Protein 6EP6 (pdb70)

Structure (mmCIF, N/CA/C/O backbone):
data_6EP6
#
_entry.id   6EP6
#
_cell.length_a   88.597
_cell.length_b   50.449
_cell.length_c   113.702
_cell.angle_alpha   90.00
_cell.angle_beta   108.66
_cell.angle_gamma   90.00
#
_symmetry.space_group_name_H-M   'C 1 2 1'
#
loop_
_entity.id
_entity.type
_entity.pdbx_description
1 polymer 'Glutathione S-transferase U23'
2 non-polymer 'MAGNESIUM ION'
3 non-polymer GLYCEROL
4 water water
#
loop_
_atom_site.group_PDB
_atom_site.id
_atom_site.type_symbol
_atom_site.label_atom_id
_atom_site.label_alt_id
_atom_site.label_comp_id
_atom_site.label_asym_id
_atom_site.label_entity_id
_atom_site.label_seq_id
_atom_site.pdbx_PDB_ins_code
_atom_site.Cartn_x
_atom_site.Cartn_y
_atom_site.Cartn_z
_atom_site.occupancy
_atom_site.B_iso_or_equiv
_atom_site.auth_seq_id
_atom_site.auth_comp_id
_atom_site.auth_asym_id
_atom_site.auth_atom_id
_atom_site.pdbx_PDB_model_num
ATOM 1 N N . GLU A 1 4 ? 49.267 31.220 254.975 1.00 39.97 4 GLU A N 1
ATOM 2 C CA . GLU A 1 4 ? 49.465 32.609 255.371 1.00 37.24 4 GLU A CA 1
ATOM 3 C C . GLU A 1 4 ? 48.318 33.485 254.889 1.00 31.98 4 GLU A C 1
ATOM 4 O O . GLU A 1 4 ? 48.052 33.566 253.689 1.00 34.80 4 GLU A O 1
ATOM 6 N N . ILE A 1 5 ? 47.634 34.119 255.837 1.00 29.73 5 ILE A N 1
ATOM 7 C CA . ILE A 1 5 ? 46.565 35.057 255.536 1.00 24.47 5 ILE A CA 1
ATOM 8 C C . ILE A 1 5 ? 46.830 36.387 256.229 1.00 28.93 5 ILE A C 1
ATOM 9 O O . ILE A 1 5 ? 46.970 36.451 257.453 1.00 27.05 5 ILE A O 1
ATOM 14 N N . ILE A 1 6 ? 46.916 37.439 255.430 1.00 20.73 6 ILE A N 1
ATOM 15 C CA . ILE A 1 6 ? 47.074 38.801 255.912 1.00 21.25 6 ILE A CA 1
ATOM 16 C C . ILE A 1 6 ? 45.855 39.611 255.504 1.00 25.63 6 ILE A C 1
ATOM 17 O O . ILE A 1 6 ? 45.411 39.506 254.367 1.00 22.60 6 ILE A O 1
ATOM 22 N N . LEU A 1 7 ? 45.313 40.399 256.429 1.00 18.57 7 LEU A N 1
ATOM 23 C CA . LEU A 1 7 ? 44.226 41.320 256.113 1.00 19.97 7 LEU A CA 1
ATOM 24 C C . LEU A 1 7 ? 44.689 42.745 256.378 1.00 24.91 7 LEU A C 1
ATOM 25 O O . LEU A 1 7 ? 45.040 43.085 257.510 1.00 23.44 7 LEU A O 1
ATOM 30 N N . LEU A 1 8 ? 44.728 43.567 255.335 1.00 17.67 8 LEU A N 1
ATOM 31 C CA . LEU A 1 8 ? 45.037 44.981 255.506 1.00 19.82 8 LEU A CA 1
ATOM 32 C C . LEU A 1 8 ? 43.715 45.689 255.682 1.00 19.05 8 LEU A C 1
ATOM 33 O O . LEU A 1 8 ? 42.831 45.562 254.843 1.00 21.24 8 LEU A O 1
ATOM 38 N N . ASP A 1 9 ? 43.544 46.402 256.782 0.89 16.98 9 ASP A N 1
ATOM 39 C CA . ASP A 1 9 ? 42.192 46.887 257.104 0.89 17.46 9 ASP A CA 1
ATOM 40 C C . ASP A 1 9 ? 42.259 48.146 257.942 0.89 16.46 9 ASP A C 1
ATOM 41 O O . ASP A 1 9 ? 43.332 48.579 258.356 0.89 17.80 9 ASP A O 1
ATOM 46 N N . TYR A 1 10 ? 41.106 48.750 258.154 1.00 20.71 10 TYR A N 1
ATOM 47 C CA . TYR A 1 10 ? 40.971 49.924 258.990 1.00 19.67 10 TYR A CA 1
ATOM 48 C C . TYR A 1 10 ? 39.882 49.601 260.006 1.00 17.39 10 TYR A C 1
ATOM 49 O O . TYR A 1 10 ? 38.797 49.172 259.625 1.00 20.39 10 TYR A O 1
ATOM 58 N N . TRP A 1 11 ? 40.178 49.796 261.283 1.00 16.26 11 TRP A N 1
ATOM 59 C CA . TRP A 1 11 ? 39.331 49.318 262.376 1.00 16.32 11 TRP A CA 1
ATOM 60 C C . TRP A 1 11 ? 37.862 49.722 262.256 1.00 21.36 11 TRP A C 1
ATOM 61 O O . TRP A 1 11 ? 36.982 48.918 262.537 1.00 20.62 11 TRP A O 1
ATOM 72 N N . ALA A 1 12 ? 37.586 50.941 261.802 1.00 18.77 12 ALA A N 1
ATOM 73 C CA . ALA A 1 12 ? 36.193 51.413 261.777 1.00 14.95 12 ALA A CA 1
ATOM 74 C C . ALA A 1 12 ? 35.517 51.161 260.422 1.00 16.43 12 ALA A C 1
ATOM 75 O O . ALA A 1 12 ? 34.348 51.520 260.226 1.00 18.20 12 ALA A O 1
ATOM 77 N N . SER A 1 13 ? 36.232 50.553 259.477 1.00 14.43 13 SER A N 1
ATOM 78 C CA . SER A 1 13 ? 35.602 50.281 258.175 1.00 15.41 13 SER A CA 1
ATOM 79 C C . SER A 1 13 ? 34.532 49.208 258.270 1.00 14.84 13 SER A C 1
ATOM 80 O O . SER A 1 13 ? 34.844 48.064 258.600 1.00 19.09 13 SER A O 1
ATOM 83 N N . MET A 1 14 ? 33.274 49.543 257.966 1.00 14.51 14 MET A N 1
ATOM 84 C CA . MET A 1 14 ? 32.243 48.512 258.009 1.00 18.27 14 MET A CA 1
ATOM 85 C C . MET A 1 14 ? 32.431 47.480 256.889 1.00 16.30 14 MET A C 1
ATOM 86 O O . MET A 1 14 ? 31.897 46.377 256.958 1.00 18.57 14 MET A O 1
ATOM 91 N N . TYR A 1 15 ? 33.199 47.844 255.860 1.00 13.63 15 TYR A N 1
ATOM 92 C CA . TYR A 1 15 ? 33.478 46.928 254.762 1.00 17.75 15 TYR A CA 1
ATOM 93 C C . TYR A 1 15 ? 34.554 45.945 255.167 1.00 17.16 15 TYR A C 1
ATOM 94 O O . TYR A 1 15 ? 34.436 44.742 254.926 1.00 17.43 15 TYR A O 1
ATOM 103 N N . GLY A 1 16 ? 35.594 46.460 255.818 1.00 14.49 16 GLY A N 1
ATOM 104 C CA . GLY A 1 16 ? 36.588 45.593 256.408 1.00 16.86 16 GLY A CA 1
ATOM 105 C C . GLY A 1 16 ? 36.011 44.650 257.460 1.00 13.76 16 GLY A C 1
ATOM 106 O O . GLY A 1 16 ? 36.407 43.493 257.543 1.00 17.25 16 GLY A O 1
ATOM 10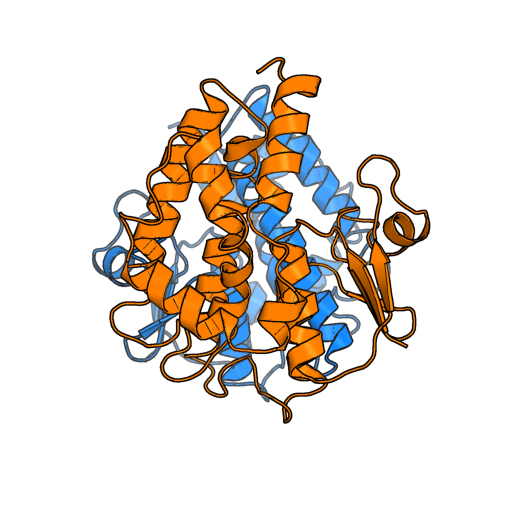7 N N . MET A 1 17 ? 35.042 45.125 258.234 1.00 11.89 17 MET A N 1
ATOM 108 C CA . MET A 1 17 ? 34.422 44.267 259.232 1.00 12.92 17 MET A CA 1
ATOM 109 C C . MET A 1 17 ? 33.826 43.021 258.601 1.00 12.97 17 MET A C 1
ATOM 110 O O . MET A 1 17 ? 33.802 41.964 259.208 1.00 12.44 17 MET A O 1
ATOM 115 N N . ARG A 1 18 ? 33.362 43.138 257.357 1.00 13.71 18 ARG A N 1
ATOM 116 C CA . ARG A 1 18 ? 32.762 41.986 256.700 1.00 12.68 18 ARG A CA 1
ATOM 117 C C . ARG A 1 18 ? 33.747 40.844 256.579 1.00 12.53 18 ARG A C 1
ATOM 118 O O . ARG A 1 18 ? 33.430 39.690 256.838 1.00 14.38 18 ARG A O 1
ATOM 126 N N . THR A 1 19 ? 34.974 41.185 256.179 1.00 17.15 19 THR A N 1
ATOM 127 C CA . THR A 1 19 ? 35.983 40.177 255.950 1.00 16.58 19 THR A CA 1
ATOM 128 C C . THR A 1 19 ? 36.510 39.617 257.276 1.00 12.86 19 THR A C 1
ATOM 129 O O . THR A 1 19 ? 36.690 38.419 257.387 1.00 14.34 19 THR A O 1
ATOM 133 N N . ARG A 1 20 ? 36.670 40.474 258.285 1.00 12.95 20 ARG A N 1
ATOM 134 C CA . ARG A 1 20 ? 36.942 40.015 259.649 1.00 14.33 20 ARG A CA 1
ATOM 135 C C . ARG A 1 20 ? 35.917 38.994 260.131 1.00 14.96 20 ARG A C 1
ATOM 136 O O . ARG A 1 20 ? 36.260 37.975 260.720 1.00 20.57 20 ARG A O 1
ATOM 144 N N . ILE A 1 21 ? 34.641 39.275 259.881 1.00 12.78 21 ILE A N 1
ATOM 145 C CA . ILE A 1 21 ? 33.607 38.365 260.318 1.00 14.58 21 ILE A CA 1
ATOM 146 C C . ILE A 1 21 ? 33.693 37.029 259.587 1.00 13.10 21 ILE A C 1
ATOM 147 O O . ILE A 1 21 ? 33.587 35.978 260.208 1.00 14.15 21 ILE A O 1
ATOM 152 N N . ALA A 1 22 ? 33.890 37.071 258.267 1.00 12.79 22 ALA A N 1
ATOM 153 C CA . ALA A 1 22 ? 33.981 35.848 257.479 1.00 14.07 22 ALA A CA 1
ATOM 154 C C . ALA A 1 22 ? 35.144 34.983 257.937 1.00 14.48 22 ALA A C 1
ATOM 155 O O . ALA A 1 22 ? 35.008 33.770 258.064 1.00 17.29 22 ALA A O 1
ATOM 157 N N . LEU A 1 23 ? 36.291 35.603 258.195 1.00 16.36 23 LEU A N 1
ATOM 158 C CA . LEU A 1 23 ? 37.454 34.850 258.646 1.00 19.83 23 LEU A CA 1
ATOM 159 C C . LEU A 1 23 ? 37.198 34.132 259.970 1.00 18.33 23 LEU A C 1
ATOM 160 O O . LEU A 1 23 ? 37.551 32.962 260.147 1.00 20.81 23 LEU A O 1
ATOM 165 N N . GLU A 1 24 ? 36.573 34.845 260.896 0.97 15.60 24 GLU A N 1
ATOM 166 C CA . GLU A 1 24 ? 36.255 34.289 262.200 0.97 18.00 24 GLU A CA 1
ATOM 167 C C . GLU A 1 24 ? 35.164 33.228 262.121 0.97 19.53 24 GLU A C 1
ATOM 168 O O . GLU A 1 24 ? 35.202 32.254 262.861 0.97 24.50 24 GLU A O 1
ATOM 174 N N . GLU A 1 25 ? 34.218 33.401 261.198 1.00 15.94 25 GLU A N 1
ATOM 175 C CA . GLU A 1 25 ? 33.196 32.380 260.992 1.00 20.67 25 GLU A CA 1
ATOM 176 C C . GLU A 1 25 ? 33.839 31.052 260.583 1.00 24.53 25 GLU A C 1
ATOM 177 O O . GLU A 1 25 ? 33.355 29.982 260.945 1.00 26.31 25 GLU A O 1
ATOM 183 N N . LYS A 1 26 ? 34.937 31.132 259.834 1.00 21.12 26 LYS A N 1
ATOM 184 C CA . LYS A 1 26 ? 35.657 29.939 259.382 1.00 21.73 26 LYS A CA 1
ATOM 185 C C . LYS A 1 26 ? 36.748 29.488 260.351 1.00 23.54 26 LYS A C 1
ATOM 186 O O . LYS A 1 26 ? 37.375 28.450 260.142 1.00 24.29 26 LYS A O 1
ATOM 192 N N . LYS A 1 27 ? 36.962 30.285 261.395 1.00 23.40 27 LYS A N 1
ATOM 193 C CA . LYS A 1 27 ? 37.938 29.991 262.438 1.00 24.04 27 LYS A CA 1
ATOM 194 C C . LYS A 1 27 ? 39.333 29.853 261.861 1.00 28.71 27 LYS A C 1
ATOM 195 O O . LYS A 1 27 ? 40.104 29.011 262.295 1.00 30.29 27 LYS A O 1
ATOM 201 N N . VAL A 1 28 ? 39.664 30.670 260.870 1.00 27.84 28 VAL A N 1
ATOM 202 C CA . VAL A 1 28 ? 41.016 30.608 260.331 1.00 29.52 28 VAL A CA 1
ATOM 203 C C . VAL A 1 28 ? 41.896 31.667 260.996 1.00 29.07 28 VAL A C 1
ATOM 204 O O . VAL A 1 28 ? 41.438 32.771 261.310 1.00 29.08 28 VAL A O 1
ATOM 208 N N . LYS A 1 29 ? 43.154 31.310 261.221 1.00 29.98 29 LYS A N 1
ATOM 209 C CA . LYS A 1 29 ? 44.118 32.225 261.809 1.00 34.26 29 LYS A CA 1
ATOM 210 C C . LYS A 1 29 ? 44.663 33.157 260.738 1.00 30.71 29 LYS A C 1
ATOM 211 O O . LYS A 1 29 ? 44.982 32.730 259.627 1.00 32.51 29 LYS A O 1
ATOM 213 N N . TYR A 1 30 ? 44.753 34.438 261.064 1.00 25.70 30 TYR A N 1
ATOM 214 C CA . TYR A 1 30 ? 45.250 35.407 260.098 1.00 26.22 30 TYR A CA 1
ATOM 215 C C . TYR A 1 30 ? 45.944 36.554 260.811 1.00 30.96 30 TYR A C 1
ATOM 216 O O . TYR A 1 30 ? 45.817 36.718 262.026 1.00 31.92 30 TYR A O 1
ATOM 225 N N . GLU A 1 31 ? 46.729 37.311 260.060 1.00 25.15 31 GLU A N 1
ATOM 226 C CA . GLU A 1 31 ? 47.374 38.495 260.598 1.00 27.67 31 GLU A CA 1
ATOM 227 C C . GLU A 1 31 ? 46.600 39.729 260.177 1.00 28.89 31 GLU A C 1
ATOM 228 O O . GLU A 1 31 ? 46.399 39.976 258.982 1.00 30.91 31 GLU A O 1
ATOM 234 N N . TYR A 1 32 ? 46.158 40.496 261.165 1.00 27.10 32 TYR A N 1
ATOM 235 C CA . TYR A 1 32 ? 45.487 41.757 260.922 1.00 23.64 32 TYR A CA 1
ATOM 236 C C . TYR A 1 32 ? 46.510 42.885 260.930 1.00 29.11 32 TYR A C 1
ATOM 237 O O . TYR A 1 32 ? 47.299 43.018 261.873 1.00 29.41 32 TYR A O 1
ATOM 246 N N . ARG A 1 33 ? 46.507 43.699 259.882 1.00 19.95 33 ARG A N 1
ATOM 247 C CA . ARG A 1 33 ? 47.387 44.860 259.827 1.00 20.81 33 ARG A CA 1
ATOM 248 C C . ARG A 1 33 ? 46.590 46.140 259.673 1.00 27.85 33 ARG A C 1
ATOM 249 O O . ARG A 1 33 ? 45.863 46.307 258.699 1.00 24.18 33 ARG A O 1
ATOM 257 N N . GLU A 1 34 ? 46.734 47.044 260.635 1.00 22.17 34 GLU A N 1
ATOM 258 C CA . GLU A 1 34 ? 46.006 48.308 260.611 1.00 21.02 34 GLU A CA 1
ATOM 259 C C . GLU A 1 34 ? 46.662 49.287 259.625 1.00 22.15 34 GLU A C 1
ATOM 260 O O . GLU A 1 34 ? 47.861 49.567 259.719 1.00 22.14 34 GLU A O 1
ATOM 266 N N . GLU A 1 35 ? 45.878 49.792 258.671 1.00 25.21 35 GLU A N 1
ATOM 267 C CA . GLU A 1 35 ? 46.388 50.769 257.712 1.00 20.76 35 GLU A CA 1
ATOM 268 C C . GLU A 1 35 ? 46.114 52.190 258.186 1.00 30.32 35 GLU A C 1
ATOM 269 O O . GLU A 1 35 ? 45.044 52.483 258.729 1.00 37.25 35 GLU A O 1
ATOM 275 N N . ASP A 1 36 ? 47.093 53.062 257.982 1.00 29.53 36 ASP A N 1
ATOM 276 C CA . ASP A 1 36 ? 46.925 54.492 258.189 1.00 30.42 36 ASP A CA 1
ATOM 277 C C . ASP A 1 36 ? 46.376 55.059 256.892 1.00 31.62 36 ASP A C 1
ATOM 278 O O . ASP A 1 36 ? 47.081 55.083 255.886 1.00 35.09 36 ASP A O 1
ATOM 283 N N . LEU A 1 37 ? 45.123 55.506 256.913 1.00 29.53 37 LEU A N 1
ATOM 284 C CA . LEU A 1 37 ? 44.457 55.947 255.683 1.00 31.05 37 LEU A CA 1
ATOM 285 C C . LEU A 1 37 ? 45.129 57.151 255.013 1.00 34.76 37 LEU A C 1
ATOM 286 O O . LEU A 1 37 ? 44.948 57.382 253.820 1.00 38.41 37 LEU A O 1
ATOM 291 N N . SER A 1 38 ? 45.909 57.909 255.774 1.00 39.47 38 SER A N 1
ATOM 292 C CA . SER A 1 38 ? 46.584 59.073 255.216 1.00 44.99 38 SER A CA 1
ATOM 293 C C . SER A 1 38 ? 48.008 58.742 254.767 1.00 44.23 38 SER A C 1
ATOM 294 O O . SER A 1 38 ? 48.708 59.595 254.224 1.00 53.02 38 SER A O 1
ATOM 297 N N . ASN A 1 39 ? 48.425 57.498 254.983 1.00 33.57 39 ASN A N 1
ATOM 298 C CA . ASN A 1 39 ? 49.768 57.065 254.611 1.00 36.60 39 ASN A CA 1
ATOM 299 C C . ASN A 1 39 ? 49.755 55.583 254.249 1.00 35.40 39 ASN A C 1
ATOM 300 O O . ASN A 1 39 ? 50.189 54.734 255.028 1.00 35.54 39 ASN A O 1
ATOM 305 N N . LYS A 1 40 ? 49.235 55.281 253.066 1.00 36.83 40 LYS A N 1
ATOM 306 C CA . LYS A 1 40 ? 49.032 53.904 252.644 1.00 35.30 40 LYS A CA 1
ATOM 307 C C . LYS A 1 40 ? 50.360 53.158 252.556 1.00 25.96 40 LYS A C 1
ATOM 308 O O . LYS A 1 40 ? 51.358 53.689 252.060 1.00 31.91 40 LYS A O 1
ATOM 314 N N . SER A 1 41 ? 50.379 51.936 253.073 1.00 30.36 41 SER A N 1
ATOM 315 C CA . SER A 1 41 ? 51.596 51.138 253.057 1.00 33.02 41 SER A CA 1
ATOM 316 C C . SER A 1 41 ? 51.964 50.774 251.627 1.00 31.13 41 SER A C 1
ATOM 317 O O . SER A 1 41 ? 51.089 50.712 250.746 1.00 27.80 41 SER A O 1
ATOM 320 N N . PRO A 1 42 ? 53.256 50.542 251.383 1.00 29.55 42 PRO A N 1
ATOM 321 C CA . PRO A 1 42 ? 53.695 50.027 250.085 1.00 32.90 42 PRO A CA 1
ATOM 322 C C . PRO A 1 42 ? 53.012 48.709 249.747 1.00 30.14 42 PRO A C 1
ATOM 323 O O . PRO A 1 42 ? 52.769 48.426 248.575 1.00 27.83 42 PRO A O 1
ATOM 327 N N . LEU A 1 43 ? 52.691 47.918 250.765 1.00 29.47 43 LEU A N 1
ATOM 328 C CA . LEU A 1 43 ? 52.053 46.631 250.531 1.00 25.98 43 LEU A CA 1
ATOM 329 C C . LEU A 1 43 ? 50.626 46.820 250.011 1.00 27.33 43 LEU 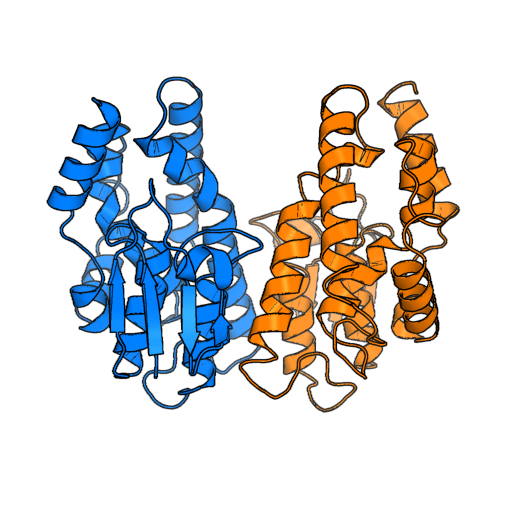A C 1
ATOM 330 O O . LEU A 1 43 ? 50.201 46.097 249.120 1.00 24.80 43 LEU A O 1
ATOM 335 N N . LEU A 1 44 ? 49.898 47.786 250.570 1.00 23.64 44 LEU A N 1
ATOM 336 C CA . LEU A 1 44 ? 48.540 48.092 250.107 1.00 22.71 44 LEU A CA 1
ATOM 337 C C . LEU A 1 44 ? 48.550 48.571 248.658 1.00 22.73 44 LEU A C 1
ATOM 338 O O . LEU A 1 44 ? 47.715 48.157 247.841 1.00 21.93 44 LEU A O 1
ATOM 343 N N . LEU A 1 45 ? 49.481 49.456 248.335 1.00 24.12 45 LEU A N 1
ATOM 344 C CA . LEU A 1 45 ? 49.581 49.970 246.969 1.00 27.04 45 LEU A CA 1
ATOM 345 C C . LEU A 1 45 ? 50.000 48.882 245.987 1.00 29.32 45 LEU A C 1
ATOM 346 O O . LEU A 1 45 ? 49.530 48.861 244.854 1.00 29.23 45 LEU A O 1
ATOM 351 N N . GLN A 1 46 ? 50.888 47.987 246.416 1.00 25.92 46 GLN A N 1
ATOM 352 C CA . GLN A 1 46 ? 51.299 46.860 245.579 1.00 31.43 46 GLN A CA 1
ATOM 353 C C . GLN A 1 46 ? 50.157 45.868 245.333 1.00 31.34 46 GLN A C 1
ATOM 354 O O . GLN A 1 46 ? 50.015 45.329 244.232 1.00 27.90 46 GLN A O 1
ATOM 360 N N . MET A 1 47 ? 49.346 45.630 246.360 1.00 23.68 47 MET A N 1
ATOM 361 C CA . MET A 1 47 ? 48.349 44.571 246.309 1.00 22.49 47 MET A CA 1
ATOM 362 C C . MET A 1 47 ? 47.007 45.029 245.734 1.00 23.11 47 MET A C 1
ATOM 363 O O . MET A 1 47 ? 46.276 44.217 245.172 1.00 23.40 47 MET A O 1
ATOM 368 N N . ASN A 1 48 ? 46.683 46.312 245.887 1.00 23.05 48 ASN A N 1
ATOM 369 C CA . ASN A 1 48 ? 45.452 46.876 245.319 1.00 20.17 48 ASN A CA 1
ATOM 370 C C . ASN A 1 48 ? 45.810 48.088 244.467 1.00 21.12 48 ASN A C 1
ATOM 371 O O . ASN A 1 48 ? 45.439 49.211 244.792 1.00 20.95 48 ASN A O 1
ATOM 376 N N . PRO A 1 49 ? 46.549 47.866 243.370 1.00 23.22 49 PRO A N 1
ATOM 377 C CA . PRO A 1 49 ? 46.989 49.002 242.553 1.00 26.22 49 PRO A CA 1
ATOM 378 C C . PRO A 1 49 ? 45.824 49.694 241.855 1.00 28.34 49 PRO A C 1
ATOM 379 O O . PRO A 1 49 ? 45.919 50.873 241.529 1.00 31.68 49 PRO A O 1
ATOM 383 N N . ILE A 1 50 ? 44.729 48.976 241.639 1.00 21.63 50 ILE A N 1
ATOM 384 C CA . ILE A 1 50 ? 43.615 49.567 240.900 1.00 26.84 50 ILE A CA 1
ATOM 385 C C . ILE A 1 50 ? 42.810 50.557 241.764 1.00 25.93 50 ILE A C 1
ATOM 386 O O . ILE A 1 50 ? 42.570 51.687 241.344 1.00 31.39 50 ILE A O 1
ATOM 391 N N . HIS A 1 51 ? 42.430 50.156 242.976 1.00 19.83 51 HIS A N 1
ATOM 392 C CA . HIS A 1 51 ? 41.566 50.992 243.815 1.00 23.07 51 HIS A CA 1
ATOM 393 C C . HIS A 1 51 ? 42.303 51.652 244.979 1.00 29.75 51 HIS A C 1
ATOM 394 O O . HIS A 1 51 ? 41.853 52.672 245.499 1.00 23.12 51 HIS A O 1
ATOM 401 N N . LYS A 1 52 ? 43.405 51.039 245.399 1.00 20.13 52 LYS A N 1
ATOM 402 C CA . LYS A 1 52 ? 44.238 51.556 246.498 1.00 25.10 52 LYS A CA 1
ATOM 403 C C . LYS A 1 52 ? 43.449 51.781 247.787 1.00 25.85 52 LYS A C 1
ATOM 404 O O . LYS A 1 52 ? 43.696 52.741 248.520 1.00 28.88 52 LYS A O 1
ATOM 410 N N . LYS A 1 53 ? 42.511 50.885 248.063 1.00 21.49 53 LYS A N 1
ATOM 411 C CA . LYS A 1 53 ? 41.683 50.989 249.257 1.00 21.11 53 LYS A CA 1
ATOM 412 C C . LYS A 1 53 ? 41.746 49.714 250.086 1.00 17.93 53 LYS A C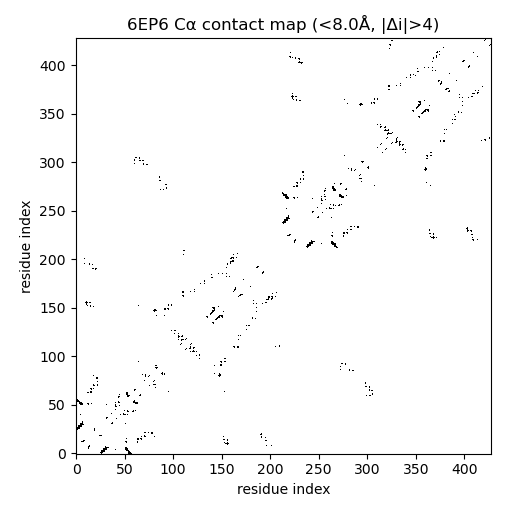 1
ATOM 413 O O . LYS A 1 53 ? 42.121 48.643 249.595 1.00 19.70 53 LYS A O 1
ATOM 416 N N . ILE A 1 54 ? 41.402 49.840 251.360 1.00 19.23 54 ILE A N 1
ATOM 417 C CA . ILE A 1 54 ? 41.186 48.681 252.215 1.00 19.86 54 ILE A CA 1
ATOM 418 C C . ILE A 1 54 ? 39.728 48.243 252.101 1.00 14.38 54 ILE A C 1
ATOM 419 O O . ILE A 1 54 ? 38.891 49.009 251.603 1.00 24.06 54 ILE A O 1
ATOM 424 N N . PRO A 1 55 ? 39.412 47.003 252.503 1.00 16.71 55 PRO A N 1
ATOM 425 C CA . PRO A 1 55 ? 40.268 45.915 252.980 1.00 14.65 55 PRO A CA 1
ATOM 426 C C . PRO A 1 55 ? 40.941 45.180 251.830 1.00 16.61 55 PRO A C 1
ATOM 427 O O . PRO A 1 55 ? 40.403 45.099 250.719 1.00 14.47 55 PRO A O 1
ATOM 431 N N . VAL A 1 56 ? 42.149 44.685 252.084 1.00 15.59 56 VAL A N 1
ATOM 432 C CA . VAL A 1 56 ? 42.812 43.818 251.128 1.00 16.17 56 VAL A CA 1
ATOM 433 C C . VAL A 1 56 ? 43.140 42.519 251.833 1.00 18.27 56 VAL A C 1
ATOM 434 O O . VAL A 1 56 ? 43.735 42.511 252.916 1.00 19.55 56 VAL A O 1
ATOM 438 N N . LEU A 1 57 ? 42.714 41.419 251.239 1.00 16.70 57 LEU A N 1
ATOM 439 C CA . LEU A 1 57 ? 42.992 40.105 251.785 1.00 18.68 57 LEU A CA 1
ATOM 440 C C . LEU A 1 57 ? 44.127 39.499 250.987 1.00 19.70 57 LEU A C 1
ATOM 441 O O . LEU A 1 57 ? 44.048 39.431 249.766 1.00 22.74 57 LEU A O 1
ATOM 446 N N . ILE A 1 58 ? 45.205 39.098 251.665 1.00 20.28 58 ILE A N 1
ATOM 447 C CA . ILE A 1 58 ? 46.347 38.495 251.006 1.00 27.02 58 ILE A CA 1
ATOM 448 C C . ILE A 1 58 ? 46.468 37.051 251.451 1.00 24.47 58 ILE A C 1
ATOM 449 O O . ILE A 1 58 ? 46.630 36.772 252.632 1.00 26.01 58 ILE A O 1
ATOM 454 N N . HIS A 1 59 ? 46.358 36.133 250.506 1.00 21.64 59 HIS A N 1
ATOM 455 C CA . HIS A 1 59 ? 46.405 34.718 250.824 1.00 25.72 59 HIS A CA 1
ATOM 456 C C . HIS A 1 59 ? 47.552 34.068 250.072 1.00 29.80 59 HIS A C 1
ATOM 457 O O . HIS A 1 59 ? 47.531 34.012 248.841 1.00 29.36 59 HIS A O 1
ATOM 464 N N . GLU A 1 60 ? 48.559 33.604 250.813 0.95 24.19 60 GLU A N 1
ATOM 465 C CA . GLU A 1 60 ? 49.774 33.052 250.220 0.95 29.65 60 GLU A CA 1
ATOM 466 C C . GLU A 1 60 ? 50.378 34.019 249.207 0.95 27.02 60 GLU A C 1
ATOM 467 O O . GLU A 1 60 ? 50.806 33.619 248.124 0.95 31.57 60 GLU A O 1
ATOM 473 N N . GLY A 1 61 ? 50.390 35.298 249.568 1.00 27.90 61 GLY A N 1
ATOM 474 C CA . GLY A 1 61 ? 51.028 36.318 248.763 1.00 27.91 61 GLY A CA 1
ATOM 475 C C . GLY A 1 61 ? 50.198 36.842 247.605 1.00 27.59 61 GLY A C 1
ATOM 476 O O . GLY A 1 61 ? 50.662 37.706 246.861 1.00 28.91 61 GLY A O 1
ATOM 477 N N . LYS A 1 62 ? 48.978 36.329 247.454 1.00 27.21 62 LYS A N 1
ATOM 478 C CA . LYS A 1 62 ? 48.099 36.742 246.363 1.00 27.73 62 LYS A CA 1
ATOM 479 C C . LYS A 1 62 ? 46.929 37.563 246.896 1.00 21.68 62 LYS A C 1
ATOM 480 O O . LYS A 1 62 ? 46.271 37.157 247.854 1.00 24.36 62 LYS A O 1
ATOM 486 N N . PRO A 1 63 ? 46.682 38.733 246.289 1.00 21.29 63 PRO A N 1
ATOM 487 C CA . PRO A 1 63 ? 45.631 39.647 246.748 1.00 19.92 63 PRO A CA 1
ATOM 488 C C . PRO A 1 63 ? 44.212 39.279 246.291 1.00 18.84 63 PRO A C 1
ATOM 489 O O . PRO A 1 63 ? 43.987 38.857 245.156 1.00 21.40 63 PRO A O 1
ATOM 493 N N . ILE A 1 64 ? 43.267 39.454 247.197 1.00 17.73 64 ILE A N 1
ATOM 494 C CA . ILE A 1 64 ? 41.844 39.441 246.845 1.00 16.69 64 ILE A CA 1
ATOM 495 C C . ILE A 1 64 ? 41.263 40.773 247.298 1.00 17.11 64 ILE A C 1
ATOM 496 O O . ILE A 1 64 ? 41.294 41.097 248.486 1.00 15.89 64 ILE A O 1
ATOM 501 N N . CYS A 1 65 ? 40.710 41.539 246.363 1.00 21.89 65 CYS A N 1
ATOM 502 C CA . CYS A 1 65 ? 40.169 42.862 246.666 1.00 15.07 65 CYS A CA 1
ATOM 503 C C . CYS A 1 65 ? 38.646 42.864 246.587 1.00 17.73 65 CYS A C 1
ATOM 504 O O . CYS A 1 65 ? 38.076 41.994 245.933 1.00 20.35 65 CYS A O 1
ATOM 507 N N . GLU A 1 66 ? 38.033 43.839 247.269 1.00 17.06 66 GLU A N 1
ATOM 508 C CA . GLU A 1 66 ? 36.566 44.051 247.376 1.00 15.38 66 GLU A CA 1
ATOM 509 C C . GLU A 1 66 ? 35.940 43.126 248.415 1.00 12.13 66 GLU A C 1
ATOM 510 O O . GLU A 1 66 ? 36.028 41.902 248.319 1.00 13.09 66 GLU A O 1
ATOM 516 N N . SER A 1 67 ? 35.312 43.730 249.419 1.00 13.36 67 SER A N 1
ATOM 517 C CA . SER A 1 67 ? 34.914 42.987 250.599 1.00 15.94 67 SER A CA 1
ATOM 518 C C . SER A 1 67 ? 33.907 41.871 250.297 1.00 12.01 67 SER A C 1
ATOM 519 O O . SER A 1 67 ? 34.042 40.780 250.812 1.00 13.13 67 SER A O 1
ATOM 522 N N . ILE A 1 68 ? 32.908 42.097 249.427 1.00 12.82 68 ILE A N 1
ATOM 523 C CA . ILE A 1 68 ? 31.955 41.012 249.187 1.00 18.32 68 ILE A CA 1
ATOM 524 C C . ILE A 1 68 ? 32.588 39.865 248.398 1.00 15.96 68 ILE A C 1
ATOM 525 O O . ILE A 1 68 ? 32.255 38.692 248.598 1.00 16.20 68 ILE A O 1
ATOM 530 N N . ILE A 1 69 ? 33.537 40.196 247.525 1.00 13.54 69 ILE A N 1
ATOM 531 C CA . ILE A 1 69 ? 34.297 39.172 246.827 1.00 12.43 69 ILE A CA 1
ATOM 532 C C . ILE A 1 69 ? 35.189 38.386 247.813 1.00 12.68 69 ILE A C 1
ATOM 533 O O . ILE A 1 69 ? 35.330 37.165 247.670 1.00 14.57 69 ILE A O 1
ATOM 538 N N . GLN A 1 70 ? 35.778 39.078 248.789 1.00 15.50 70 GLN A N 1
ATOM 539 C CA . GLN A 1 70 ? 36.568 38.410 249.835 1.00 14.59 70 GLN A CA 1
ATOM 540 C C . GLN A 1 70 ? 35.730 37.422 250.646 1.00 13.51 70 GLN A C 1
ATOM 541 O O . GLN A 1 70 ? 36.132 36.290 250.899 1.00 15.41 70 GLN A O 1
ATOM 547 N N . VAL A 1 71 ? 34.541 37.851 251.040 1.00 14.23 71 VAL A N 1
ATOM 548 C CA . VAL A 1 71 ? 33.678 36.972 251.798 1.00 15.10 71 VAL A CA 1
ATOM 549 C C . VAL A 1 71 ? 33.306 35.731 250.977 1.00 14.32 71 VAL A C 1
ATOM 550 O O . VAL A 1 71 ? 33.309 34.610 251.489 1.00 14.52 71 VAL A O 1
ATOM 554 N N . GLN A 1 72 ? 32.992 35.919 249.694 1.00 12.42 72 GLN A N 1
ATOM 555 C CA . GLN A 1 72 ? 32.674 34.762 248.874 1.00 16.36 72 GLN A CA 1
ATOM 556 C C . GLN A 1 72 ? 33.858 33.843 248.698 1.00 19.26 72 GLN A C 1
ATOM 557 O O . GLN A 1 72 ? 33.699 32.629 248.673 1.00 18.16 72 GLN A O 1
ATOM 563 N N . TYR A 1 73 ? 35.041 34.425 248.547 1.00 18.99 73 TYR A N 1
ATOM 564 C CA . TYR A 1 73 ? 36.264 33.651 248.438 1.00 22.10 73 TYR A CA 1
ATOM 565 C C . TYR A 1 73 ? 36.480 32.773 249.673 1.00 17.81 73 TYR A C 1
ATOM 566 O O . TYR A 1 73 ? 36.763 31.573 249.578 1.00 16.84 73 TYR A O 1
ATOM 575 N N . ILE A 1 74 ? 36.341 33.402 250.830 1.00 15.46 74 ILE A N 1
ATOM 576 C CA . ILE A 1 74 ? 36.481 32.730 252.112 1.00 15.33 74 ILE A CA 1
ATOM 577 C C . ILE A 1 74 ? 35.456 31.613 252.245 1.00 15.57 74 ILE A C 1
ATOM 578 O O . ILE A 1 74 ? 35.771 30.505 252.639 1.00 18.71 74 ILE A O 1
ATOM 583 N N . ASP A 1 75 ? 34.225 31.889 251.836 1.00 14.90 75 ASP A N 1
ATOM 584 C CA . ASP A 1 75 ? 33.193 30.872 251.895 1.00 19.48 75 ASP A CA 1
ATOM 585 C C . ASP A 1 75 ? 33.490 29.704 250.958 1.00 20.55 75 ASP A C 1
ATOM 586 O O . ASP A 1 75 ? 33.188 28.560 251.270 1.00 23.19 75 ASP A O 1
ATOM 591 N N . GLU A 1 76 ? 34.080 29.992 249.804 1.00 18.59 76 GLU A N 1
ATOM 592 C CA . GLU A 1 76 ? 34.390 28.946 248.843 1.00 22.33 76 GLU A CA 1
ATOM 593 C C . GLU A 1 76 ? 35.604 28.119 249.244 1.00 23.31 76 GLU A C 1
ATOM 594 O O . GLU A 1 76 ? 35.695 26.950 248.889 1.00 26.23 76 GLU A O 1
ATOM 600 N N . LEU A 1 77 ? 36.523 28.710 250.001 1.00 23.02 77 LEU A N 1
ATOM 601 C CA . LEU A 1 77 ? 37.681 27.962 250.489 1.00 26.10 77 LEU A CA 1
ATOM 602 C C . LEU A 1 77 ? 37.315 27.027 251.635 1.00 27.52 77 LEU A C 1
ATOM 603 O O . LEU A 1 77 ? 37.842 25.917 251.734 1.00 27.31 77 LEU A O 1
ATOM 608 N N . TRP A 1 78 ? 36.393 27.477 252.486 1.00 23.44 78 TRP A N 1
ATOM 609 C CA . TRP A 1 78 ? 35.965 26.690 253.643 1.00 22.33 78 TRP A CA 1
ATOM 610 C C . TRP A 1 78 ? 34.443 26.617 253.725 1.00 22.67 78 TRP A C 1
ATOM 611 O O . TRP A 1 78 ? 33.836 27.173 254.646 1.00 25.29 78 TRP A O 1
ATOM 622 N N . PRO A 1 79 ? 33.822 25.926 252.763 1.00 26.66 79 PRO A N 1
ATOM 623 C CA . PRO A 1 79 ? 32.363 25.982 252.656 1.00 23.95 79 PRO A CA 1
ATOM 624 C C . PRO A 1 79 ? 31.625 25.160 253.700 1.00 29.17 79 PRO A C 1
ATOM 625 O O . PRO A 1 79 ? 30.445 25.417 253.914 1.00 31.58 79 PRO A O 1
ATOM 629 N N . ASP A 1 80 ? 32.293 24.213 254.348 1.00 33.96 80 ASP A N 1
ATOM 630 C CA . ASP A 1 80 ? 31.577 23.287 255.220 1.00 39.20 80 ASP A CA 1
ATOM 631 C C . ASP A 1 80 ? 31.537 23.752 256.672 1.00 35.07 80 ASP A C 1
ATOM 632 O O . ASP A 1 80 ? 30.850 23.163 257.504 1.00 40.04 80 ASP A O 1
ATOM 637 N N . THR A 1 81 ? 32.245 24.834 256.961 1.00 35.15 81 THR A N 1
ATOM 638 C CA . THR A 1 81 ? 32.264 25.412 258.298 1.00 36.61 81 THR A CA 1
ATOM 639 C C . THR A 1 81 ? 31.503 26.720 258.288 1.00 30.63 81 THR A C 1
ATOM 640 O O . THR A 1 81 ? 31.943 27.669 257.649 1.00 32.47 81 THR A O 1
ATOM 644 N N . ASN A 1 82 ? 30.380 26.774 258.999 1.00 26.20 82 ASN A N 1
ATOM 645 C CA . ASN A 1 82 ? 29.530 27.961 259.011 1.00 24.90 82 ASN A CA 1
ATOM 646 C C . ASN A 1 82 ? 29.292 28.559 257.616 1.00 26.61 82 ASN A C 1
ATOM 647 O O . ASN A 1 82 ? 29.716 29.679 257.340 1.00 24.10 82 ASN A O 1
ATOM 652 N N . PRO A 1 83 ? 28.605 27.809 256.737 1.00 24.03 83 PRO A N 1
ATOM 653 C CA . PRO A 1 83 ? 28.340 28.279 255.371 1.00 25.82 83 PRO A CA 1
ATOM 654 C C . PRO A 1 83 ? 27.701 29.657 255.387 1.00 27.96 83 PRO A C 1
ATOM 655 O O . PRO A 1 83 ? 26.777 29.892 256.169 1.00 26.02 83 PRO A O 1
ATOM 659 N N . ILE A 1 84 ? 28.205 30.561 254.557 1.00 21.45 84 ILE A N 1
ATOM 660 C CA . ILE A 1 84 ? 27.718 31.933 254.535 1.00 18.53 84 ILE A CA 1
ATOM 661 C C . ILE A 1 84 ? 26.656 32.114 253.449 1.00 21.21 84 ILE A C 1
ATOM 662 O O . ILE A 1 84 ? 25.552 32.589 253.725 1.00 23.04 84 ILE A O 1
ATOM 667 N N . LEU A 1 85 ? 26.971 31.702 252.230 1.00 16.53 85 LEU A N 1
ATOM 668 C CA . LEU A 1 85 ? 25.997 31.809 251.135 1.00 17.70 85 LEU A CA 1
ATOM 669 C C . LEU A 1 85 ? 25.009 30.645 251.140 1.00 22.22 85 LEU A C 1
ATOM 670 O O . LEU A 1 85 ? 25.338 29.553 251.597 1.00 23.37 85 LEU A O 1
ATOM 675 N N . PRO A 1 86 ? 23.788 30.871 250.612 1.00 22.04 86 PRO A N 1
ATOM 676 C CA . PRO A 1 86 ? 22.836 29.758 250.477 1.00 24.38 86 PRO A CA 1
ATOM 677 C C . PRO A 1 86 ? 23.319 28.714 249.460 1.00 23.54 86 PRO A C 1
ATOM 678 O O . PRO A 1 86 ? 24.096 29.042 248.569 1.00 23.96 86 PRO A O 1
ATOM 682 N N . SER A 1 87 ? 22.851 27.478 249.591 1.00 27.60 87 SER A N 1
ATOM 683 C CA . SER A 1 87 ? 23.217 26.414 248.662 1.00 29.44 87 SER A CA 1
ATOM 684 C C . SER A 1 87 ? 22.350 26.446 247.399 1.00 28.24 87 SER A C 1
ATOM 685 O O . SER A 1 87 ? 22.753 25.962 246.340 1.00 32.53 87 SER A O 1
ATOM 688 N N . ASP A 1 88 ? 21.160 27.022 247.517 1.00 23.06 88 ASP A N 1
ATOM 689 C CA . ASP A 1 88 ? 20.248 27.143 246.374 1.00 27.97 88 ASP A CA 1
ATOM 690 C C . ASP A 1 88 ? 20.671 28.295 245.454 1.00 21.49 88 ASP A C 1
ATOM 691 O O . ASP A 1 88 ? 20.823 29.421 245.914 1.00 23.66 88 ASP A O 1
ATOM 696 N N . PRO A 1 89 ? 20.853 28.018 244.149 1.00 26.29 89 PRO A N 1
ATOM 697 C CA . PRO A 1 89 ? 21.271 29.093 243.239 1.00 22.41 89 PRO A CA 1
ATOM 698 C C . PRO A 1 89 ? 20.339 30.315 243.240 1.00 20.08 89 PRO A C 1
ATOM 699 O O . PRO A 1 89 ? 20.842 31.430 243.183 1.00 19.80 89 PRO A O 1
ATOM 703 N N . TYR A 1 90 ? 19.017 30.125 243.270 1.00 19.27 90 TYR A N 1
ATOM 704 C CA . TYR A 1 90 ? 18.142 31.293 243.279 1.00 18.94 90 TYR A CA 1
ATOM 705 C C . TYR A 1 90 ? 18.325 32.110 244.565 1.00 18.04 90 TYR A C 1
ATOM 706 O O . TYR A 1 90 ? 18.422 33.339 244.527 1.00 16.83 90 TYR A O 1
ATOM 715 N N . GLN A 1 91 ? 18.370 31.431 245.708 1.00 21.40 91 GLN A N 1
ATOM 716 C CA . GLN A 1 91 ? 18.575 32.118 246.980 1.00 20.71 91 GLN A CA 1
ATOM 717 C C . GLN A 1 91 ? 19.934 32.814 247.017 1.00 17.68 91 GLN A C 1
ATOM 718 O O . GLN A 1 91 ? 20.097 33.869 247.647 1.00 16.46 91 GLN A O 1
ATOM 724 N N . ARG A 1 92 ? 20.908 32.206 246.355 1.00 15.19 92 ARG A N 1
ATOM 725 C CA . ARG A 1 92 ? 22.238 32.795 246.283 1.00 15.71 92 ARG A CA 1
ATOM 726 C C . ARG A 1 92 ? 22.215 34.095 245.458 1.00 17.68 92 ARG A C 1
ATOM 727 O O . ARG A 1 92 ? 22.877 35.072 245.796 1.00 15.53 92 ARG A O 1
ATOM 735 N N . ALA A 1 93 ? 21.445 34.093 244.371 1.00 14.86 93 ALA A N 1
ATOM 736 C CA . ALA A 1 93 ? 21.268 35.289 243.557 1.00 15.77 93 ALA A CA 1
ATOM 737 C C . ALA A 1 93 ? 20.598 36.411 244.357 1.00 14.57 93 ALA A C 1
ATOM 738 O O . ALA A 1 93 ? 20.948 37.578 244.234 1.00 16.14 93 ALA A O 1
ATOM 740 N N . GLN A 1 94 ? 19.620 36.066 245.180 1.00 15.00 94 GLN A N 1
ATOM 741 C CA . GLN A 1 94 ? 18.975 37.108 245.972 1.00 15.80 94 GLN A CA 1
ATOM 742 C C . GLN A 1 94 ? 19.909 37.675 247.049 1.00 11.63 94 GLN A C 1
ATOM 743 O O . GLN A 1 94 ? 19.897 38.876 247.312 1.00 15.90 94 GLN A O 1
ATOM 749 N N . ALA A 1 95 ? 20.704 36.812 247.674 1.00 16.85 95 ALA A N 1
ATOM 750 C CA . ALA A 1 95 ? 21.698 37.275 248.642 1.00 17.26 95 ALA A CA 1
ATOM 751 C C . ALA A 1 95 ? 22.693 38.235 247.986 1.00 15.16 95 ALA A C 1
ATOM 752 O O . ALA A 1 95 ? 22.998 39.305 248.534 1.00 15.46 95 ALA A O 1
ATOM 754 N N . ARG A 1 96 ? 23.200 37.853 246.811 1.00 13.03 96 ARG A N 1
ATOM 755 C CA . ARG A 1 96 ? 24.106 38.724 246.074 1.00 14.71 96 ARG A CA 1
ATOM 756 C C . ARG A 1 96 ? 23.442 40.035 245.711 1.00 12.74 96 ARG A C 1
ATOM 757 O O . ARG A 1 96 ? 24.061 41.088 245.787 1.00 14.72 96 ARG A O 1
ATOM 765 N N . PHE A 1 97 ? 22.170 39.980 245.309 1.00 12.05 97 PHE A N 1
ATOM 766 C CA . PHE A 1 97 ? 21.452 41.201 244.978 1.00 13.03 97 PHE A CA 1
ATOM 767 C C . PHE A 1 97 ? 21.429 42.199 246.128 1.00 14.77 97 PHE A C 1
ATOM 768 O O . PHE A 1 97 ? 21.650 43.399 245.913 1.00 13.92 97 PHE A O 1
ATOM 776 N N . TRP A 1 98 ? 21.094 41.729 247.335 1.00 14.07 98 TRP A N 1
ATOM 777 C CA . TRP A 1 98 ? 20.959 42.633 248.473 1.00 12.71 98 TRP A CA 1
ATOM 778 C C . TRP A 1 98 ? 22.327 43.128 248.981 1.00 11.04 98 TRP A C 1
ATOM 779 O O . TRP A 1 98 ? 22.456 44.276 249.410 1.00 14.33 98 TRP A O 1
ATOM 790 N N . ALA A 1 99 ? 23.349 42.291 248.860 1.00 13.65 99 ALA A N 1
ATOM 791 C CA . ALA A 1 99 ? 24.694 42.760 249.166 1.00 15.60 99 ALA A CA 1
ATOM 792 C C . ALA A 1 99 ? 25.095 43.852 248.158 1.00 14.61 99 ALA A C 1
ATOM 793 O O . ALA A 1 99 ? 25.673 44.877 248.531 1.00 16.62 99 ALA A O 1
ATOM 795 N N . ASP A 1 100 ? 24.766 43.653 246.883 0.94 12.43 100 ASP A N 1
ATOM 796 C CA . ASP A 1 100 ? 25.021 44.659 245.863 0.94 16.65 100 ASP A CA 1
ATOM 797 C C . ASP A 1 100 ? 24.233 45.944 246.131 0.94 12.05 100 ASP A C 1
ATOM 798 O O . ASP A 1 100 ? 24.732 47.047 245.938 0.94 16.20 100 ASP A O 1
ATOM 803 N N . TYR A 1 101 ? 22.980 45.791 246.540 1.00 15.00 101 TYR A N 1
ATOM 804 C CA . TYR A 1 101 ? 22.166 46.946 246.860 1.00 17.44 101 TYR A CA 1
ATOM 805 C C . TYR A 1 101 ? 22.839 47.774 247.958 1.00 14.13 101 TYR A C 1
ATOM 806 O O . TYR A 1 101 ? 22.964 48.997 247.850 1.00 14.50 101 TYR A O 1
ATOM 815 N N . ILE A 1 102 ? 23.284 47.095 249.005 1.00 15.26 102 ILE A N 1
ATOM 816 C CA . ILE A 1 102 ? 23.919 47.788 250.125 1.00 14.24 102 ILE A CA 1
ATOM 817 C C . ILE A 1 102 ? 25.160 48.547 249.656 1.00 17.99 102 ILE A C 1
ATOM 818 O O . ILE A 1 102 ? 25.301 49.735 249.947 1.00 18.60 102 ILE A O 1
ATOM 823 N N . ASP A 1 103 ? 26.028 47.882 248.887 0.95 14.87 103 ASP A N 1
ATOM 824 C CA . ASP A 1 103 ? 27.245 48.529 248.377 0.95 19.12 103 ASP A CA 1
ATOM 825 C C . ASP A 1 103 ? 26.915 49.774 247.539 0.95 18.20 103 ASP A C 1
ATOM 826 O O . ASP A 1 103 ? 27.499 50.843 247.728 0.95 21.90 103 ASP A O 1
ATOM 831 N N . LYS A 1 104 ? 25.984 49.627 246.604 1.00 14.89 104 LYS A N 1
ATOM 832 C CA . LYS A 1 104 ? 25.658 50.707 245.692 1.00 18.29 104 LYS A CA 1
ATOM 833 C C . LYS A 1 104 ? 25.071 51.926 246.386 1.00 19.58 104 LYS A C 1
ATOM 834 O O . LYS A 1 104 ? 25.387 53.063 246.055 1.00 22.44 104 LYS A O 1
ATOM 840 N N . LYS A 1 105 ? 24.213 51.675 247.363 1.00 17.20 105 LYS A N 1
ATOM 841 C CA . LYS A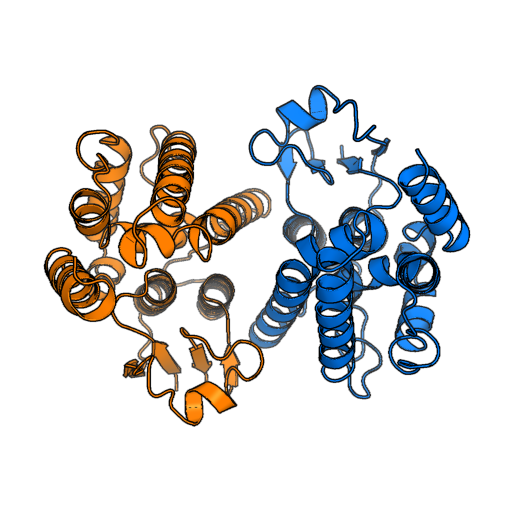 1 105 ? 23.460 52.755 247.975 1.00 17.74 105 LYS A CA 1
ATOM 842 C C . LYS A 1 105 ? 24.198 53.403 249.140 1.00 18.05 105 LYS A C 1
ATOM 843 O O . LYS A 1 105 ? 23.862 54.517 249.528 1.00 24.52 105 LYS A O 1
ATOM 849 N N . THR A 1 106 ? 25.218 52.740 249.667 1.00 21.84 106 THR A N 1
ATOM 850 C CA . THR A 1 106 ? 25.877 53.263 250.863 1.00 18.24 106 THR A CA 1
ATOM 851 C C . THR A 1 106 ? 27.268 53.817 250.643 1.00 28.03 106 THR A C 1
ATOM 852 O O . THR A 1 106 ? 27.693 54.678 251.399 1.00 26.67 106 THR A O 1
ATOM 856 N N . TYR A 1 107 ? 27.993 53.312 249.654 0.89 26.78 107 TYR A N 1
ATOM 857 C CA . TYR A 1 107 ? 29.427 53.575 249.607 0.89 36.02 107 TYR A CA 1
ATOM 858 C C . TYR A 1 107 ? 29.695 55.083 249.538 0.89 38.19 107 TYR A C 1
ATOM 859 O O . TYR A 1 107 ? 30.652 55.572 250.144 0.89 35.06 107 TYR A O 1
ATOM 868 N N . VAL A 1 108 ? 28.845 55.819 248.825 1.00 32.22 108 VAL A N 1
ATOM 869 C CA . VAL A 1 108 ? 28.989 57.270 248.770 1.00 34.45 108 VAL A CA 1
ATOM 870 C C . VAL A 1 108 ? 28.172 57.990 249.859 1.00 40.98 108 VAL A C 1
ATOM 871 O O . VAL A 1 108 ? 28.741 58.757 250.630 1.00 38.81 108 VAL A O 1
ATOM 875 N N . PRO A 1 109 ? 26.849 57.749 249.947 1.00 44.96 109 PRO A N 1
ATOM 876 C CA . PRO A 1 109 ? 26.103 58.590 250.889 1.00 47.06 109 PRO A CA 1
ATOM 877 C C . PRO A 1 109 ? 26.389 58.333 252.374 1.00 43.71 109 PRO A C 1
ATOM 878 O O . PRO A 1 109 ? 25.812 59.028 253.200 1.00 52.00 109 PRO A O 1
ATOM 882 N N . CYS A 1 110 ? 27.277 57.408 252.724 1.00 42.36 110 CYS A N 1
ATOM 883 C CA . CYS A 1 110 ? 27.541 57.206 254.141 1.00 40.26 110 CYS A CA 1
ATOM 884 C C . CYS A 1 110 ? 28.845 57.859 254.505 1.00 42.81 110 CYS A C 1
ATOM 885 O O . CYS A 1 110 ? 29.059 58.213 255.667 1.00 40.43 110 CYS A O 1
ATOM 888 N N . LYS A 1 111 ? 29.713 58.044 253.517 1.00 38.17 111 LYS A N 1
ATOM 889 C CA . LYS A 1 111 ? 30.878 58.878 253.731 1.00 35.16 111 LYS A CA 1
ATOM 890 C C . LYS A 1 111 ? 30.412 60.310 253.946 1.00 26.69 111 LYS A C 1
ATOM 891 O O . LYS A 1 111 ? 30.915 61.019 254.817 1.00 27.81 111 LYS A O 1
ATOM 894 N N . ALA A 1 112 ? 29.424 60.722 253.154 1.00 23.45 112 ALA A N 1
ATOM 895 C CA . ALA A 1 112 ? 28.905 62.078 253.230 1.00 26.84 112 ALA A CA 1
ATOM 896 C C . ALA A 1 112 ? 28.159 62.335 254.537 1.00 25.39 112 ALA A C 1
ATOM 897 O O . ALA A 1 112 ? 28.078 63.476 254.983 1.00 27.85 112 ALA A O 1
ATOM 899 N N . LEU A 1 113 ? 27.635 61.273 255.149 1.00 24.51 113 LEU A N 1
ATOM 900 C CA . LEU A 1 113 ? 26.911 61.405 256.414 1.00 20.70 113 LEU A CA 1
ATOM 901 C C . LEU A 1 113 ? 27.773 62.035 257.487 1.00 23.00 113 LEU A C 1
ATOM 902 O O . LEU A 1 113 ? 27.290 62.835 258.280 1.00 27.01 113 LEU A O 1
ATOM 907 N N . TRP A 1 114 ? 29.056 61.685 257.500 1.00 24.66 114 TRP A N 1
ATOM 908 C CA . TRP A 1 114 ? 29.937 62.166 258.562 1.00 28.26 114 TRP A CA 1
ATOM 909 C C . TRP A 1 114 ? 30.997 63.154 258.082 1.00 32.39 114 TRP A C 1
ATOM 910 O O . TRP A 1 114 ? 31.487 63.963 258.867 1.00 35.67 114 TRP A O 1
ATOM 921 N N . SER A 1 115 ? 31.352 63.099 256.804 1.00 31.46 115 SER A N 1
ATOM 922 C CA . SER A 1 115 ? 32.429 63.940 256.288 1.00 36.13 115 SER A CA 1
ATOM 923 C C . SER A 1 115 ? 31.935 65.232 255.630 1.00 36.44 115 SER A C 1
ATOM 924 O O . SER A 1 115 ? 32.736 66.100 255.294 1.00 39.68 115 SER A O 1
ATOM 927 N N . GLU A 1 116 ? 30.625 65.369 255.447 0.94 30.56 116 GLU A N 1
ATOM 928 C CA . GLU A 1 116 ? 30.095 66.566 254.796 0.94 29.48 116 GLU A CA 1
ATOM 929 C C . GLU A 1 116 ? 29.117 67.302 255.701 0.94 27.62 116 GLU A C 1
ATOM 930 O O . GLU A 1 116 ? 28.698 66.779 256.733 0.94 29.78 116 GLU A O 1
ATOM 936 N N . SER A 1 117 ? 28.776 68.526 255.316 1.00 30.08 117 SER A N 1
ATOM 937 C CA . SER A 1 117 ? 27.675 69.263 255.923 1.00 34.58 117 SER A CA 1
ATOM 938 C C . SER A 1 117 ? 26.736 69.777 254.832 1.00 36.54 117 SER A C 1
ATOM 939 O O . SER A 1 117 ? 26.849 69.370 253.675 1.00 35.59 117 SER A O 1
ATOM 942 N N . GLY A 1 118 ? 25.814 70.664 255.196 1.00 33.50 118 GLY A N 1
ATOM 943 C CA . GLY A 1 118 ? 24.964 71.313 254.211 1.00 36.04 118 GLY A CA 1
ATOM 944 C C . GLY A 1 118 ? 24.178 70.367 253.320 1.00 35.42 118 GLY A C 1
ATOM 945 O O . GLY A 1 118 ? 23.768 69.287 253.742 1.00 35.64 118 GLY A O 1
ATOM 946 N N . GLU A 1 119 ? 23.977 70.780 252.073 1.00 38.27 119 GLU A N 1
ATOM 947 C CA . GLU A 1 119 ? 23.119 70.050 251.148 1.00 41.11 119 GLU A CA 1
ATOM 948 C C . GLU A 1 119 ? 23.622 68.635 250.869 1.00 37.49 119 GLU A C 1
ATOM 949 O O . GLU A 1 119 ? 22.823 67.714 250.703 1.00 39.28 119 GLU A O 1
ATOM 951 N N . LYS A 1 120 ? 24.939 68.459 250.813 1.00 34.85 120 LYS A N 1
ATOM 952 C CA . LYS A 1 120 ? 25.507 67.138 250.573 1.00 32.75 120 LYS A CA 1
ATOM 953 C C . LYS A 1 120 ? 25.163 66.172 251.708 1.00 23.71 120 LYS A C 1
ATOM 954 O O . LYS A 1 120 ? 24.806 65.019 251.463 1.00 23.67 120 LYS A O 1
ATOM 960 N N . GLN A 1 121 ? 25.265 66.641 252.948 1.00 27.84 121 GLN A N 1
ATOM 961 C CA . GLN A 1 121 ? 24.941 65.784 254.084 1.00 29.21 121 GLN A CA 1
ATOM 962 C C . GLN A 1 121 ? 23.436 65.512 254.153 1.00 26.38 121 GLN A C 1
ATOM 963 O O . GLN A 1 121 ? 23.019 64.394 254.469 1.00 26.29 121 GLN A O 1
ATOM 969 N N . GLU A 1 122 ? 22.632 66.529 253.855 1.00 30.39 122 GLU A N 1
ATOM 970 C CA . GLU A 1 122 ? 21.176 66.377 253.850 1.00 31.81 122 GLU A CA 1
ATOM 971 C C . GLU A 1 122 ? 20.751 65.331 252.818 1.00 31.17 122 GLU A C 1
ATOM 972 O O . GLU A 1 122 ? 19.869 64.507 253.079 1.00 34.05 122 GLU A O 1
ATOM 974 N N . ALA A 1 123 ? 21.386 65.366 251.651 1.00 34.04 123 ALA A N 1
ATOM 975 C CA . ALA A 1 123 ? 21.123 64.385 250.602 1.00 34.57 123 ALA A CA 1
ATOM 976 C C . ALA A 1 123 ? 21.493 62.979 251.062 1.00 28.75 123 ALA A C 1
ATOM 977 O O . ALA A 1 123 ? 20.786 62.014 250.774 1.00 26.40 123 ALA A O 1
ATOM 979 N N . ALA A 1 124 ? 22.597 62.869 251.797 1.00 22.57 124 ALA A N 1
ATOM 980 C CA . ALA A 1 124 ? 23.067 61.586 252.279 1.00 21.85 124 ALA A CA 1
ATOM 981 C C . ALA A 1 124 ? 22.097 60.996 253.295 1.00 19.63 124 ALA A C 1
ATOM 982 O O . ALA A 1 124 ? 21.886 59.779 253.346 1.00 19.41 124 ALA A O 1
ATOM 984 N N . LYS A 1 125 ? 21.533 61.885 254.107 1.00 21.28 125 LYS A N 1
ATOM 985 C CA . LYS A 1 125 ? 20.564 61.516 255.128 1.00 21.67 125 LYS A CA 1
ATOM 986 C C . LYS A 1 125 ? 19.327 60.893 254.484 1.00 20.94 125 LYS A C 1
ATOM 987 O O . LYS A 1 125 ? 18.892 59.820 254.892 1.00 25.48 125 LYS A O 1
ATOM 993 N N . ILE A 1 126 ? 18.800 61.551 253.456 1.00 24.97 126 ILE A N 1
ATOM 994 C CA . ILE A 1 126 ? 17.652 61.029 252.717 1.00 25.83 126 ILE A CA 1
ATOM 995 C C . ILE A 1 126 ? 17.956 59.648 252.130 1.00 22.96 126 ILE A C 1
ATOM 996 O O . ILE A 1 126 ? 17.146 58.731 252.231 1.00 24.96 126 ILE A O 1
ATOM 1001 N N . GLU A 1 127 ? 19.131 59.496 251.527 1.00 24.42 127 GLU A N 1
ATOM 1002 C CA . GLU A 1 127 ? 19.511 58.212 250.951 1.00 24.04 127 GLU A CA 1
ATOM 1003 C C . GLU A 1 127 ? 19.661 57.130 252.011 1.00 19.78 127 GLU A C 1
ATOM 1004 O O . GLU A 1 127 ? 19.192 56.015 251.829 1.00 21.73 127 GLU A O 1
ATOM 1007 N N . PHE A 1 128 ? 20.305 57.437 253.134 1.00 19.55 128 PHE A N 1
ATOM 1008 C CA . PHE A 1 128 ? 20.529 56.370 254.093 1.00 17.87 128 PHE A CA 1
ATOM 1009 C C . PHE A 1 128 ? 19.227 55.934 254.772 1.00 15.50 128 PHE A C 1
ATOM 1010 O O . PHE A 1 128 ? 19.059 54.752 255.061 1.00 18.12 128 PHE A O 1
ATOM 1018 N N . ILE A 1 129 ? 18.312 56.871 255.004 1.00 18.84 129 ILE A N 1
ATOM 1019 C CA . ILE A 1 129 ? 17.021 56.525 255.592 1.00 23.11 129 ILE A CA 1
ATOM 1020 C C . ILE A 1 129 ? 16.267 55.614 254.627 1.00 21.32 129 ILE A C 1
ATOM 1021 O O . ILE A 1 129 ? 15.665 54.625 255.040 1.00 17.22 129 ILE A O 1
ATOM 1026 N N . GLU A 1 130 ? 16.377 55.899 253.335 1.00 21.15 130 GLU A N 1
ATOM 1027 C CA . GLU A 1 130 ? 15.765 55.040 252.329 1.00 23.85 130 GLU A CA 1
ATOM 1028 C C . GLU A 1 130 ? 16.346 53.627 252.373 1.00 17.60 130 GLU A C 1
ATOM 1029 O O . GLU A 1 130 ? 15.608 52.656 252.264 1.00 17.44 130 GLU A O 1
ATOM 1032 N N . VAL A 1 131 ? 17.665 53.503 252.531 1.00 13.45 131 VAL A N 1
ATOM 1033 C CA . VAL A 1 131 ? 18.292 52.207 252.688 1.00 15.32 131 VAL A CA 1
ATOM 1034 C C . VAL A 1 131 ? 17.738 51.454 253.893 1.00 15.60 131 VAL A C 1
ATOM 1035 O O . VAL A 1 131 ? 17.403 50.265 253.804 1.00 14.91 131 VAL A O 1
ATOM 1039 N N . LEU A 1 132 ? 17.667 52.141 255.030 1.00 17.27 132 LEU A N 1
ATOM 1040 C CA . LEU A 1 132 ? 17.171 51.507 256.238 1.00 16.25 132 LEU A CA 1
ATOM 1041 C C . LEU A 1 132 ? 15.746 51.004 256.043 1.00 14.76 132 LEU A C 1
ATOM 1042 O O . LEU A 1 132 ? 15.436 49.873 256.430 1.00 18.43 132 LEU A O 1
ATOM 1047 N N . LYS A 1 133 ? 14.886 51.840 255.465 1.00 19.12 133 LYS A N 1
ATOM 1048 C CA . LYS A 1 133 ? 13.502 51.440 255.224 1.00 20.98 133 LYS A CA 1
ATOM 1049 C C . LYS A 1 133 ? 13.414 50.237 254.281 1.00 19.36 133 LYS A C 1
ATOM 1050 O O . LYS A 1 133 ? 12.596 49.326 254.480 1.00 17.45 133 LYS A O 1
ATOM 1056 N N . THR A 1 134 ? 14.245 50.244 253.247 1.00 15.55 134 THR A N 1
ATOM 1057 C CA . THR A 1 134 ? 14.223 49.187 252.246 1.00 15.32 134 THR A CA 1
ATOM 1058 C C . THR A 1 134 ? 14.725 47.865 252.854 1.00 13.06 134 THR A C 1
ATOM 1059 O O . THR A 1 134 ? 14.135 46.812 252.647 1.00 16.84 134 THR A O 1
ATOM 1063 N N . LEU A 1 135 ? 15.805 47.921 253.629 1.00 17.34 135 LEU A N 1
ATOM 1064 C CA . LEU A 1 135 ? 16.306 46.718 254.292 1.00 14.08 135 LEU A CA 1
ATOM 1065 C C . LEU A 1 135 ? 15.354 46.204 255.369 1.00 14.25 135 LEU A C 1
ATOM 1066 O O . LEU A 1 135 ? 15.178 44.996 255.512 1.00 16.63 135 LEU A O 1
ATOM 1071 N N . ASP A 1 136 ? 14.728 47.122 256.111 0.98 15.15 136 ASP A N 1
ATOM 1072 C CA . ASP A 1 136 ? 13.744 46.759 257.117 0.98 19.80 136 ASP A CA 1
ATOM 1073 C C . ASP A 1 136 ? 12.589 46.022 256.446 0.98 19.81 136 ASP A C 1
ATOM 1074 O O . ASP A 1 136 ? 12.093 45.029 256.974 0.98 21.52 136 ASP A O 1
ATOM 1079 N N . SER A 1 137 ? 12.170 46.486 255.270 1.00 20.12 137 SER A N 1
ATOM 1080 C CA A SER A 1 137 ? 11.088 45.817 254.561 0.46 20.64 137 SER A CA 1
ATOM 1081 C CA B SER A 1 137 ? 11.092 45.818 254.554 0.54 20.74 137 SER A CA 1
ATOM 1082 C C . SER A 1 137 ? 11.527 44.434 254.085 1.00 17.59 137 SER A C 1
ATOM 1083 O O . SER A 1 137 ? 10.755 43.474 254.155 1.00 23.23 137 SER A O 1
ATOM 1088 N N . GLU A 1 138 ? 12.772 44.337 253.612 1.00 18.49 138 GLU A N 1
ATOM 1089 C CA . GLU A 1 138 ? 13.311 43.074 253.122 1.00 14.19 138 GLU A CA 1
ATOM 1090 C C . GLU A 1 138 ? 13.490 42.066 254.261 1.00 18.91 138 GLU A C 1
ATOM 1091 O O . GLU A 1 138 ? 13.196 40.879 254.097 1.00 21.59 138 GLU A O 1
ATOM 1097 N N . LEU A 1 139 ? 13.977 42.531 255.412 1.00 18.42 139 LEU A N 1
ATOM 1098 C CA . LEU A 1 139 ? 14.104 41.646 256.569 1.00 17.40 139 LEU A CA 1
ATOM 1099 C C . LEU A 1 139 ? 12.738 41.079 256.938 1.00 19.92 139 LEU A C 1
ATOM 1100 O O . LEU A 1 139 ? 12.594 39.878 257.203 1.00 21.54 139 LEU A O 1
ATOM 1105 N N . GLY A 1 140 ? 11.731 41.944 256.922 1.00 23.49 140 GLY A N 1
ATOM 1106 C CA . GLY A 1 140 ? 10.387 41.530 257.274 1.00 23.74 140 GLY A CA 1
ATOM 1107 C C . GLY A 1 140 ? 10.339 40.978 258.682 1.00 23.30 140 GLY A C 1
ATOM 1108 O O . GLY A 1 140 ? 10.875 41.588 259.607 1.00 21.97 140 GLY A O 1
ATOM 1109 N N . ASP A 1 141 ? 9.712 39.817 258.845 1.00 25.18 141 ASP A N 1
ATOM 1110 C CA . ASP A 1 141 ? 9.604 39.192 260.160 1.00 22.10 141 ASP A CA 1
ATOM 1111 C C . ASP A 1 141 ? 10.612 38.063 260.364 1.00 24.40 141 ASP A C 1
ATOM 1112 O O . ASP A 1 141 ? 10.500 37.297 261.323 1.00 25.61 141 ASP A O 1
ATOM 1117 N N . LYS A 1 142 ? 11.617 37.989 259.494 1.00 22.36 142 LYS A N 1
ATOM 1118 C CA . LYS A 1 142 ? 12.608 36.918 259.577 1.00 21.37 142 LYS A CA 1
ATOM 1119 C C . LYS A 1 142 ? 13.628 37.248 260.653 1.00 23.07 142 LYS A C 1
ATOM 1120 O O . LYS A 1 142 ? 13.784 38.405 261.034 1.00 19.36 142 LYS A O 1
ATOM 1126 N N . TYR A 1 143 ? 14.296 36.223 261.165 1.00 19.36 143 TYR A N 1
ATOM 1127 C CA . TYR A 1 143 ? 15.306 36.439 262.186 1.00 17.76 143 TYR A CA 1
ATOM 1128 C C . TYR A 1 143 ? 16.540 37.067 261.575 1.00 19.09 143 TYR A C 1
ATOM 1129 O O . TYR A 1 143 ? 17.183 37.917 262.190 1.00 18.99 143 TYR A O 1
ATOM 1138 N N . TYR A 1 144 ? 16.854 36.652 260.352 1.00 15.61 144 TYR A N 1
ATOM 1139 C CA . TYR A 1 144 ? 18.039 37.148 259.657 1.00 18.61 144 TYR A CA 1
ATOM 1140 C C . TYR A 1 144 ? 17.673 37.492 258.223 1.00 21.03 144 TYR A C 1
ATOM 1141 O O . TYR A 1 144 ? 16.669 37.014 257.697 1.00 18.88 144 TYR A O 1
ATOM 1150 N N . PHE A 1 145 ? 18.480 38.322 257.588 1.00 16.28 145 PHE A N 1
ATOM 1151 C CA . PHE A 1 145 ? 18.313 38.539 256.169 1.00 19.31 145 PHE A CA 1
ATOM 1152 C C . PHE A 1 145 ? 18.468 37.185 255.485 1.00 23.11 145 PHE A C 1
ATOM 1153 O O . PHE A 1 145 ? 17.802 36.911 254.511 1.00 21.25 145 PHE A O 1
ATOM 1161 N N . GLY A 1 146 ? 19.282 36.308 256.028 1.00 26.92 146 GLY A N 1
ATOM 1162 C CA . GLY A 1 146 ? 19.447 35.003 255.454 1.00 29.13 146 GLY A CA 1
ATOM 1163 C C . GLY A 1 146 ? 18.353 33.997 255.807 1.00 31.81 146 GLY A C 1
ATOM 1164 O O . GLY A 1 146 ? 18.525 32.837 255.601 1.00 34.20 146 GLY A O 1
ATOM 1165 N N . GLY A 1 147 ? 17.257 34.473 256.360 1.00 23.56 147 GLY A N 1
ATOM 1166 C CA . GLY A 1 147 ? 16.167 33.618 256.764 1.00 29.12 147 GLY A CA 1
ATOM 1167 C C . GLY A 1 147 ? 16.320 33.176 258.191 1.00 26.69 147 GLY A C 1
ATOM 1168 O O . GLY A 1 147 ? 16.428 33.979 259.030 1.00 25.21 147 GLY A O 1
ATOM 1169 N N . ASN A 1 148 ? 16.344 31.881 258.415 1.00 25.34 148 ASN A N 1
ATOM 1170 C CA . ASN A 1 148 ? 16.489 31.379 259.752 1.00 29.18 148 ASN A CA 1
ATOM 1171 C C . ASN A 1 148 ? 17.913 31.365 260.260 1.00 27.15 148 ASN A C 1
ATOM 1172 O O . ASN A 1 148 ? 18.165 31.174 261.397 1.00 25.06 148 ASN A O 1
ATOM 1177 N N . GLU A 1 149 ? 18.839 31.585 259.360 1.00 24.99 149 GLU A N 1
ATOM 1178 C CA . GLU A 1 149 ? 20.250 31.581 259.735 1.00 24.98 149 GLU A CA 1
ATOM 1179 C C . GLU A 1 149 ? 21.020 32.783 259.189 1.00 23.46 149 GLU A C 1
ATOM 1180 O O . GLU A 1 149 ? 20.739 33.289 258.111 1.00 18.94 149 GLU A O 1
ATOM 1183 N N . PHE A 1 150 ? 21.999 33.213 259.976 1.00 18.41 150 PHE A N 1
ATOM 1184 C CA . PHE A 1 150 ? 22.956 34.257 259.647 1.00 17.48 150 PHE A CA 1
ATOM 1185 C C . PHE A 1 150 ? 23.637 33.972 258.310 1.00 18.29 150 PHE A C 1
ATOM 1186 O O . PHE A 1 150 ? 24.160 32.878 258.117 1.00 19.19 150 PHE A O 1
ATOM 1194 N N . GLY A 1 151 ? 23.608 34.938 257.400 1.00 17.08 151 GLY A N 1
ATOM 1195 C CA . GLY A 1 151 ? 24.196 34.749 256.089 1.00 15.65 151 GLY A CA 1
ATOM 1196 C C . GLY A 1 151 ? 24.884 35.963 255.483 1.00 18.09 151 GLY A C 1
ATOM 1197 O O . GLY A 1 151 ? 25.224 36.937 256.177 1.00 13.93 151 GLY A O 1
ATOM 1198 N N . LEU A 1 152 ? 25.066 35.906 254.166 1.00 16.03 152 LEU A N 1
ATOM 1199 C CA . LEU A 1 152 ? 25.822 36.925 253.444 1.00 14.00 152 LEU A CA 1
ATOM 1200 C C . LEU A 1 152 ? 25.301 38.346 253.669 1.00 16.22 152 LEU A C 1
ATOM 1201 O O . LEU A 1 152 ? 26.083 39.255 253.923 1.00 14.64 152 LEU A O 1
ATOM 1206 N N . VAL A 1 153 ? 23.984 38.550 253.566 1.00 12.62 153 VAL A N 1
ATOM 1207 C CA . VAL A 1 153 ? 23.451 39.904 253.641 1.00 13.67 153 VAL A CA 1
ATOM 1208 C C . VAL A 1 153 ? 23.574 40.451 255.065 1.00 11.60 153 VAL A C 1
ATOM 1209 O O . VAL A 1 153 ? 23.819 41.644 255.271 1.00 15.98 153 VAL A O 1
ATOM 1213 N N . ASP A 1 154 ? 23.416 39.565 256.049 1.00 13.34 154 ASP A N 1
ATOM 1214 C CA . ASP A 1 154 ? 23.675 39.932 257.447 1.00 12.82 154 ASP A CA 1
ATOM 1215 C C . ASP A 1 154 ? 25.121 40.422 257.609 1.00 16.00 154 ASP A C 1
ATOM 1216 O O . ASP A 1 154 ? 25.368 41.480 258.192 1.00 15.48 154 ASP A O 1
ATOM 1221 N N . ILE A 1 155 ? 26.065 39.656 257.076 1.00 14.56 155 ILE A N 1
ATOM 1222 C CA . ILE A 1 155 ? 27.473 40.067 257.113 1.00 14.32 155 ILE A CA 1
ATOM 1223 C C . ILE A 1 155 ? 27.671 41.393 256.390 1.00 16.16 155 ILE A C 1
ATOM 1224 O O . ILE A 1 155 ? 28.436 42.253 256.855 1.00 16.10 155 ILE A O 1
ATOM 1229 N N . ALA A 1 156 ? 26.964 41.579 255.272 1.00 12.58 156 ALA A N 1
ATOM 1230 C CA . ALA A 1 156 ? 27.126 42.781 254.464 1.00 14.55 156 ALA A CA 1
ATOM 1231 C C . ALA A 1 156 ? 26.653 44.042 255.193 1.00 14.42 156 ALA A C 1
ATOM 1232 O O . ALA A 1 156 ? 27.168 45.125 254.951 1.00 18.32 156 ALA A O 1
ATOM 1234 N N . PHE A 1 157 ? 25.680 43.912 256.097 1.00 11.67 157 PHE A N 1
ATOM 1235 C CA . PHE A 1 157 ? 25.149 45.114 256.739 1.00 11.70 157 PHE A CA 1
ATOM 1236 C C . PHE A 1 157 ? 25.490 45.304 258.230 1.00 10.11 157 PHE A C 1
ATOM 1237 O O . PHE A 1 157 ? 25.399 46.427 258.729 1.00 14.77 157 PHE A O 1
ATOM 1245 N N . ILE A 1 158 ? 25.886 44.243 258.936 1.00 12.06 158 ILE A N 1
ATOM 1246 C CA . ILE A 1 158 ? 25.959 44.329 260.397 1.00 11.79 158 ILE A CA 1
ATOM 1247 C C . ILE A 1 158 ? 27.017 45.326 260.882 1.00 14.00 158 ILE A C 1
ATOM 1248 O O . ILE A 1 158 ? 26.842 45.962 261.908 1.00 16.12 158 ILE A O 1
ATOM 1253 N N . GLY A 1 159 ? 28.097 45.494 260.128 1.00 16.86 159 GLY A N 1
ATOM 1254 C CA . GLY A 1 159 ? 29.074 46.496 260.507 1.00 15.31 159 GLY A CA 1
ATOM 1255 C C . GLY A 1 159 ? 28.545 47.922 260.623 1.00 15.51 159 GLY A C 1
ATOM 1256 O O . GLY A 1 159 ? 29.082 48.736 261.358 1.00 15.48 159 GLY A O 1
ATOM 1257 N N . PHE A 1 160 ? 27.502 48.248 259.860 1.00 13.83 160 PHE A N 1
ATOM 1258 C CA . PHE A 1 160 ? 26.897 49.581 259.934 1.00 15.01 160 PHE A CA 1
ATOM 1259 C C . PHE A 1 160 ? 26.313 49.882 261.294 1.00 13.37 160 PHE A C 1
ATOM 1260 O O . PHE A 1 160 ? 26.201 51.039 261.681 1.00 16.20 160 PHE A O 1
ATOM 1268 N N . TYR A 1 161 ? 25.942 48.831 262.018 1.00 16.93 161 TYR A N 1
ATOM 1269 C CA . TYR A 1 161 ? 25.421 48.984 263.364 1.00 17.01 161 TYR A CA 1
ATOM 1270 C C . TYR A 1 161 ? 26.370 49.765 264.258 1.00 15.08 161 TYR A C 1
ATOM 1271 O O . TYR A 1 161 ? 25.931 50.609 265.043 1.00 19.03 161 TYR A O 1
ATOM 1280 N N . SER A 1 162 ? 27.675 49.522 264.117 1.00 13.70 162 SER A N 1
ATOM 1281 C CA . SER A 1 162 ? 28.633 50.218 264.952 1.00 18.60 162 SER A CA 1
ATOM 1282 C C . SER A 1 162 ? 28.728 51.716 264.627 1.00 16.18 162 SER A C 1
ATOM 1283 O O . SER A 1 162 ? 29.301 52.481 265.403 1.00 18.11 162 SER A O 1
ATOM 1286 N N . TRP A 1 163 ? 28.136 52.132 263.504 1.00 15.00 163 TRP A N 1
ATOM 1287 C CA . TRP A 1 163 ? 28.084 53.542 263.145 1.00 17.59 163 TRP A CA 1
ATOM 1288 C C . TRP A 1 163 ? 26.740 54.230 263.394 1.00 14.45 163 TRP A C 1
ATOM 1289 O O . TRP A 1 163 ? 26.652 55.441 263.221 1.00 15.30 163 TRP A O 1
ATOM 1300 N N . PHE A 1 164 ? 25.722 53.481 263.821 1.00 15.57 164 PHE A N 1
ATOM 1301 C CA . PHE A 1 164 ? 24.397 54.086 264.043 1.00 18.55 164 PHE A CA 1
ATOM 1302 C C . PHE A 1 164 ? 24.444 55.266 265.028 1.00 16.35 164 PHE A C 1
ATOM 1303 O O . PHE A 1 164 ? 23.846 56.315 264.781 1.00 18.29 164 PHE A O 1
ATOM 1311 N N . ARG A 1 165 ? 25.165 55.124 266.136 1.00 16.37 165 ARG A N 1
ATOM 1312 C CA . ARG A 1 165 ? 25.245 56.219 267.087 1.00 20.97 165 ARG A CA 1
ATOM 1313 C C . ARG A 1 165 ? 25.905 57.448 266.459 1.00 19.01 165 ARG A C 1
ATOM 1314 O O . ARG A 1 165 ? 25.463 58.579 266.671 1.00 20.50 165 ARG A O 1
ATOM 1322 N N . THR A 1 166 ? 26.943 57.216 265.661 1.00 17.52 166 THR A N 1
ATOM 1323 C CA . THR A 1 166 ? 27.614 58.298 264.967 1.00 21.00 166 THR A CA 1
ATOM 1324 C C . THR A 1 166 ? 26.658 59.032 264.024 1.00 19.71 166 THR A C 1
ATOM 1325 O O . THR A 1 166 ? 26.577 60.257 264.058 1.00 20.38 166 THR A O 1
ATOM 1329 N N . TYR A 1 167 ? 25.930 58.284 263.203 1.00 18.35 167 TYR A N 1
ATOM 1330 C CA . TYR A 1 167 ? 24.993 58.899 262.265 1.00 17.89 167 TYR A CA 1
ATOM 1331 C C . TYR A 1 167 ? 23.919 59.699 263.010 1.00 19.48 167 TYR A C 1
ATOM 1332 O O . TYR A 1 167 ? 23.509 60.776 262.568 1.00 23.35 167 TYR A O 1
ATOM 1341 N N . GLU A 1 168 ? 23.457 59.165 264.136 1.00 18.72 168 GLU A N 1
ATOM 1342 C CA . GLU A 1 168 ? 22.483 59.889 264.954 1.00 19.32 168 GLU A CA 1
ATOM 1343 C C . GLU A 1 168 ? 23.037 61.206 265.487 1.00 20.63 168 GLU A C 1
ATOM 1344 O O . GLU A 1 168 ? 22.354 62.227 265.505 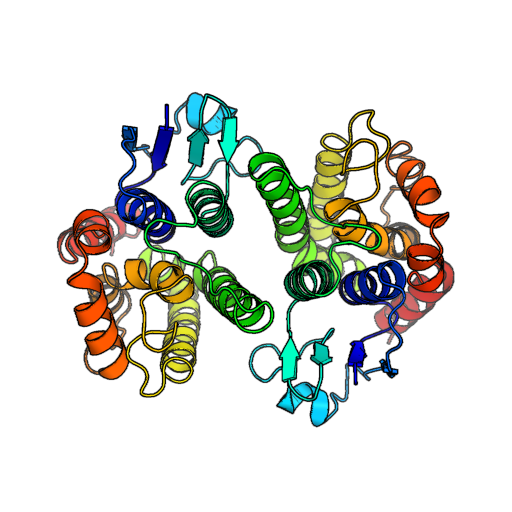1.00 30.02 168 GLU A O 1
ATOM 1350 N N . GLU A 1 169 ? 24.282 61.183 265.928 1.00 20.70 169 GLU A N 1
ATOM 1351 C CA . GLU A 1 169 ? 24.851 62.347 266.576 1.00 22.09 169 GLU A CA 1
ATOM 1352 C C . GLU A 1 169 ? 25.361 63.397 265.586 1.00 28.48 169 GLU A C 1
ATOM 1353 O O . GLU A 1 169 ? 25.145 64.588 265.795 1.00 32.97 169 GLU A O 1
ATOM 1359 N N . VAL A 1 170 ? 26.031 62.973 264.515 1.00 24.24 170 VAL A N 1
ATOM 1360 C CA . VAL A 1 170 ? 26.646 63.946 263.603 1.00 26.04 170 VAL A CA 1
ATOM 1361 C C . VAL A 1 170 ? 25.741 64.353 262.437 1.00 25.36 170 VAL A C 1
ATOM 1362 O O . VAL A 1 170 ? 25.943 65.408 261.829 1.00 27.21 170 VAL A O 1
ATOM 1366 N N . ALA A 1 171 ? 24.725 63.544 262.158 1.00 24.12 171 ALA A N 1
ATOM 1367 C CA . ALA A 1 171 ? 23.813 63.822 261.048 1.00 24.15 171 ALA A CA 1
ATOM 1368 C C . ALA A 1 171 ? 22.379 64.028 261.537 1.00 26.10 171 ALA A C 1
ATOM 1369 O O . ALA A 1 171 ? 21.458 64.202 260.733 1.00 26.95 171 ALA A O 1
ATOM 1371 N N . ASN A 1 172 ? 22.205 64.034 262.858 1.00 28.52 172 ASN A N 1
ATOM 1372 C CA . ASN A 1 172 ? 20.899 64.248 263.482 1.00 25.23 172 ASN A CA 1
ATOM 1373 C C . ASN A 1 172 ? 19.848 63.278 262.955 1.00 22.02 172 ASN A C 1
ATOM 1374 O O . ASN A 1 172 ? 18.700 63.652 262.715 1.00 28.76 172 ASN A O 1
ATOM 1379 N N . LEU A 1 173 ? 20.237 62.024 262.772 1.00 25.91 173 LEU A N 1
ATOM 1380 C CA . LEU A 1 173 ? 19.303 61.011 262.301 1.00 25.74 173 LEU A CA 1
ATOM 1381 C C . LEU A 1 173 ? 18.666 60.327 263.494 1.00 28.19 173 LEU A C 1
ATOM 1382 O O . LEU A 1 173 ? 19.230 60.312 264.580 1.00 25.33 173 LEU A O 1
ATOM 1387 N N . SER A 1 174 ? 17.460 59.807 263.309 1.00 24.57 174 SER A N 1
ATOM 1388 C CA . SER A 1 174 ? 16.886 58.940 264.321 1.00 25.26 174 SER A CA 1
ATOM 1389 C C . SER A 1 174 ? 16.788 57.551 263.745 1.00 24.96 174 SER A C 1
ATOM 1390 O O . SER A 1 174 ? 16.035 57.307 262.792 1.00 27.27 174 SER A O 1
ATOM 1393 N N . ILE A 1 175 ? 17.578 56.647 264.306 1.00 18.78 175 ILE A N 1
ATOM 1394 C CA . ILE A 1 175 ? 17.659 55.293 263.794 1.00 18.55 175 ILE A CA 1
ATOM 1395 C C . ILE A 1 175 ? 17.162 54.299 264.837 1.00 20.20 175 ILE A C 1
ATOM 1396 O O . ILE A 1 175 ? 16.289 53.478 264.562 1.00 21.06 175 ILE A O 1
ATOM 1401 N N . VAL A 1 176 ? 17.730 54.379 266.033 1.00 21.39 176 VAL A N 1
ATOM 1402 C CA . VAL A 1 176 ? 17.421 53.425 267.089 1.00 20.33 176 VAL A CA 1
ATOM 1403 C C . VAL A 1 176 ? 15.928 53.374 267.420 1.00 20.93 176 VAL A C 1
ATOM 1404 O O . VAL A 1 176 ? 15.345 52.299 267.511 1.00 22.95 176 VAL A O 1
ATOM 1408 N N . LEU A 1 177 ? 15.310 54.535 267.556 1.00 22.01 177 LEU A N 1
ATOM 1409 C CA . LEU A 1 177 ? 13.903 54.598 267.929 1.00 24.95 177 LEU A CA 1
ATOM 1410 C C . LEU A 1 177 ? 12.993 54.298 266.735 1.00 23.67 177 LEU A C 1
ATOM 1411 O O . LEU A 1 177 ? 11.830 53.903 266.917 1.00 26.26 177 LEU A O 1
ATOM 1416 N N . GLU A 1 178 ? 13.514 54.487 265.528 1.00 21.08 178 GLU A N 1
ATOM 1417 C CA . GLU A 1 178 ? 12.683 54.383 264.318 1.00 21.88 178 GLU A CA 1
ATOM 1418 C C . GLU A 1 178 ? 12.701 53.002 263.671 1.00 20.39 178 GLU A C 1
ATOM 1419 O O . GLU A 1 178 ? 11.793 52.653 262.929 1.00 20.99 178 GLU A O 1
ATOM 1425 N N . PHE A 1 179 ? 13.754 52.227 263.917 1.00 17.86 179 PHE A N 1
ATOM 1426 C CA . PHE A 1 179 ? 13.862 50.897 263.341 1.00 18.00 179 PHE A CA 1
ATOM 1427 C C . PHE A 1 179 ? 14.084 49.787 264.372 1.00 20.17 179 PHE A C 1
ATOM 1428 O O . PHE A 1 179 ? 15.104 49.120 264.356 1.00 20.45 179 PHE A O 1
ATOM 1436 N N . PRO A 1 180 ? 13.107 49.567 265.262 1.00 19.20 180 PRO A N 1
ATOM 1437 C CA . PRO A 1 180 ? 13.260 48.525 266.285 1.00 23.25 180 PRO A CA 1
ATOM 1438 C C . PRO A 1 180 ? 13.511 47.111 265.722 1.00 22.21 180 PRO A C 1
ATOM 1439 O O . PRO A 1 180 ? 14.217 46.340 266.369 1.00 21.18 180 PRO A O 1
ATOM 1443 N N . LYS A 1 181 ? 12.955 46.761 264.560 1.00 24.50 181 LYS A N 1
ATOM 1444 C CA . LYS A 1 181 ? 13.238 45.437 263.987 1.00 22.25 181 LYS A CA 1
ATOM 1445 C C . LYS A 1 181 ? 14.707 45.263 263.590 1.00 17.21 181 LYS A C 1
ATOM 1446 O O . LYS A 1 181 ? 15.271 44.169 263.746 1.00 21.34 181 LYS A O 1
ATOM 1452 N N . LEU A 1 182 ? 15.314 46.332 263.064 1.00 16.79 182 LEU A N 1
ATOM 1453 C CA . LEU A 1 182 ? 16.726 46.305 262.703 1.00 19.50 182 LEU A CA 1
ATOM 1454 C C . LEU A 1 182 ? 17.557 46.249 263.976 1.00 17.53 182 LEU A C 1
ATOM 1455 O O . LEU A 1 182 ? 18.588 45.583 264.017 1.00 17.21 182 LEU A O 1
ATOM 1460 N N A MET A 1 183 ? 17.119 46.940 265.022 0.70 15.12 183 MET A N 1
ATOM 1461 N N B MET A 1 183 ? 17.106 46.946 265.018 0.30 18.60 183 MET A N 1
ATOM 1462 C CA A MET A 1 183 ? 17.849 46.892 266.294 0.70 15.56 183 MET A CA 1
ATOM 1463 C CA B MET A 1 183 ? 17.785 46.903 266.315 0.30 19.99 183 MET A CA 1
ATOM 1464 C C A MET A 1 183 ? 17.818 45.481 266.900 0.70 22.66 183 MET A C 1
ATOM 1465 C C B MET A 1 183 ? 17.821 45.479 266.856 0.30 21.45 183 MET A C 1
ATOM 1466 O O A MET A 1 183 ? 18.815 45.003 267.434 0.70 21.83 183 MET A O 1
ATOM 1467 O O B MET A 1 183 ? 18.862 44.993 267.294 0.30 21.44 183 MET A O 1
ATOM 1476 N N . ALA A 1 184 ? 16.668 44.819 266.831 1.00 16.56 184 ALA A N 1
ATOM 1477 C CA . ALA A 1 184 ? 16.550 43.459 267.348 1.00 19.88 184 ALA A CA 1
ATOM 1478 C C . ALA A 1 184 ? 17.410 42.492 266.531 1.00 21.78 184 ALA A C 1
ATOM 1479 O O . ALA A 1 184 ? 17.974 41.544 267.075 1.00 19.89 184 ALA A O 1
ATOM 1481 N N . TRP A 1 185 ? 17.453 42.716 265.220 1.00 16.30 185 TRP A N 1
ATOM 1482 C CA . TRP A 1 185 ? 18.292 41.929 264.311 1.00 14.75 185 TRP A CA 1
ATOM 1483 C C . TRP A 1 185 ? 19.769 42.088 264.655 1.00 17.57 185 TRP A C 1
ATOM 1484 O O . TRP A 1 185 ? 20.493 41.104 264.759 1.00 16.17 185 TRP A O 1
ATOM 1495 N N . ALA A 1 186 ? 20.202 43.320 264.881 1.00 18.42 186 ALA A N 1
ATOM 1496 C CA . ALA A 1 186 ? 21.603 43.545 265.245 1.00 18.52 186 ALA A CA 1
ATOM 1497 C C . ALA A 1 186 ? 21.969 42.838 266.557 1.00 21.87 186 ALA A C 1
ATOM 1498 O O . ALA A 1 186 ? 23.042 42.236 266.659 1.00 22.26 186 ALA A O 1
ATOM 1500 N N . GLN A 1 187 ? 21.077 42.882 267.554 1.00 19.43 187 GLN A N 1
ATOM 1501 C CA . GLN A 1 187 ? 21.344 42.215 268.831 1.00 17.49 187 GLN A CA 1
ATOM 1502 C C . GLN A 1 187 ? 21.505 40.710 268.656 1.00 24.01 187 GLN A C 1
ATOM 1503 O O . GLN A 1 187 ? 22.330 40.077 269.308 1.00 22.70 187 GLN A O 1
ATOM 1509 N N . ARG A 1 188 ? 20.704 40.156 267.756 1.00 20.28 188 ARG A N 1
ATOM 1510 C CA . ARG A 1 188 ? 20.786 38.764 267.343 1.00 19.56 188 ARG A CA 1
ATOM 1511 C C . ARG A 1 188 ? 22.200 38.445 266.802 1.00 20.50 188 ARG A C 1
ATOM 1512 O O . ARG A 1 188 ? 22.855 37.488 267.242 1.00 20.02 188 ARG A O 1
ATOM 1520 N N . CYS A 1 189 ? 22.658 39.267 265.861 1.00 18.87 189 CYS A N 1
ATOM 1521 C CA . CYS A 1 189 ? 23.952 39.056 265.196 1.00 17.66 189 CYS A CA 1
ATOM 1522 C C . CYS A 1 189 ? 25.111 39.176 266.157 1.00 16.48 189 CYS A C 1
ATOM 1523 O O . CYS A 1 189 ? 26.101 38.446 266.044 1.00 18.76 189 CYS A O 1
ATOM 1526 N N . LEU A 1 190 ? 24.971 40.085 267.117 1.00 18.00 190 LEU A N 1
ATOM 1527 C CA . LEU A 1 190 ? 26.028 40.361 268.085 1.00 21.23 190 LEU A CA 1
ATOM 1528 C C . LEU A 1 190 ? 26.341 39.174 268.994 1.00 22.23 190 LEU A C 1
ATOM 1529 O O . LEU A 1 190 ? 27.367 39.165 269.672 1.00 23.90 190 LEU A O 1
ATOM 1534 N N . LYS A 1 191 ? 25.452 38.183 269.036 1.00 19.27 191 LYS A N 1
ATOM 1535 C CA . LYS A 1 191 ? 25.693 37.007 269.863 1.00 20.84 191 LYS A CA 1
ATOM 1536 C C . LYS A 1 191 ? 26.720 36.059 269.234 1.00 19.79 191 LYS A C 1
ATOM 1537 O O . LYS A 1 191 ? 27.276 35.196 269.927 1.00 22.91 191 LYS A O 1
ATOM 1543 N N . ARG A 1 192 ? 26.968 36.221 267.932 1.00 19.26 192 ARG A N 1
ATOM 1544 C CA . ARG A 1 192 ? 28.024 35.448 267.260 1.00 18.16 192 ARG A CA 1
ATOM 1545 C C . ARG A 1 192 ? 29.394 36.036 267.594 1.00 19.00 192 ARG A C 1
ATOM 1546 O O . ARG A 1 192 ? 29.588 37.255 267.521 1.00 20.80 192 ARG A O 1
ATOM 1554 N N . GLU A 1 193 ? 30.340 35.168 267.942 1.00 20.28 193 GLU A N 1
ATOM 1555 C CA . GLU A 1 193 ? 31.669 35.620 268.322 1.00 24.21 193 GLU A CA 1
ATOM 1556 C C . GLU A 1 193 ? 32.337 36.403 267.199 1.00 19.84 193 GLU A C 1
ATOM 1557 O O . GLU A 1 193 ? 33.027 37.379 267.446 1.00 23.79 193 GLU A O 1
ATOM 1560 N N . SER A 1 194 ? 32.101 35.995 265.955 1.00 18.44 194 SER A N 1
ATOM 1561 C CA . SER A 1 194 ? 32.711 36.680 264.825 1.00 19.17 194 SER A CA 1
ATOM 1562 C C . SER A 1 194 ? 32.284 38.144 264.768 1.00 20.90 194 SER A C 1
ATOM 1563 O O . SER A 1 194 ? 33.092 39.039 264.562 1.00 20.16 194 SER A O 1
ATOM 1566 N N . VAL A 1 195 ? 30.990 38.381 264.950 1.00 15.82 195 VAL A N 1
ATOM 1567 C CA . VAL A 1 195 ? 30.454 39.722 264.916 1.00 16.94 195 VAL A CA 1
ATOM 1568 C C . VAL A 1 195 ? 30.891 40.577 266.118 1.00 14.92 195 VAL A C 1
ATOM 1569 O O . VAL A 1 195 ? 31.281 41.740 265.934 1.00 18.37 195 VAL A O 1
ATOM 1573 N N . ALA A 1 196 ? 30.830 40.010 267.326 1.00 16.36 196 ALA A N 1
ATOM 1574 C CA . ALA A 1 196 ? 31.238 40.706 268.545 1.00 20.33 196 ALA A CA 1
ATOM 1575 C C . ALA A 1 196 ? 32.711 41.134 268.484 1.00 23.24 196 ALA A C 1
ATOM 1576 O O . ALA A 1 196 ? 33.074 42.208 268.961 1.00 26.79 196 ALA A O 1
ATOM 1578 N N . LYS A 1 197 ? 33.546 40.284 267.896 1.00 17.22 197 LYS A N 1
ATOM 1579 C CA . LYS A 1 197 ? 34.968 40.587 267.743 1.00 22.33 197 LYS A CA 1
ATOM 1580 C C . LYS A 1 197 ? 35.230 41.670 266.688 1.00 22.17 197 LYS A C 1
ATOM 1581 O O . LYS A 1 197 ? 36.172 42.461 266.801 1.00 23.39 197 LYS A O 1
ATOM 1585 N N . ALA A 1 198 ? 34.400 41.711 265.653 1.00 17.81 198 ALA A N 1
ATOM 1586 C CA . ALA A 1 198 ? 34.703 42.576 264.525 1.00 18.41 198 ALA A CA 1
ATOM 1587 C C . ALA A 1 198 ? 34.228 44.006 264.740 1.00 14.94 198 ALA A C 1
ATOM 1588 O O . ALA A 1 198 ? 34.858 44.958 264.268 1.00 21.24 198 ALA A O 1
ATOM 1590 N N . LEU A 1 199 ? 33.101 44.161 265.423 1.00 16.16 199 LEU A N 1
ATOM 1591 C CA . LEU A 1 199 ? 32.486 45.474 265.545 1.00 17.85 199 LEU A CA 1
ATOM 1592 C C . LEU A 1 199 ? 33.110 46.254 266.683 1.00 18.03 199 LEU A C 1
ATOM 1593 O O . LEU A 1 199 ? 33.118 45.788 267.825 1.00 20.90 199 LEU A O 1
ATOM 1598 N N . PRO A 1 200 ? 33.617 47.457 266.381 1.00 17.84 200 PRO A N 1
ATOM 1599 C CA . PRO A 1 200 ? 34.179 48.331 267.408 1.00 16.74 200 PRO A CA 1
ATOM 1600 C C . PRO A 1 200 ? 33.071 48.971 268.239 1.00 20.86 200 PRO A C 1
ATOM 1601 O O . PRO A 1 200 ? 31.907 48.984 267.817 1.00 19.39 200 PRO A O 1
ATOM 1605 N N . ASP A 1 201 ? 33.443 49.473 269.409 1.00 18.62 201 ASP A N 1
ATOM 1606 C CA . ASP A 1 201 ? 32.521 50.181 270.287 1.00 20.28 201 ASP A CA 1
ATOM 1607 C C . ASP A 1 201 ? 31.918 51.406 269.592 1.00 22.12 201 ASP A C 1
ATOM 1608 O O . ASP A 1 201 ? 32.638 52.188 268.974 1.00 21.51 201 ASP A O 1
ATOM 1613 N N . SER A 1 202 ? 30.605 51.574 269.703 1.00 20.68 202 SER A N 1
ATOM 1614 C CA . SER A 1 202 ? 29.905 52.678 269.039 1.00 19.93 202 SER A CA 1
ATOM 1615 C C . SER A 1 202 ? 30.403 54.065 269.448 1.00 20.90 202 SER A C 1
ATOM 1616 O O . SER A 1 202 ? 30.441 54.987 268.625 1.00 20.26 202 SER A O 1
ATOM 1619 N N . ASP A 1 203 ? 30.759 54.216 270.725 0.92 20.05 203 ASP A N 1
ATOM 1620 C CA . ASP A 1 203 ? 31.265 55.480 271.248 0.92 20.36 203 ASP A CA 1
ATOM 1621 C C . ASP A 1 203 ? 32.663 55.772 270.718 0.92 21.03 203 ASP A C 1
ATOM 1622 O O . ASP A 1 203 ? 33.027 56.930 270.510 0.92 22.62 203 ASP A O 1
ATOM 1627 N N . LYS A 1 204 ? 33.448 54.715 270.520 1.00 22.61 204 LYS A N 1
ATOM 1628 C CA . LYS A 1 204 ? 34.782 54.854 269.946 1.00 25.26 204 LYS A CA 1
ATOM 1629 C C . LYS A 1 204 ? 34.703 55.374 268.511 1.00 23.01 204 LYS A C 1
ATOM 1630 O O . LYS A 1 204 ? 35.465 56.256 268.114 1.00 22.93 204 LYS A O 1
ATOM 1636 N N . VAL A 1 205 ? 33.767 54.843 267.738 1.00 18.27 205 VAL A N 1
ATOM 1637 C CA . VAL A 1 205 ? 33.604 55.311 266.359 1.00 17.70 205 VAL A CA 1
ATOM 1638 C C . VAL A 1 205 ? 33.213 56.788 266.356 1.00 20.21 205 VAL A C 1
ATOM 1639 O O . VAL A 1 205 ? 33.781 57.585 265.621 1.00 20.68 205 VAL A O 1
ATOM 1643 N N . LEU A 1 206 ? 32.263 57.147 267.213 1.00 20.00 206 LEU A N 1
ATOM 1644 C CA . LEU A 1 206 ? 31.806 58.531 267.316 1.00 21.95 206 LEU A CA 1
ATOM 1645 C C . LEU A 1 206 ? 32.936 59.497 267.669 1.00 23.72 206 LEU A C 1
ATOM 1646 O O . LEU A 1 206 ? 33.038 60.573 267.088 1.00 23.69 206 LEU A O 1
ATOM 1651 N N . LYS A 1 207 ? 33.778 59.122 268.628 1.00 26.62 207 LYS A N 1
ATOM 1652 C CA . LYS A 1 207 ? 34.885 59.991 269.021 1.00 27.60 207 LYS A CA 1
ATOM 1653 C C . LYS A 1 207 ? 35.842 60.224 267.853 1.00 26.75 207 LYS A C 1
ATOM 1654 O O . LYS A 1 207 ? 36.321 61.344 267.634 1.00 27.08 207 LYS A O 1
ATOM 1658 N N . SER A 1 208 ? 36.128 59.159 267.115 1.00 24.60 208 SER A N 1
ATOM 1659 C CA . SER A 1 208 ? 37.051 59.239 265.995 1.00 26.97 208 SER A CA 1
ATOM 1660 C C . SER A 1 208 ? 36.499 60.167 264.924 1.00 26.11 208 SER A C 1
ATOM 1661 O O . SER A 1 208 ? 37.209 61.005 264.380 1.00 30.63 208 SER A O 1
ATOM 1664 N N . VAL A 1 209 ? 35.215 60.013 264.634 1.00 25.32 209 VAL A N 1
ATOM 1665 C CA . VAL A 1 209 ? 34.563 60.823 263.619 1.00 23.50 209 VAL A CA 1
ATOM 1666 C C . VAL A 1 209 ? 34.416 62.282 264.048 1.00 28.84 209 VAL A C 1
ATOM 1667 O O . VAL A 1 209 ? 34.639 63.194 263.251 1.00 35.33 209 VAL A O 1
ATOM 1671 N N . SER A 1 210 ? 34.058 62.501 265.314 1.00 31.23 210 SER A N 1
ATOM 1672 C CA . SER A 1 210 ? 33.927 63.848 265.861 1.00 40.50 210 SER A CA 1
ATOM 1673 C C . SER A 1 210 ? 35.231 64.624 265.761 1.00 46.11 210 SER A C 1
ATOM 1674 O O . SER A 1 210 ? 35.250 65.780 265.334 1.00 45.72 210 SER A O 1
ATOM 1677 N N . ASP A 1 211 ? 36.317 63.976 266.169 1.00 44.55 211 ASP A N 1
ATOM 1678 C CA . ASP A 1 211 ? 37.642 64.573 266.106 1.00 47.92 211 ASP A CA 1
ATOM 1679 C C . ASP A 1 211 ? 37.984 64.929 264.672 1.00 46.56 211 ASP A C 1
ATOM 1680 O O . ASP A 1 211 ? 38.511 66.004 264.395 1.00 50.95 211 ASP A O 1
ATOM 1685 N N . HIS A 1 212 ? 37.682 64.002 263.771 1.00 40.84 212 HIS A N 1
ATOM 1686 C CA . HIS A 1 212 ? 37.955 64.174 262.353 1.00 43.68 212 HIS A CA 1
ATOM 1687 C C . HIS A 1 212 ? 37.188 65.372 261.778 1.00 44.16 212 HIS A C 1
ATOM 1688 O O . HIS A 1 212 ? 37.751 66.167 261.023 1.00 42.89 212 HIS A O 1
ATOM 1695 N N . ARG A 1 213 ? 35.910 65.501 262.134 1.00 39.58 213 ARG A N 1
ATOM 1696 C CA . ARG A 1 213 ? 35.094 66.608 261.637 1.00 43.21 213 ARG A CA 1
ATOM 1697 C C . ARG A 1 213 ? 35.607 67.956 262.110 1.00 52.51 213 ARG A C 1
ATOM 1698 O O . ARG A 1 213 ? 35.603 68.925 261.352 1.00 48.21 213 ARG A O 1
ATOM 1706 N N . LYS A 1 214 ? 36.043 68.022 263.364 1.00 41.19 214 LYS A N 1
ATOM 1707 C CA . LYS A 1 214 ? 36.596 69.261 263.891 1.00 50.03 214 LYS A CA 1
ATOM 1708 C C . LYS A 1 214 ? 37.909 69.601 263.190 1.00 56.77 214 LYS A C 1
ATOM 1709 O O . LYS A 1 214 ? 38.081 70.704 262.670 1.00 60.16 214 LYS A O 1
ATOM 1711 N N . ILE A 1 215 ? 38.819 68.634 263.149 1.00 58.31 215 ILE A N 1
ATOM 1712 C CA . ILE A 1 215 ? 40.147 68.855 262.591 1.00 59.46 215 ILE A CA 1
ATOM 1713 C C . ILE A 1 215 ? 40.105 68.884 261.068 1.00 61.95 215 ILE A C 1
ATOM 1714 O O . ILE A 1 215 ? 40.642 67.995 260.407 1.00 64.42 215 ILE A O 1
ATOM 1716 N N . GLU B 1 4 ? 10.340 27.742 231.842 1.00 38.58 4 GLU B N 1
ATOM 1717 C CA . GLU B 1 4 ? 10.034 29.068 231.315 1.00 33.75 4 GLU B CA 1
ATOM 1718 C C . GLU B 1 4 ? 11.083 30.105 231.710 1.00 29.45 4 GLU B C 1
ATOM 1719 O O . GLU B 1 4 ? 11.317 30.361 232.888 1.00 34.71 4 GLU B O 1
ATOM 1721 N N . ILE B 1 5 ? 11.718 30.696 230.709 1.00 26.26 5 ILE B N 1
ATOM 1722 C CA . ILE B 1 5 ? 12.676 31.759 230.943 1.00 26.24 5 ILE B CA 1
ATOM 1723 C C . ILE B 1 5 ? 12.301 32.960 230.094 1.00 30.51 5 ILE B C 1
ATOM 1724 O O . ILE B 1 5 ? 12.178 32.850 228.873 1.00 28.64 5 ILE B O 1
ATOM 1729 N N . ILE B 1 6 ? 12.087 34.092 230.750 1.00 20.40 6 ILE B N 1
ATOM 1730 C CA . ILE B 1 6 ? 11.847 35.361 230.071 1.00 21.23 6 ILE B CA 1
ATOM 1731 C C . ILE B 1 6 ? 12.959 36.351 230.396 1.00 24.00 6 ILE B C 1
ATOM 1732 O O . ILE B 1 6 ? 13.384 36.449 231.550 1.00 21.99 6 ILE B O 1
ATOM 1737 N N . LEU B 1 7 ? 13.447 37.065 229.383 1.00 20.64 7 LEU B N 1
ATOM 1738 C CA . LEU B 1 7 ? 14.413 38.136 229.595 1.00 18.08 7 LEU B CA 1
ATOM 1739 C C . LEU B 1 7 ? 13.817 39.475 229.156 1.00 21.44 7 LEU B C 1
ATOM 1740 O O . LEU B 1 7 ? 13.453 39.651 227.995 1.00 22.30 7 LEU B O 1
ATOM 1745 N N . LEU B 1 8 ? 13.689 40.405 230.096 1.00 17.57 8 LEU B N 1
ATOM 1746 C CA . LEU B 1 8 ? 13.230 41.753 229.777 1.00 21.23 8 LEU B CA 1
ATOM 1747 C C . LEU B 1 8 ? 14.470 42.588 229.533 1.00 20.64 8 LEU B C 1
ATOM 1748 O O . LEU B 1 8 ? 15.296 42.717 230.424 1.00 18.30 8 LEU B O 1
ATOM 1753 N N . ASP B 1 9 ? 14.594 43.181 228.356 0.93 17.00 9 ASP B N 1
ATOM 1754 C CA . ASP B 1 9 ? 15.873 43.779 227.982 0.93 20.04 9 ASP B CA 1
ATOM 1755 C C . ASP B 1 9 ? 15.694 44.915 226.971 0.93 17.39 9 ASP B C 1
ATOM 1756 O O . ASP B 1 9 ? 14.591 45.151 226.461 0.93 20.41 9 ASP B O 1
ATOM 1761 N N . TYR B 1 10 ? 16.788 45.611 226.704 1.00 21.03 10 TYR B N 1
ATOM 1762 C CA . TYR B 1 10 ? 16.836 46.690 225.729 1.00 18.82 10 TYR B CA 1
ATOM 1763 C C . TYR B 1 10 ? 17.960 46.370 224.758 1.00 19.41 10 TYR B C 1
ATOM 1764 O O . TYR B 1 10 ? 19.075 46.102 225.187 1.00 17.42 10 TYR B O 1
ATOM 1773 N N . TRP B 1 11 ? 17.660 46.406 223.461 1.00 18.85 11 TRP B N 1
ATOM 1774 C CA . TRP B 1 11 ? 18.556 45.903 222.417 1.00 17.00 11 TRP B CA 1
ATOM 1775 C C . TRP B 1 11 ? 19.982 46.446 222.515 1.00 17.21 11 TRP B C 1
ATOM 1776 O O . TRP B 1 11 ? 20.937 45.700 222.299 1.00 20.12 11 TRP B O 1
ATOM 1787 N N . ALA B 1 12 ? 20.138 47.720 222.868 1.00 19.55 12 ALA B N 1
ATOM 1788 C CA . ALA B 1 12 ? 21.473 48.328 222.842 1.00 15.28 12 ALA B CA 1
ATOM 1789 C C . ALA B 1 12 ? 22.193 48.276 224.190 1.00 14.79 12 ALA B C 1
ATOM 1790 O O . ALA B 1 12 ? 23.316 48.762 224.312 1.00 17.64 12 ALA B O 1
ATOM 1792 N N . SER B 1 13 ? 21.547 47.716 225.208 1.00 16.63 13 SER B N 1
ATOM 1793 C CA . SER B 1 13 ? 22.202 47.626 226.518 1.00 15.64 13 SER B CA 1
ATOM 1794 C C . SER B 1 13 ? 23.325 46.601 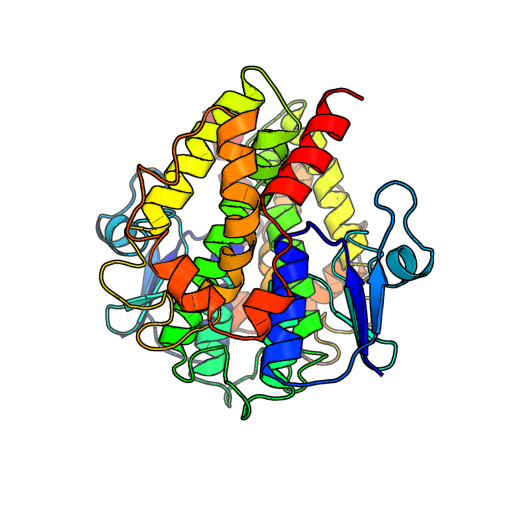226.543 1.00 15.57 13 SER B C 1
ATOM 1795 O O . SER B 1 13 ? 23.068 45.403 226.403 1.00 16.81 13 SER B O 1
ATOM 1798 N N . MET B 1 14 ? 24.562 47.058 226.760 1.00 17.14 14 MET B N 1
ATOM 1799 C CA . MET B 1 14 ? 25.685 46.134 226.842 1.00 19.84 14 MET B CA 1
ATOM 1800 C C . MET B 1 14 ? 25.586 45.283 228.117 1.00 19.16 14 MET B C 1
ATOM 1801 O O . MET B 1 14 ? 26.166 44.202 228.186 1.00 20.15 14 MET B O 1
ATOM 1806 N N . TYR B 1 15 ? 24.808 45.745 229.095 1.00 18.05 15 TYR B N 1
ATOM 1807 C CA . TYR B 1 15 ? 24.590 44.988 230.327 1.00 17.24 15 TYR B CA 1
ATOM 1808 C C . TYR B 1 15 ? 23.607 43.850 230.065 1.00 14.84 15 TYR B C 1
ATOM 1809 O O . TYR B 1 15 ? 23.851 42.710 230.440 1.00 18.39 15 TYR B O 1
ATOM 1818 N N . GLY B 1 16 ? 22.524 44.151 229.354 1.00 13.03 16 GLY B N 1
ATOM 1819 C CA . GLY B 1 16 ? 21.626 43.109 228.900 1.00 19.93 16 GLY B CA 1
ATOM 1820 C C . GLY B 1 16 ? 22.274 42.094 227.967 1.00 12.85 16 GLY B C 1
ATOM 1821 O O . GLY B 1 16 ? 21.945 40.906 227.998 1.00 18.93 16 GLY B O 1
ATOM 1822 N N . MET B 1 17 ? 23.191 42.547 227.118 1.00 12.03 17 MET B N 1
ATOM 1823 C CA . MET B 1 17 ? 23.857 41.624 226.222 1.00 11.90 17 MET B CA 1
ATOM 1824 C C . MET B 1 17 ? 24.570 40.515 227.000 1.00 12.01 17 MET B C 1
ATOM 1825 O O . MET B 1 17 ? 24.738 39.402 226.518 1.00 13.84 17 MET B O 1
ATOM 1830 N N . ARG B 1 18 ? 25.013 40.825 228.211 1.00 13.69 18 ARG B N 1
ATOM 1831 C CA . ARG B 1 18 ? 25.723 39.819 228.983 1.00 16.23 18 ARG B CA 1
ATOM 1832 C C . ARG B 1 18 ? 24.829 38.618 229.225 1.00 13.29 18 ARG B C 1
ATOM 1833 O O . ARG B 1 18 ? 25.238 37.476 229.086 1.00 14.96 18 ARG B O 1
ATOM 1841 N N . THR B 1 19 ? 23.581 38.891 229.591 1.00 14.61 19 THR B N 1
ATOM 1842 C CA . THR B 1 19 ? 22.659 37.825 229.941 1.00 16.54 19 THR B CA 1
ATOM 1843 C C . THR B 1 19 ? 22.182 37.068 228.705 1.00 14.24 19 THR B C 1
ATOM 1844 O O . THR B 1 19 ? 22.047 35.845 228.739 1.00 15.11 19 THR B O 1
ATOM 1848 N N . ARG B 1 20 ? 21.956 37.794 227.609 1.00 14.84 20 ARG B N 1
ATOM 1849 C CA . ARG B 1 20 ? 21.724 37.168 226.315 1.00 18.43 20 ARG B CA 1
ATOM 1850 C C . ARG B 1 20 ? 22.855 36.197 225.964 1.00 14.14 20 ARG B C 1
ATOM 1851 O O . ARG B 1 20 ? 22.608 35.075 225.553 1.00 18.28 20 ARG B O 1
ATOM 1859 N N . ILE B 1 21 ? 24.099 36.630 226.155 1.00 13.05 21 ILE B N 1
ATOM 1860 C CA . ILE B 1 21 ? 25.236 35.771 225.844 1.00 15.48 21 ILE B CA 1
ATOM 1861 C C . ILE B 1 21 ? 25.272 34.541 226.759 1.00 13.83 21 ILE B C 1
ATOM 1862 O O . ILE B 1 21 ? 25.470 33.420 226.293 1.00 16.69 21 ILE B O 1
ATOM 1867 N N . ALA B 1 22 ? 25.054 34.751 228.053 1.00 14.72 22 ALA B N 1
ATOM 1868 C CA . ALA B 1 22 ? 25.082 33.646 229.021 1.00 15.87 22 ALA B CA 1
ATOM 1869 C C . ALA B 1 22 ? 24.044 32.582 228.686 1.00 16.24 22 ALA B C 1
ATOM 1870 O O . ALA B 1 22 ? 24.324 31.381 228.686 1.00 18.83 22 ALA B O 1
ATOM 1872 N N . LEU B 1 23 ? 22.836 33.022 228.365 1.00 16.21 23 LEU B N 1
ATOM 1873 C CA . LEU B 1 23 ? 21.771 32.093 228.013 1.00 20.74 23 LEU B CA 1
ATOM 1874 C C . LEU B 1 23 ? 22.099 31.253 226.780 1.00 18.10 23 LEU B C 1
ATOM 1875 O O . LEU B 1 23 ? 21.842 30.047 226.742 1.00 19.68 23 LEU B O 1
ATOM 1880 N N . GLU B 1 24 ? 22.654 31.899 225.764 1.00 19.28 24 GLU B N 1
ATOM 1881 C CA . GLU B 1 24 ? 23.019 31.199 224.540 1.00 20.33 24 GLU B CA 1
ATOM 1882 C C . GLU B 1 24 ? 24.203 30.261 224.746 1.00 18.42 24 GLU B C 1
ATOM 1883 O O . GLU B 1 24 ? 24.284 29.206 224.112 1.00 24.19 24 GLU B O 1
ATOM 1889 N N . GLU B 1 25 ? 25.123 30.638 225.631 1.00 16.09 25 GLU B N 1
ATOM 1890 C CA . GLU B 1 25 ? 26.235 29.749 225.952 1.00 20.82 25 GLU B CA 1
ATOM 1891 C C . GLU B 1 25 ? 25.730 28.431 226.533 1.00 18.61 25 GLU B C 1
ATOM 1892 O O . GLU B 1 25 ? 26.330 27.381 226.313 1.00 23.15 25 GLU B O 1
ATOM 1898 N N . LYS B 1 26 ? 24.625 28.494 227.280 1.00 21.23 26 LYS B N 1
ATOM 1899 C CA . LYS B 1 26 ? 24.039 27.304 227.904 1.00 19.46 26 LYS B CA 1
ATOM 1900 C C . LYS B 1 26 ? 23.044 26.592 227.002 1.00 22.59 26 LYS B C 1
ATOM 1901 O O . LYS B 1 26 ? 22.539 25.524 227.353 1.00 26.35 26 LYS B O 1
ATOM 1907 N N . LYS B 1 27 ? 22.775 27.199 225.851 0.98 24.26 27 LYS B N 1
ATOM 1908 C CA . LYS B 1 27 ? 21.877 26.647 224.845 0.98 28.98 27 LYS B CA 1
ATOM 1909 C C . LYS B 1 27 ? 20.466 26.452 225.399 0.98 29.43 27 LYS B C 1
ATOM 1910 O O . LYS B 1 27 ? 19.773 25.495 225.049 0.98 30.79 27 LYS B O 1
ATOM 1916 N N . VAL B 1 28 ? 20.030 27.371 226.255 1.00 28.10 28 VAL B N 1
ATOM 1917 C CA . VAL B 1 28 ? 18.678 27.270 226.797 1.00 31.50 28 VAL B CA 1
ATOM 1918 C C . VAL B 1 28 ? 17.695 28.127 226.006 1.00 33.06 28 VAL B C 1
ATOM 1919 O O . VAL B 1 28 ? 18.041 29.203 225.518 1.00 35.37 28 VAL B O 1
ATOM 1923 N N . LYS B 1 29 ? 16.470 27.627 225.871 1.00 35.52 29 LYS B N 1
ATOM 1924 C CA . LYS B 1 29 ? 15.421 28.353 225.172 1.00 34.36 29 LYS B CA 1
ATOM 1925 C C . LYS B 1 29 ? 14.812 29.398 226.096 1.00 35.39 29 LYS B C 1
ATOM 1926 O O . LYS B 1 29 ? 14.526 29.117 227.258 1.00 35.04 29 LYS B O 1
ATOM 1928 N N . TYR B 1 30 ? 14.619 30.607 225.585 1.00 29.81 30 TYR B N 1
ATOM 1929 C CA . TYR B 1 30 ? 14.033 31.651 226.403 1.00 28.78 30 TYR B CA 1
ATOM 1930 C C . TYR B 1 30 ? 13.273 32.657 225.559 1.00 31.07 30 TYR B C 1
ATOM 1931 O O . TYR B 1 30 ? 13.483 32.746 224.345 1.00 26.09 30 TYR B O 1
ATOM 1940 N N . GLU B 1 31 ? 12.398 33.419 226.207 1.00 28.80 31 GLU B N 1
ATOM 1941 C CA . GLU B 1 31 ? 11.673 34.482 225.529 1.00 28.65 31 GLU B CA 1
ATOM 1942 C C . GLU B 1 31 ? 12.329 35.830 225.786 1.00 31.75 31 GLU B C 1
ATOM 1943 O O . GLU B 1 31 ? 12.510 36.245 226.934 1.00 27.20 31 GLU B O 1
ATOM 1949 N N . TYR B 1 32 ? 12.705 36.500 224.703 1.00 27.51 32 TYR B N 1
ATOM 1950 C CA . TYR B 1 32 ? 13.248 37.849 224.794 1.00 23.49 32 TYR B CA 1
ATOM 1951 C C . TYR B 1 32 ? 12.108 38.841 224.623 1.00 28.33 32 TYR B C 1
ATOM 1952 O O . TYR B 1 32 ? 11.321 38.733 223.689 1.00 25.57 32 TYR B O 1
ATOM 1961 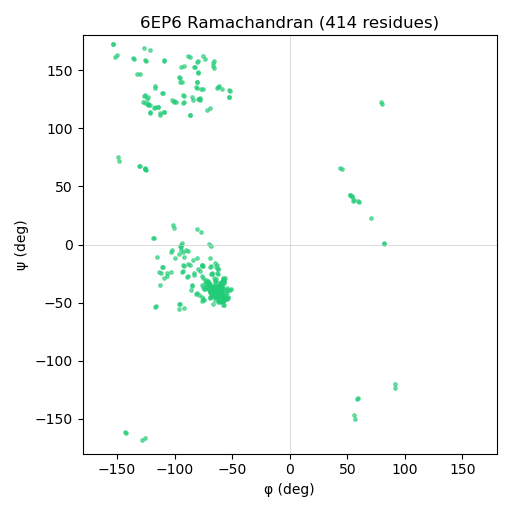N N . ARG B 1 33 ? 11.993 39.782 225.548 1.00 20.79 33 ARG B N 1
ATOM 1962 C CA . ARG B 1 33 ? 10.987 40.831 225.447 1.00 23.46 33 ARG B CA 1
ATOM 1963 C C . ARG B 1 33 ? 11.648 42.194 225.474 1.00 25.81 33 ARG B C 1
ATOM 1964 O O . ARG B 1 33 ? 12.330 42.551 226.437 1.00 22.00 33 ARG B O 1
ATOM 1972 N N . GLU B 1 34 ? 11.443 42.952 224.409 1.00 21.94 34 GLU B N 1
ATOM 1973 C CA . GLU B 1 34 ? 12.021 44.279 224.280 1.00 20.60 34 GLU B CA 1
ATOM 1974 C C . GLU B 1 34 ? 11.216 45.306 225.081 1.00 22.14 34 GLU B C 1
ATOM 1975 O O . GLU B 1 34 ? 10.003 45.437 224.908 1.00 23.61 34 GLU B O 1
ATOM 1981 N N . GLU B 1 35 ? 11.894 46.027 225.961 0.91 21.35 35 GLU B N 1
ATOM 1982 C CA . GLU B 1 35 ? 11.264 47.069 226.761 0.91 20.99 35 GLU B CA 1
ATOM 1983 C C . GLU B 1 35 ? 11.421 48.450 226.123 0.91 27.13 35 GLU B C 1
ATOM 1984 O O . GLU B 1 35 ? 12.473 48.780 225.573 0.91 27.37 35 GLU B O 1
ATOM 1990 N N . ASP B 1 36 ? 10.362 49.247 226.195 1.00 24.21 36 ASP B N 1
ATOM 1991 C CA . ASP B 1 36 ? 10.414 50.659 225.842 1.00 30.73 36 ASP B CA 1
ATOM 1992 C C . ASP B 1 36 ? 10.850 51.426 227.081 1.00 33.72 36 ASP B C 1
ATOM 1993 O O . ASP B 1 36 ? 10.101 51.507 228.045 1.00 31.95 36 ASP B O 1
ATOM 1998 N N . LEU B 1 37 ? 12.058 51.987 227.054 1.00 31.18 37 LEU B N 1
ATOM 1999 C CA . LEU B 1 37 ? 12.619 52.642 228.237 1.00 37.25 37 LEU B CA 1
ATOM 2000 C C . LEU B 1 37 ? 11.805 53.856 228.710 1.00 40.52 37 LEU B C 1
ATOM 2001 O O . LEU B 1 37 ? 11.896 54.257 229.871 1.00 38.70 37 LEU B O 1
ATOM 2006 N N . SER B 1 38 ? 11.001 54.430 227.817 1.00 39.21 38 SER B N 1
ATOM 2007 C CA . SER B 1 38 ? 10.177 55.583 228.172 1.00 38.34 38 SER B CA 1
ATOM 2008 C C . SER B 1 38 ? 8.762 55.152 228.570 1.00 39.16 38 SER B C 1
ATOM 2009 O O . SER B 1 38 ? 7.926 55.979 228.928 1.00 45.75 38 SER B O 1
ATOM 2012 N N . ASN B 1 39 ? 8.511 53.848 228.510 1.00 37.03 39 ASN B N 1
ATOM 2013 C CA . ASN B 1 39 ? 7.212 53.280 228.851 1.00 39.30 39 ASN B CA 1
ATOM 2014 C C . ASN B 1 39 ? 7.373 51.879 229.447 1.00 37.82 39 ASN B C 1
ATOM 2015 O O . ASN B 1 39 ? 7.022 50.881 228.820 1.00 36.13 39 ASN B O 1
ATOM 2020 N N . LYS B 1 40 ? 7.881 51.814 230.674 1.00 36.64 40 LYS B N 1
ATOM 2021 C CA . LYS B 1 40 ? 8.199 50.534 231.305 1.00 35.96 40 LYS B CA 1
ATOM 2022 C C . LYS B 1 40 ? 6.974 49.660 231.527 1.00 27.92 40 LYS B C 1
ATOM 2023 O O . LYS B 1 40 ? 5.937 50.132 232.000 1.00 35.95 40 LYS B O 1
ATOM 2029 N N . SER B 1 41 ? 7.107 48.377 231.194 1.00 27.43 41 SER B N 1
ATOM 2030 C CA . SER B 1 41 ? 5.993 47.441 231.328 1.00 29.39 41 SER B CA 1
ATOM 2031 C C . SER B 1 41 ? 5.605 47.244 232.786 1.00 26.97 41 SER B C 1
ATOM 2032 O O . SER B 1 41 ? 6.435 47.403 233.684 1.00 30.64 41 SER B O 1
ATOM 2035 N N . PRO B 1 42 ? 4.335 46.914 233.036 1.00 28.61 42 PRO B N 1
ATOM 2036 C CA . PRO B 1 42 ? 3.967 46.556 234.407 1.00 30.07 42 PRO B CA 1
ATOM 2037 C C . PRO B 1 42 ? 4.788 45.369 234.931 1.00 29.65 42 PRO B C 1
ATOM 2038 O O . PRO B 1 42 ? 5.066 45.299 236.131 1.00 29.03 42 PRO B O 1
ATOM 2042 N N . LEU B 1 43 ? 5.181 44.463 234.039 1.00 26.91 43 LEU B N 1
ATOM 2043 C CA . LEU B 1 43 ? 5.908 43.280 234.455 1.00 25.80 43 LEU B CA 1
ATOM 2044 C C . LEU B 1 43 ? 7.277 43.693 234.953 1.00 24.13 43 LEU B C 1
ATOM 2045 O O . LEU B 1 43 ? 7.758 43.177 235.960 1.00 30.56 43 LEU B O 1
ATOM 2050 N N . LEU B 1 44 ? 7.894 44.638 234.249 1.00 24.45 44 LEU B N 1
ATOM 2051 C CA . LEU B 1 44 ? 9.202 45.130 234.667 1.00 22.06 44 LEU B CA 1
ATOM 2052 C C . LEU B 1 44 ? 9.132 45.786 236.042 1.00 24.31 44 LEU B C 1
ATOM 2053 O O . LEU B 1 44 ? 9.988 45.559 236.899 1.00 24.26 44 LEU B O 1
ATOM 2058 N N . LEU B 1 45 ? 8.110 46.598 236.261 1.00 24.50 45 LEU B N 1
ATOM 2059 C CA . LEU B 1 45 ? 7.973 47.272 237.537 1.00 26.16 45 LEU B CA 1
ATOM 2060 C C . LEU B 1 45 ? 7.693 46.271 238.654 1.00 33.00 45 LEU B C 1
ATOM 2061 O O . LEU B 1 45 ? 8.189 46.429 239.769 1.00 33.30 45 LEU B O 1
ATOM 2066 N N . GLN B 1 46 ? 6.911 45.238 238.348 1.00 28.79 46 GLN B N 1
ATOM 2067 C CA . GLN B 1 46 ? 6.623 44.192 239.325 1.00 31.76 46 GLN B CA 1
ATOM 2068 C C . GLN B 1 46 ? 7.853 43.352 239.684 1.00 32.19 46 GLN B C 1
ATOM 2069 O O . GLN B 1 46 ? 8.021 42.973 240.843 1.00 27.08 46 GLN B O 1
ATOM 2075 N N . MET B 1 47 ? 8.711 43.063 238.701 1.00 25.54 47 MET B N 1
ATOM 2076 C CA . MET B 1 47 ? 9.818 42.132 238.917 1.00 21.48 47 MET B CA 1
ATOM 2077 C C . MET B 1 47 ? 11.081 42.804 239.446 1.00 24.35 47 MET B C 1
ATOM 2078 O O . MET B 1 47 ? 11.891 42.161 240.120 1.00 21.96 47 MET B O 1
ATOM 2083 N N . ASN B 1 48 ? 11.254 44.085 239.134 1.00 21.37 48 ASN B N 1
ATOM 2084 C CA . ASN B 1 48 ? 12.399 44.841 239.641 1.00 22.72 48 ASN B CA 1
ATOM 2085 C C . ASN B 1 48 ? 11.899 46.103 240.350 1.00 20.29 48 ASN B C 1
ATOM 2086 O O . ASN B 1 48 ? 12.157 47.217 239.894 1.00 20.22 48 ASN B O 1
ATOM 2091 N N . PRO B 1 49 ? 11.178 45.931 241.471 1.00 21.40 49 PRO B N 1
ATOM 2092 C CA . PRO B 1 49 ? 10.612 47.100 242.149 1.00 28.33 49 PRO B CA 1
ATOM 2093 C C . PRO B 1 49 ? 11.677 47.999 242.767 1.00 24.37 49 PRO B C 1
ATOM 2094 O O . PRO B 1 49 ? 11.436 49.194 242.909 1.00 30.07 49 PRO B O 1
ATOM 2098 N N . ILE B 1 50 ? 12.841 47.445 243.103 1.00 20.68 50 ILE B N 1
ATOM 2099 C CA . ILE B 1 50 ? 13.864 48.244 243.767 1.00 28.58 50 ILE B CA 1
ATOM 2100 C C . ILE B 1 50 ? 14.563 49.205 242.795 1.00 21.42 50 ILE B C 1
ATOM 2101 O O . ILE B 1 50 ? 14.680 50.395 243.088 1.00 29.35 50 ILE B O 1
ATOM 2106 N N . HIS B 1 51 ? 14.989 48.706 241.637 1.00 21.76 51 HIS B N 1
ATOM 2107 C CA . HIS B 1 51 ? 15.761 49.519 240.685 1.00 21.59 51 HIS B CA 1
ATOM 2108 C C . HIS B 1 51 ? 14.973 49.940 239.446 1.00 25.86 51 HIS B C 1
ATOM 2109 O O . HIS B 1 51 ? 15.290 50.956 238.821 1.00 26.37 51 HIS B O 1
ATOM 2116 N N . LYS B 1 52 ? 13.977 49.136 239.091 1.00 23.09 52 LYS B N 1
ATOM 2117 C CA . LYS B 1 52 ? 13.128 49.396 237.923 1.00 24.05 52 LYS B CA 1
ATOM 2118 C C . LYS B 1 52 ? 13.925 49.538 236.638 1.00 25.59 52 LYS B C 1
ATOM 2119 O O . LYS B 1 52 ? 13.598 50.362 235.786 1.00 29.31 52 LYS B O 1
ATOM 2125 N N . LYS B 1 53 ? 14.970 48.730 236.493 1.00 19.99 53 LYS B N 1
ATOM 2126 C CA . LYS B 1 53 ? 15.803 48.793 235.296 1.00 23.21 53 LYS B CA 1
ATOM 2127 C C . LYS B 1 53 ? 15.900 47.438 234.618 1.00 22.77 53 LYS B C 1
ATOM 2128 O O . LYS B 1 53 ? 15.689 46.407 235.247 1.00 18.98 53 LYS B O 1
ATOM 2134 N N . ILE B 1 54 ? 16.222 47.447 233.324 1.00 18.36 54 ILE B N 1
ATOM 2135 C CA . ILE B 1 54 ? 16.574 46.224 232.610 1.00 18.90 54 ILE B CA 1
ATOM 2136 C C . ILE B 1 54 ? 18.074 45.975 232.792 1.00 18.23 54 ILE B C 1
ATOM 2137 O O . ILE B 1 54 ? 18.787 46.893 233.179 1.00 22.05 54 ILE B O 1
ATOM 2142 N N . PRO B 1 55 ? 18.550 44.739 232.552 1.00 17.92 55 PRO B N 1
ATOM 2143 C CA . PRO B 1 55 ? 17.810 43.519 232.219 1.00 14.67 55 PRO B CA 1
ATOM 2144 C C . PRO B 1 55 ? 17.187 42.847 233.427 1.00 20.46 55 PRO B C 1
ATOM 2145 O O . PRO B 1 55 ? 17.701 42.929 234.542 1.00 17.48 55 PRO B O 1
ATOM 2149 N N . VAL B 1 56 ? 16.047 42.203 233.206 1.00 17.05 56 VAL B N 1
ATOM 2150 C CA . VAL B 1 56 ? 15.456 41.386 234.242 1.00 18.27 56 VAL B CA 1
ATOM 2151 C C . VAL B 1 56 ? 15.258 39.981 233.716 1.00 18.45 56 VAL B C 1
ATOM 2152 O O . VAL B 1 56 ? 14.625 39.775 232.682 1.00 21.33 56 VAL B O 1
ATOM 2156 N N . LEU B 1 57 ? 15.805 39.017 234.438 1.00 15.61 57 LEU B N 1
ATOM 2157 C CA . LEU B 1 57 ? 15.673 37.613 234.082 1.00 16.28 57 LEU B CA 1
ATOM 2158 C C . LEU B 1 57 ? 14.590 36.993 234.944 1.00 16.94 57 LEU B C 1
ATOM 2159 O O . LEU B 1 57 ? 14.638 37.047 236.165 1.00 19.75 57 LEU B O 1
ATOM 2164 N N . ILE B 1 58 ? 13.589 36.406 234.292 1.00 17.93 58 ILE B N 1
ATOM 2165 C CA . ILE B 1 58 ? 12.495 35.764 234.998 1.00 19.07 58 ILE B CA 1
ATOM 2166 C C . ILE B 1 58 ? 12.516 34.268 234.729 1.00 27.22 58 ILE B C 1
ATOM 2167 O O . ILE B 1 58 ? 12.378 33.822 233.587 1.00 26.44 58 ILE B O 1
ATOM 2172 N N . HIS B 1 59 ? 12.694 33.494 235.789 1.00 23.29 59 HIS B N 1
ATOM 2173 C CA . HIS B 1 59 ? 12.818 32.054 235.660 1.00 21.89 59 HIS B CA 1
ATOM 2174 C C . HIS B 1 59 ? 11.730 31.394 236.477 1.00 27.35 59 HIS B C 1
ATOM 2175 O O . HIS B 1 59 ? 11.716 31.519 237.700 1.00 31.51 59 HIS B O 1
ATOM 2182 N N . GLU B 1 60 ? 10.801 30.726 235.795 1.00 24.53 60 GLU B N 1
ATOM 2183 C CA . GLU B 1 60 ? 9.641 30.130 236.447 1.00 32.32 60 GLU B CA 1
ATOM 2184 C C . GLU B 1 60 ? 8.910 31.158 237.312 1.00 30.81 60 GLU B C 1
ATOM 2185 O O . GLU B 1 60 ? 8.518 30.868 238.440 1.00 35.19 60 GLU B O 1
ATOM 2187 N N . GLY B 1 61 ? 8.757 32.369 236.787 1.00 27.24 61 GLY B N 1
ATOM 2188 C CA . GLY B 1 61 ? 7.988 33.397 237.465 1.00 27.81 61 GLY B CA 1
ATOM 2189 C C . GLY B 1 61 ? 8.718 34.167 238.548 1.00 24.60 61 GLY B C 1
ATOM 2190 O O . GLY B 1 61 ? 8.139 35.048 239.180 1.00 27.25 61 GLY B O 1
ATOM 2191 N N . LYS B 1 62 ? 9.993 33.841 238.751 1.00 23.03 62 LYS B N 1
ATOM 2192 C CA . LYS B 1 62 ? 10.814 34.475 239.779 1.00 24.83 62 LYS B CA 1
ATOM 2193 C C . LYS B 1 62 ? 11.899 35.368 239.171 1.00 20.04 62 LYS B C 1
ATOM 2194 O O . LYS B 1 62 ? 12.625 34.937 238.269 1.00 23.01 62 LYS B O 1
ATOM 2200 N N . PRO B 1 63 ? 12.013 36.615 239.664 1.00 20.40 63 PRO B N 1
ATOM 2201 C CA . PRO B 1 63 ? 12.982 37.571 239.103 1.00 18.60 63 PRO B CA 1
ATOM 2202 C C . PRO B 1 63 ? 14.416 37.394 239.593 1.00 17.44 63 PRO B C 1
ATOM 2203 O O . PRO B 1 63 ? 14.630 37.116 240.778 1.00 18.25 63 PRO B O 1
ATOM 2207 N N . ILE B 1 64 ? 15.367 37.547 238.678 1.00 16.49 64 ILE B N 1
ATOM 2208 C CA . ILE B 1 64 ? 16.774 37.713 239.046 1.00 15.47 64 ILE B CA 1
ATOM 2209 C C . ILE B 1 64 ? 17.237 39.027 238.432 1.00 21.34 64 ILE B C 1
ATOM 2210 O O . ILE B 1 64 ? 17.166 39.206 237.212 1.00 18.89 64 ILE B O 1
ATOM 2215 N N . CYS B 1 65 ? 17.692 39.952 239.276 0.94 17.09 65 CYS B N 1
ATOM 2216 C CA . CYS B 1 65 ? 18.116 41.271 238.808 0.94 16.08 65 CYS B CA 1
ATOM 2217 C C . CYS B 1 65 ? 19.617 41.447 238.899 0.94 18.15 65 CYS B C 1
ATOM 2218 O O . CYS B 1 65 ? 20.258 40.752 239.678 0.94 18.35 65 CYS B O 1
ATOM 2221 N N . GLU B 1 66 ? 20.133 42.394 238.107 1.00 14.33 66 GLU B N 1
ATOM 2222 C CA . GLU B 1 66 ? 21.551 42.743 237.960 1.00 12.52 66 GLU B CA 1
ATOM 2223 C C . GLU B 1 66 ? 22.257 41.754 237.044 1.00 13.54 66 GLU B C 1
ATOM 2224 O O . GLU B 1 66 ? 22.264 40.546 237.300 1.00 15.65 66 GLU B O 1
ATOM 2230 N N . SER B 1 67 ? 22.860 42.271 235.971 1.00 14.70 67 SER B N 1
ATOM 2231 C CA . SER B 1 67 ? 23.386 41.408 234.912 1.00 15.67 67 SER B CA 1
ATOM 2232 C C . SER B 1 67 ? 24.488 40.445 235.361 1.00 10.70 67 SER B C 1
ATOM 2233 O O . SER B 1 67 ? 24.477 39.291 234.964 1.00 13.79 67 SER B O 1
ATOM 2236 N N . ILE B 1 68 ? 25.439 40.872 236.201 1.00 12.02 68 ILE B N 1
ATOM 2237 C CA . ILE B 1 68 ? 26.487 39.924 236.571 1.00 17.35 68 ILE B CA 1
ATOM 2238 C C . ILE B 1 68 ? 25.946 38.822 237.500 1.00 16.37 68 ILE B C 1
ATOM 2239 O O . ILE B 1 68 ? 26.372 37.663 237.434 1.00 13.43 68 ILE B O 1
ATOM 2244 N N . ILE B 1 69 ? 24.969 39.175 238.329 1.00 13.82 69 ILE B N 1
ATOM 2245 C CA . ILE B 1 69 ? 24.299 38.184 239.157 1.00 13.58 69 ILE B CA 1
ATOM 2246 C C . ILE B 1 69 ? 23.491 37.202 238.284 1.00 13.81 69 ILE B C 1
ATOM 2247 O O . ILE B 1 69 ? 23.445 35.997 238.555 1.00 14.89 69 ILE B O 1
ATOM 2252 N N . GLN B 1 70 ? 22.878 37.711 237.223 1.00 14.86 70 GLN B N 1
ATOM 2253 C CA . GLN B 1 70 ? 22.179 36.840 236.272 1.00 15.34 70 GLN B CA 1
ATOM 2254 C C . GLN B 1 70 ? 23.111 35.836 235.604 1.00 12.79 70 GLN B C 1
ATOM 2255 O O . GLN B 1 70 ? 22.800 34.647 235.493 1.00 14.09 70 GLN B O 1
ATOM 2261 N N . VAL B 1 71 ? 24.273 36.319 235.164 1.00 14.87 71 VAL B N 1
ATOM 2262 C CA . VAL B 1 71 ? 25.230 35.445 234.512 1.00 17.40 71 VAL B CA 1
ATOM 2263 C C . VAL B 1 71 ? 25.708 34.350 235.462 1.00 15.19 71 VAL B C 1
ATOM 2264 O O . VAL B 1 71 ? 25.819 33.191 235.063 1.00 14.17 71 VAL B O 1
ATOM 2268 N N . GLN B 1 72 ? 25.995 34.713 236.718 1.00 12.60 72 GLN B N 1
ATOM 2269 C CA . GLN B 1 72 ? 26.413 33.700 237.675 1.00 15.88 72 GLN B CA 1
ATOM 2270 C C . GLN B 1 72 ? 25.301 32.702 237.978 1.00 13.55 72 GLN B C 1
ATOM 2271 O O . GLN B 1 72 ? 25.555 31.514 238.134 1.00 15.78 72 GLN B O 1
ATOM 2277 N N . TYR B 1 73 ? 24.069 33.197 238.067 1.00 13.87 73 TYR B N 1
ATOM 2278 C CA . TYR B 1 73 ? 22.908 32.345 238.276 1.00 18.29 73 TYR B CA 1
ATOM 2279 C C . TYR B 1 73 ? 22.787 31.312 237.157 1.00 17.33 73 TYR B C 1
ATOM 2280 O O . TYR B 1 73 ? 22.615 30.110 237.394 1.00 16.57 73 TYR B O 1
ATOM 2289 N N . ILE B 1 74 ? 22.885 31.800 235.926 1.00 14.36 74 ILE B N 1
ATOM 2290 C CA . ILE B 1 74 ? 22.814 30.940 234.755 1.00 16.60 74 ILE B CA 1
ATOM 2291 C C . ILE B 1 74 ? 23.960 29.919 234.753 1.00 16.37 74 ILE B C 1
ATOM 2292 O O . ILE B 1 74 ? 23.758 28.755 234.450 1.00 17.49 74 ILE B O 1
ATOM 2297 N N . ASP B 1 75 ? 25.163 30.353 235.113 1.00 16.86 75 ASP B N 1
ATOM 2298 C CA . ASP B 1 75 ? 26.291 29.424 235.175 1.00 19.06 75 ASP B CA 1
ATOM 2299 C C . ASP B 1 75 ? 26.126 28.350 236.266 1.00 14.92 75 ASP B C 1
ATOM 2300 O O . ASP B 1 75 ? 26.512 27.195 236.087 1.00 19.67 75 ASP B O 1
ATOM 2305 N N . GLU B 1 76 ? 25.507 28.720 237.378 1.00 16.12 76 GLU B N 1
ATOM 2306 C CA . GLU B 1 76 ? 25.275 27.782 238.470 1.00 20.90 76 GLU B CA 1
ATOM 2307 C C . GLU B 1 76 ? 24.143 26.789 238.194 1.00 20.23 76 GLU B C 1
ATOM 2308 O O . GLU B 1 76 ? 24.163 25.662 238.680 1.00 22.98 76 GLU B O 1
ATOM 2314 N N . LEU B 1 77 ? 23.172 27.193 237.383 1.00 20.02 77 LEU B N 1
ATOM 2315 C CA . LEU B 1 77 ? 22.080 26.293 237.013 1.00 26.84 77 LEU B CA 1
ATOM 2316 C C . LEU B 1 77 ? 22.509 25.265 235.966 1.00 25.70 77 LEU B C 1
ATOM 2317 O O . LEU B 1 77 ? 22.023 24.134 235.961 1.00 26.26 77 LEU B O 1
ATOM 2322 N N . TRP B 1 78 ? 23.395 25.679 235.062 1.00 22.74 78 TRP B N 1
ATOM 2323 C CA . TRP B 1 78 ? 23.889 24.796 234.001 1.00 23.69 78 TRP B CA 1
ATOM 2324 C C . TRP B 1 78 ? 25.409 24.830 233.935 1.00 24.38 78 TRP B C 1
ATOM 2325 O O . TRP B 1 78 ? 25.979 25.322 232.967 1.00 22.69 78 TRP B O 1
ATOM 2336 N N . PRO B 1 79 ? 26.073 24.301 234.974 1.00 21.19 79 PRO B N 1
ATOM 2337 C CA . PRO B 1 79 ? 27.524 24.479 235.087 1.00 23.15 79 PRO B CA 1
ATOM 2338 C C . PRO B 1 79 ? 28.350 23.612 234.134 1.00 27.74 79 PRO B C 1
ATOM 2339 O O . PRO B 1 79 ? 29.516 23.940 233.889 1.00 34.79 79 PRO B O 1
ATOM 2343 N N . ASP B 1 80 ? 27.759 22.553 233.591 1.00 24.77 80 ASP B N 1
ATOM 2344 C CA . ASP B 1 80 ? 28.509 21.581 232.790 1.00 28.48 80 ASP B CA 1
ATOM 2345 C C . ASP B 1 80 ? 28.453 21.865 231.287 1.00 29.27 80 ASP B C 1
ATOM 2346 O O . ASP B 1 80 ? 29.095 21.180 230.483 1.00 32.82 80 ASP B O 1
ATOM 2351 N N . THR B 1 81 ? 27.675 22.873 230.915 1.00 22.28 81 THR B N 1
ATOM 2352 C CA . THR B 1 81 ? 27.585 23.310 229.531 1.00 26.14 81 THR B CA 1
ATOM 2353 C C . THR B 1 81 ? 28.257 24.663 229.384 1.00 23.98 81 THR B C 1
ATOM 2354 O O . THR B 1 81 ? 27.773 25.647 229.932 1.00 22.26 81 THR B O 1
ATOM 2358 N N . ASN B 1 82 ? 29.364 24.717 228.646 1.00 23.90 82 ASN B N 1
ATOM 2359 C CA . ASN B 1 82 ? 30.137 25.953 228.506 1.00 24.10 82 ASN B CA 1
ATOM 2360 C C . ASN B 1 82 ? 30.328 26.726 229.823 1.00 23.29 82 ASN B C 1
ATOM 2361 O O . ASN B 1 82 ? 29.806 27.834 229.984 1.00 20.09 82 ASN B O 1
ATOM 2366 N N . PRO B 1 83 ? 31.069 26.132 230.777 1.00 24.36 83 PRO B N 1
ATOM 2367 C CA . PRO B 1 83 ? 31.324 26.784 232.067 1.00 23.79 83 PRO B CA 1
ATOM 2368 C C . PRO B 1 83 ? 31.867 28.191 231.864 1.00 22.76 83 PRO B C 1
ATOM 2369 O O . PRO B 1 83 ? 32.772 28.397 231.047 1.00 23.46 83 PRO B O 1
ATOM 2373 N N . ILE B 1 84 ? 31.293 29.151 232.575 1.00 17.75 84 ILE B N 1
ATOM 2374 C CA . ILE B 1 84 ? 31.645 30.558 232.409 1.00 18.66 84 ILE B CA 1
ATOM 2375 C C . ILE B 1 84 ? 32.674 31.009 233.433 1.00 22.68 84 ILE B C 1
ATOM 2376 O O . ILE B 1 84 ? 33.690 31.612 233.079 1.00 25.12 84 ILE B O 1
ATOM 2381 N N . LEU B 1 85 ? 32.397 30.738 234.702 1.00 22.41 85 LEU B N 1
ATOM 2382 C CA . LEU B 1 85 ? 33.328 31.070 235.774 1.00 20.20 85 LEU B CA 1
ATOM 2383 C C . LEU B 1 85 ? 34.394 29.989 235.919 1.00 20.62 85 LEU B C 1
ATOM 2384 O O . LEU B 1 85 ? 34.166 28.829 235.593 1.00 23.80 85 LEU B O 1
ATOM 2389 N N . PRO B 1 86 ? 35.581 30.373 236.417 1.00 22.97 86 PRO B N 1
ATOM 2390 C CA . PRO B 1 86 ? 36.648 29.403 236.684 1.00 26.19 86 PRO B CA 1
ATOM 2391 C C . PRO B 1 86 ? 36.262 28.437 237.801 1.00 25.87 86 PRO B C 1
ATOM 2392 O O . PRO B 1 86 ? 35.402 28.784 238.596 1.00 24.81 86 PRO B O 1
ATOM 2396 N N . SER B 1 87 ? 36.878 27.261 237.868 1.00 29.05 87 SER B N 1
ATOM 2397 C CA . SER B 1 87 ? 36.595 26.326 238.956 1.00 33.24 87 SER B CA 1
ATOM 2398 C C . SER B 1 87 ? 37.408 26.649 240.221 1.00 30.47 87 SER B C 1
ATOM 2399 O O . SER B 1 87 ? 36.990 26.338 241.337 1.00 34.31 87 SER B O 1
ATOM 2402 N N . ASP B 1 88 ? 38.557 27.291 240.036 1.00 29.43 88 ASP B N 1
ATOM 2403 C CA . ASP B 1 88 ? 39.434 27.685 241.146 1.00 25.81 88 ASP B CA 1
ATOM 2404 C C . ASP B 1 88 ? 38.938 28.952 241.855 1.00 21.31 88 ASP B C 1
ATOM 2405 O O . ASP B 1 88 ? 38.761 29.985 241.211 1.00 23.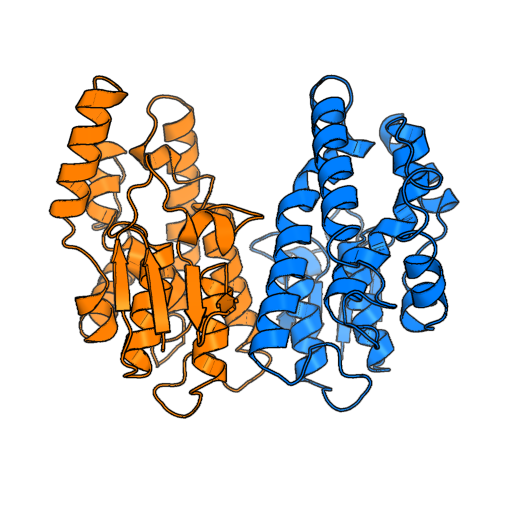66 88 ASP B O 1
ATOM 2410 N N . PRO B 1 89 ? 38.750 28.885 243.188 1.00 27.24 89 PRO B N 1
ATOM 2411 C CA . PRO B 1 89 ? 38.245 30.037 243.953 1.00 22.73 89 PRO B CA 1
ATOM 2412 C C . PRO B 1 89 ? 39.078 31.309 243.760 1.00 20.06 89 PRO B C 1
ATOM 2413 O O . PRO B 1 89 ? 38.479 32.364 243.581 1.00 17.75 89 PRO B O 1
ATOM 2417 N N . TYR B 1 90 ? 40.414 31.233 243.733 1.00 18.43 90 TYR B N 1
ATOM 2418 C CA . TYR B 1 90 ? 41.169 32.469 243.531 1.00 19.97 90 TYR B CA 1
ATOM 2419 C C . TYR B 1 90 ? 40.895 33.079 242.160 1.00 18.69 90 TYR B C 1
ATOM 2420 O O . TYR B 1 90 ? 40.675 34.289 242.039 1.00 17.74 90 TYR B O 1
ATOM 2429 N N A GLN B 1 91 ? 40.910 32.241 241.128 0.39 17.45 91 GLN B N 1
ATOM 2430 N N B GLN B 1 91 ? 40.923 32.255 241.120 0.61 17.00 91 GLN B N 1
ATOM 2431 C CA A GLN B 1 91 ? 40.632 32.702 239.774 0.39 17.76 91 GLN B CA 1
ATOM 2432 C CA B GLN B 1 91 ? 40.651 32.763 239.784 0.61 17.01 91 GLN B CA 1
ATOM 2433 C C A GLN B 1 91 ? 39.216 33.255 239.658 0.39 16.80 91 GLN B C 1
ATOM 2434 C C B GLN B 1 91 ? 39.217 33.283 239.677 0.61 16.76 91 GLN B C 1
ATOM 2435 O O A GLN B 1 91 ? 38.983 34.228 238.942 0.39 17.30 91 GLN B O 1
ATOM 2436 O O B GLN B 1 91 ? 38.973 34.271 238.986 0.61 17.01 91 GLN B O 1
ATOM 2447 N N . ARG B 1 92 ? 38.286 32.649 240.391 1.00 19.05 92 ARG B N 1
ATOM 2448 C CA . ARG B 1 92 ? 36.905 33.126 240.426 1.00 17.54 92 ARG B CA 1
ATOM 2449 C C . ARG B 1 92 ? 36.820 34.505 241.089 1.00 15.87 92 ARG B C 1
ATOM 2450 O O . ARG B 1 92 ? 36.092 35.374 240.626 1.00 16.54 92 ARG B O 1
ATOM 2458 N N . ALA B 1 93 ? 37.574 34.713 242.162 1.00 16.35 93 ALA B N 1
ATOM 2459 C CA . ALA B 1 93 ? 37.600 36.014 242.806 1.00 16.13 93 ALA B CA 1
ATOM 2460 C C . ALA B 1 93 ? 38.148 37.076 241.858 1.00 13.79 93 ALA B C 1
ATOM 2461 O O . ALA B 1 93 ? 37.683 38.204 241.843 1.00 14.75 93 ALA B O 1
ATOM 2463 N N . GLN B 1 94 ? 39.178 36.732 241.083 1.00 14.48 94 GLN B N 1
ATOM 2464 C CA . GLN B 1 94 ? 39.726 37.705 240.143 1.00 14.77 94 GLN B CA 1
ATOM 2465 C C . GLN B 1 94 ? 38.734 38.021 239.023 1.00 14.46 94 GLN B C 1
ATOM 2466 O O . GLN B 1 94 ? 38.603 39.180 238.630 1.00 17.31 94 GLN B O 1
ATOM 2472 N N . ALA B 1 95 ? 38.023 37.007 238.535 1.00 14.50 95 ALA B N 1
ATOM 2473 C CA . ALA B 1 95 ? 36.980 37.254 237.535 1.00 17.67 95 ALA B CA 1
ATOM 2474 C C . ALA B 1 95 ? 35.931 38.208 238.080 1.00 16.07 95 ALA B C 1
ATOM 2475 O O . ALA B 1 95 ? 35.545 39.162 237.403 1.00 16.22 95 ALA B O 1
ATOM 2477 N N . ARG B 1 96 ? 35.471 37.953 239.299 1.00 13.99 96 ARG B N 1
ATOM 2478 C CA . ARG B 1 96 ? 34.481 38.829 239.906 1.00 13.41 96 ARG B CA 1
ATOM 2479 C C . ARG B 1 96 ? 34.990 40.245 240.088 1.00 13.44 96 ARG B C 1
ATOM 2480 O O . ARG B 1 96 ? 34.231 41.208 239.918 1.00 15.01 96 ARG B O 1
ATOM 2488 N N . PHE B 1 97 ? 36.261 40.376 240.476 1.00 11.84 97 PHE B N 1
ATOM 2489 C CA . PHE B 1 97 ? 36.855 41.682 240.643 1.00 14.89 97 PHE B CA 1
ATOM 2490 C C . PHE B 1 97 ? 36.785 42.497 239.358 1.00 13.38 97 PHE B C 1
ATOM 2491 O O . PHE B 1 97 ? 36.413 43.672 239.377 1.00 11.90 97 PHE B O 1
ATOM 2499 N N . TRP B 1 98 ? 37.186 41.896 238.243 1.00 13.10 98 TRP B N 1
ATOM 2500 C CA . TRP B 1 98 ? 37.254 42.664 237.014 1.00 16.74 98 TRP B CA 1
ATOM 2501 C C . TRP B 1 98 ? 35.859 42.957 236.469 1.00 15.42 98 TRP B C 1
ATOM 2502 O O . TRP B 1 98 ? 35.640 44.008 235.858 1.00 15.67 98 TRP B O 1
ATOM 2513 N N . ALA B 1 99 ? 34.913 42.060 236.719 1.00 13.84 99 ALA B N 1
ATOM 2514 C CA . ALA B 1 99 ? 33.528 42.352 236.327 1.00 17.03 99 ALA B CA 1
ATOM 2515 C C . ALA B 1 99 ? 32.979 43.517 237.162 1.00 16.10 99 ALA B C 1
ATOM 2516 O O . ALA B 1 99 ? 32.326 44.438 236.642 1.00 15.39 99 ALA B O 1
ATOM 2518 N N . ASP B 1 100 ? 33.275 43.503 238.458 0.93 13.88 100 ASP B N 1
ATOM 2519 C CA . ASP B 1 100 ? 32.895 44.594 239.340 0.93 13.95 100 ASP B CA 1
ATOM 2520 C C . ASP B 1 100 ? 33.548 45.915 238.920 0.93 16.71 100 ASP B C 1
ATOM 2521 O O . ASP B 1 100 ? 32.919 46.972 238.949 0.93 17.98 100 ASP B O 1
ATOM 2526 N N . TYR B 1 101 ? 34.814 45.844 238.511 1.00 14.83 101 TYR B N 1
ATOM 2527 C CA . TYR B 1 101 ? 35.525 47.025 238.040 1.00 15.56 101 TYR B CA 1
ATOM 2528 C C . TYR B 1 101 ? 34.802 47.684 236.856 1.00 16.06 101 TYR B C 1
ATOM 2529 O O . TYR B 1 101 ? 34.576 48.899 236.849 1.00 14.62 101 TYR B O 1
ATOM 2538 N N . ILE B 1 102 ? 34.435 46.863 235.879 1.00 16.06 102 ILE B N 1
ATOM 2539 C CA . ILE B 1 102 ? 33.784 47.346 234.673 1.00 16.29 102 ILE B CA 1
ATOM 2540 C C . ILE B 1 102 ? 32.475 48.039 235.036 1.00 17.40 102 ILE B C 1
ATOM 2541 O O . ILE B 1 102 ? 32.228 49.161 234.584 1.00 18.32 102 ILE B O 1
ATOM 2546 N N . ASP B 1 103 ? 31.666 47.384 235.870 1.00 15.45 103 ASP B N 1
ATOM 2547 C CA . ASP B 1 103 ? 30.384 47.944 236.297 1.00 20.30 103 ASP B CA 1
ATOM 2548 C C . ASP B 1 103 ? 30.557 49.292 236.984 1.00 19.05 103 ASP B C 1
ATOM 2549 O O . ASP B 1 103 ? 29.848 50.258 236.684 1.00 21.88 103 ASP B O 1
ATOM 2554 N N . LYS B 1 104 ? 31.486 49.352 237.926 1.00 15.53 104 LYS B N 1
ATOM 2555 C CA . LYS B 1 104 ? 31.678 50.553 238.726 1.00 21.49 104 LYS B CA 1
ATOM 2556 C C . LYS B 1 104 ? 32.147 51.726 237.894 1.00 19.88 104 LYS B C 1
ATOM 2557 O O . LYS B 1 104 ? 31.728 52.858 238.104 1.00 21.00 104 LYS B O 1
ATOM 2563 N N . LYS B 1 105 ? 33.033 51.449 236.952 1.00 17.61 105 LYS B N 1
ATOM 2564 C CA . LYS B 1 105 ? 33.648 52.524 236.201 1.00 17.09 105 LYS B CA 1
ATOM 2565 C C . LYS B 1 105 ? 32.817 52.929 234.986 1.00 20.87 105 LYS B C 1
ATOM 2566 O O . LYS B 1 105 ? 33.020 54.013 234.449 1.00 24.83 105 LYS B O 1
ATOM 2572 N N . THR B 1 106 ? 31.886 52.083 234.554 1.00 20.16 106 THR B N 1
ATOM 2573 C CA . THR B 1 106 ? 31.132 52.424 233.343 1.00 19.28 106 THR B CA 1
ATOM 2574 C C . THR B 1 106 ? 29.638 52.730 233.488 1.00 25.19 106 THR B C 1
ATOM 2575 O O . THR B 1 106 ? 29.119 53.573 232.754 1.00 26.45 106 THR B O 1
ATOM 2579 N N . TYR B 1 107 ? 28.939 52.061 234.403 1.00 27.91 107 TYR B N 1
ATOM 2580 C CA . TYR B 1 107 ? 27.466 52.091 234.346 1.00 30.81 107 TYR B CA 1
ATOM 2581 C C . TYR B 1 107 ? 26.900 53.489 234.492 1.00 39.05 107 TYR B C 1
ATOM 2582 O O . TYR B 1 107 ? 26.039 53.914 233.718 1.00 39.65 107 TYR B O 1
ATOM 2591 N N . VAL B 1 108 ? 27.419 54.220 235.462 1.00 37.57 108 VAL B N 1
ATOM 2592 C CA . VAL B 1 108 ? 26.997 55.589 235.647 1.00 44.47 108 VAL B CA 1
ATOM 2593 C C . VAL B 1 108 ? 27.965 56.550 234.959 1.00 42.18 108 VAL B C 1
ATOM 2594 O O . VAL B 1 108 ? 27.546 57.318 234.097 1.00 42.05 108 VAL B O 1
ATOM 2598 N N . PRO B 1 109 ? 29.269 56.483 235.289 1.00 50.25 109 PRO B N 1
ATOM 2599 C CA . PRO B 1 109 ? 30.118 57.559 234.759 1.00 51.02 109 PRO B CA 1
ATOM 2600 C C . PRO B 1 109 ? 30.339 57.552 233.242 1.00 46.43 109 PRO B C 1
ATOM 2601 O O . PRO B 1 109 ? 31.032 58.439 232.744 1.00 56.36 109 PRO B O 1
ATOM 2605 N N . CYS B 1 110 ? 29.787 56.583 232.523 0.79 33.92 110 CYS B N 1
ATOM 2606 C CA . CYS B 1 110 ? 29.988 56.522 231.070 0.79 26.85 110 CYS B CA 1
ATOM 2607 C C . CYS B 1 110 ? 28.747 56.705 230.184 0.79 31.61 110 CYS B C 1
ATOM 2608 O O . CYS B 1 110 ? 28.881 56.830 228.971 0.79 26.20 110 CYS B O 1
ATOM 2611 N N . LYS B 1 111 ? 27.547 56.683 230.765 1.00 36.61 111 LYS B N 1
ATOM 2612 C CA . LYS B 1 111 ? 26.333 57.025 230.013 1.00 31.73 111 LYS B CA 1
ATOM 2613 C C . LYS B 1 111 ? 26.457 58.425 229.414 1.00 27.29 111 LYS B C 1
ATOM 2614 O O . LYS B 1 111 ? 25.892 58.727 228.357 1.00 27.63 111 LYS B O 1
ATOM 2620 N N . ALA B 1 112 ? 27.192 59.280 230.113 1.00 22.94 112 ALA B N 1
ATOM 2621 C CA . ALA B 1 112 ? 27.425 60.647 229.680 1.00 24.49 112 ALA B CA 1
ATOM 2622 C C . ALA B 1 112 ? 28.207 60.708 228.367 1.00 19.59 112 ALA B C 1
ATOM 2623 O O . ALA B 1 112 ? 28.216 61.747 227.709 1.00 23.18 112 ALA B O 1
ATOM 2625 N N . LEU B 1 113 ? 28.901 59.622 228.016 1.00 21.37 113 LEU B N 1
ATOM 2626 C CA . LEU B 1 113 ? 29.665 59.598 226.760 1.00 19.92 113 LEU B CA 1
ATOM 2627 C C . LEU B 1 113 ? 28.794 59.919 225.564 1.00 24.07 113 LEU B C 1
ATOM 2628 O O . LEU B 1 113 ? 29.235 60.604 224.650 1.00 20.37 113 LEU B O 1
ATOM 2633 N N . TRP B 1 114 ? 27.565 59.417 225.565 1.00 22.61 114 TRP B N 1
ATOM 2634 C CA . TRP B 1 114 ? 26.677 59.615 224.422 1.00 21.91 114 TRP B CA 1
ATOM 2635 C C . TRP B 1 114 ? 25.463 60.482 224.747 1.00 25.96 114 TRP B C 1
ATOM 2636 O O . TRP B 1 114 ? 24.882 61.094 223.849 1.00 31.63 114 TRP B O 1
ATOM 2647 N N . SER B 1 115 ? 25.083 60.554 226.021 1.00 22.54 115 SER B N 1
ATOM 2648 C CA . SER B 1 115 ? 23.841 61.238 226.381 1.00 22.29 115 SER B CA 1
ATOM 2649 C C . SER B 1 115 ? 24.064 62.709 226.715 1.00 26.76 115 SER B C 1
ATOM 2650 O O . SER B 1 115 ? 23.115 63.471 226.854 1.00 29.94 115 SER B O 1
ATOM 2653 N N . GLU B 1 116 ? 25.326 63.102 226.847 1.00 25.27 116 GLU B N 1
ATOM 2654 C CA . GLU B 1 116 ? 25.668 64.475 227.180 1.00 25.67 116 GLU B CA 1
ATOM 2655 C C . GLU B 1 116 ? 26.650 65.095 226.198 1.00 25.01 116 GLU B C 1
ATOM 2656 O O . GLU B 1 116 ? 27.262 64.409 225.371 1.00 23.04 116 GLU B O 1
ATOM 2662 N N . SER B 1 117 ? 26.803 66.405 226.334 1.00 29.17 117 SER B N 1
ATOM 2663 C CA . SER B 1 117 ? 27.880 67.154 225.713 1.00 26.87 117 SER B CA 1
ATOM 2664 C C . SER B 1 117 ? 28.560 67.913 226.854 1.00 30.75 117 SER B C 1
ATOM 2665 O O . SER B 1 117 ? 28.327 67.605 228.024 1.00 34.13 117 SER B O 1
ATOM 2668 N N . GLY B 1 118 ? 29.401 68.881 226.521 1.00 31.24 118 GLY B N 1
ATOM 2669 C CA . GLY B 1 118 ? 30.036 69.731 227.513 1.00 35.45 118 GLY B CA 1
ATOM 2670 C C . GLY B 1 118 ? 30.840 68.985 228.564 1.00 24.32 118 GLY B C 1
ATOM 2671 O O . GLY B 1 118 ? 31.346 67.895 228.304 1.00 24.97 118 GLY B O 1
ATOM 2672 N N . GLU B 1 119 ? 30.915 69.554 229.766 1.00 25.90 119 GLU B N 1
ATOM 2673 C CA . GLU B 1 119 ? 31.813 69.045 230.803 1.00 29.42 119 GLU B CA 1
ATOM 2674 C C . GLU B 1 119 ? 31.513 67.623 231.270 1.00 25.69 119 GLU B C 1
ATOM 2675 O O . GLU B 1 119 ? 32.438 66.868 231.570 1.00 24.11 119 GLU B O 1
ATOM 2681 N N . LYS B 1 120 ? 30.249 67.243 231.349 1.00 22.56 120 LYS B N 1
ATOM 2682 C CA . LYS B 1 120 ? 29.889 65.886 231.740 1.00 24.66 120 LYS B CA 1
ATOM 2683 C C . LYS B 1 120 ? 30.476 64.878 230.737 1.00 23.76 120 LYS B C 1
ATOM 2684 O O . LYS B 1 120 ? 30.984 63.874 231.121 1.00 23.37 120 LYS B O 1
ATOM 2690 N N . GLN B 1 121 ? 30.392 65.179 229.456 1.00 20.29 121 GLN B N 1
ATOM 2691 C CA . GLN B 1 121 ? 30.915 64.280 228.452 1.00 19.35 121 GLN B CA 1
ATOM 2692 C C . GLN B 1 121 ? 32.415 64.221 228.513 1.00 19.20 121 GLN B C 1
ATOM 2693 O O . GLN B 1 121 ? 32.998 63.200 228.408 1.00 18.66 121 GLN B O 1
ATOM 2699 N N . GLU B 1 122 ? 33.025 65.361 228.740 0.99 24.89 122 GLU B N 1
ATOM 2700 C CA . GLU B 1 122 ? 34.484 65.397 228.832 0.99 23.13 122 GLU B CA 1
ATOM 2701 C C . GLU B 1 122 ? 35.003 64.528 229.985 0.99 26.93 122 GLU B C 1
ATOM 2702 O O . GLU B 1 122 ? 35.977 63.789 229.822 0.99 25.49 122 GLU B O 1
ATOM 2708 N N . ALA B 1 123 ? 34.336 64.592 231.135 1.00 25.27 123 ALA B N 1
ATOM 2709 C CA . ALA B 1 123 ? 34.712 63.757 232.277 1.00 24.73 123 ALA B CA 1
ATOM 2710 C C . ALA B 1 123 ? 34.570 62.273 231.956 1.00 22.83 123 ALA B C 1
ATOM 2711 O O . ALA B 1 123 ? 35.402 61.461 232.354 1.00 22.52 123 ALA B O 1
ATOM 2713 N N . ALA B 1 124 ? 33.517 61.925 231.217 1.00 18.41 124 ALA B N 1
ATOM 2714 C CA . ALA B 1 124 ? 33.238 60.547 230.852 1.00 20.90 124 ALA B CA 1
ATOM 2715 C C . ALA B 1 124 ? 34.305 60.000 229.903 1.00 20.13 124 ALA B C 1
ATOM 2716 O O . ALA B 1 124 ? 34.668 58.831 229.973 1.00 20.32 124 ALA B O 1
ATOM 2718 N N . LYS B 1 125 ? 34.789 60.860 229.015 1.00 18.57 125 LYS B N 1
ATOM 2719 C CA . LYS B 1 125 ? 35.836 60.490 228.068 1.00 18.39 125 LYS B CA 1
ATOM 2720 C C . LYS B 1 125 ? 37.108 60.088 228.811 1.00 21.81 125 LYS B C 1
ATOM 2721 O O . LYS B 1 125 ? 37.710 59.045 228.523 1.00 20.73 125 LYS B O 1
ATOM 2727 N N . ILE B 1 126 ? 37.504 60.919 229.766 1.00 21.97 126 ILE B N 1
ATOM 2728 C CA . ILE B 1 126 ? 38.670 60.621 230.591 1.00 21.12 126 ILE B CA 1
ATOM 2729 C C . ILE B 1 126 ? 38.489 59.290 231.320 1.00 26.59 126 ILE B C 1
ATOM 2730 O O . ILE B 1 126 ? 39.399 58.454 231.343 1.00 23.83 126 ILE B O 1
ATOM 2735 N N . GLU B 1 127 ? 37.307 59.080 231.892 1.00 21.88 127 GLU B N 1
ATOM 2736 C CA . GLU B 1 127 ? 37.042 57.848 232.623 1.00 20.32 127 GLU B CA 1
ATOM 2737 C C . GLU B 1 127 ? 37.064 56.623 231.719 1.00 18.96 127 GLU B C 1
ATOM 2738 O O . GLU B 1 127 ? 37.592 55.584 232.092 1.00 20.17 127 GLU B O 1
ATOM 2741 N N . PHE B 1 128 ? 36.464 56.714 230.535 1.00 19.07 128 PHE B N 1
ATOM 2742 C CA . PHE B 1 128 ? 36.386 55.521 229.719 1.00 15.00 128 PHE B CA 1
ATOM 2743 C C . PHE B 1 128 ? 37.762 55.171 229.120 1.00 15.38 128 PHE B C 1
ATOM 2744 O O . PHE B 1 128 ? 38.082 53.994 228.950 1.00 17.00 128 PHE B O 1
ATOM 2752 N N . ILE B 1 129 ? 38.564 56.182 228.808 1.00 17.33 129 ILE B N 1
ATOM 2753 C CA . ILE B 1 129 ? 39.899 55.919 228.279 1.00 19.67 129 ILE B CA 1
ATOM 2754 C C . ILE B 1 129 ? 40.723 55.205 229.353 1.00 22.11 129 ILE B C 1
ATOM 2755 O O . ILE B 1 129 ? 41.502 54.294 229.056 1.00 17.28 129 ILE B O 1
ATOM 2760 N N . GLU B 1 130 ? 40.534 55.607 230.603 1.00 20.08 130 GLU B N 1
ATOM 2761 C CA . GLU B 1 130 ? 41.201 54.916 231.701 1.00 22.34 130 GLU B CA 1
ATOM 2762 C C . GLU B 1 130 ? 40.742 53.459 231.819 1.00 15.81 130 GLU B C 1
ATOM 2763 O O . GLU B 1 130 ? 41.557 52.576 232.048 1.00 19.67 130 GLU B O 1
ATOM 2769 N N . VAL B 1 131 ? 39.439 53.205 231.674 1.00 13.01 131 VAL B N 1
ATOM 2770 C CA . VAL B 1 131 ? 38.936 51.842 231.653 1.00 13.98 131 VAL B CA 1
ATOM 2771 C C . VAL B 1 131 ? 39.603 51.028 230.530 1.00 18.09 131 VAL B C 1
ATOM 2772 O O . VAL B 1 131 ? 40.071 49.917 230.766 1.00 17.89 131 VAL B O 1
ATOM 2776 N N . LEU B 1 132 ? 39.654 51.579 229.316 1.00 15.61 132 LEU B N 1
ATOM 2777 C CA . LEU B 1 132 ? 40.282 50.879 228.185 1.00 15.40 132 LEU B CA 1
ATOM 2778 C C . LEU B 1 132 ? 41.753 50.545 228.446 1.00 13.60 132 LEU B C 1
ATOM 2779 O O . LEU B 1 132 ? 42.184 49.415 228.197 1.00 16.92 132 LEU B O 1
ATOM 2784 N N . LYS B 1 133 ? 42.509 51.512 228.951 1.00 19.15 133 LYS B N 1
ATOM 2785 C CA . LYS B 1 133 ? 43.921 51.272 229.259 1.00 22.39 133 LYS B CA 1
ATOM 2786 C C . LYS B 1 133 ? 44.089 50.195 230.327 1.00 18.03 133 LYS B C 1
ATOM 2787 O O . LYS B 1 133 ? 44.987 49.344 230.243 1.00 17.65 133 LYS B O 1
ATOM 2793 N N . THR B 1 134 ? 43.227 50.228 231.330 1.00 17.71 134 THR B N 1
ATOM 2794 C CA . THR B 1 134 ? 43.341 49.293 232.431 1.00 19.11 134 THR B CA 1
ATOM 2795 C C . THR B 1 134 ? 43.028 47.871 231.967 1.00 17.07 134 THR B C 1
ATOM 2796 O O . THR B 1 134 ? 43.761 46.940 232.264 1.00 18.83 134 THR B O 1
ATOM 2800 N N . LEU B 1 135 ? 41.959 47.709 231.192 1.00 12.68 135 LEU B N 1
ATOM 2801 C CA . LEU B 1 135 ? 41.597 46.398 230.680 1.00 15.42 135 LEU B CA 1
ATOM 2802 C C . LEU B 1 135 ? 42.601 45.882 229.662 1.00 12.99 135 LEU B C 1
ATOM 2803 O O . LEU B 1 135 ? 42.881 44.682 229.615 1.00 14.95 135 LEU B O 1
ATOM 2808 N N . ASP B 1 136 ? 43.123 46.798 228.848 1.00 14.92 136 ASP B N 1
ATOM 2809 C CA . ASP B 1 136 ? 44.157 46.457 227.879 1.00 16.35 136 ASP B CA 1
ATOM 2810 C C . ASP B 1 136 ? 45.366 45.887 228.608 1.00 18.36 136 ASP B C 1
ATOM 2811 O O . ASP B 1 136 ? 45.939 44.886 228.174 1.00 22.04 136 ASP B O 1
ATOM 2816 N N . SER B 1 137 ? 45.724 46.489 229.738 1.00 19.57 137 SER B N 1
ATOM 2817 C CA A SER B 1 137 ? 46.860 46.006 230.517 0.40 21.02 137 SER B CA 1
ATOM 2818 C CA B SER B 1 137 ? 46.859 46.009 230.517 0.60 20.45 137 SER B CA 1
ATOM 2819 C C . SER B 1 137 ? 46.548 44.667 231.173 1.00 21.30 137 SER B C 1
ATOM 2820 O O . SER B 1 137 ? 47.410 43.796 231.258 1.00 23.88 137 SER B O 1
ATOM 2825 N N . GLU B 1 138 ? 45.310 44.514 231.632 0.96 18.63 138 GLU B N 1
ATOM 2826 C CA . GLU B 1 138 ? 44.870 43.287 232.297 0.96 18.17 138 GLU B CA 1
ATOM 2827 C C . GLU B 1 138 ? 44.830 42.114 231.330 0.96 18.67 138 GLU B C 1
ATOM 2828 O O . GLU B 1 138 ? 45.270 41.018 231.668 0.96 22.25 138 GLU B O 1
ATOM 2834 N N . LEU B 1 139 ? 44.314 42.354 230.123 1.00 18.61 139 LEU B N 1
ATOM 2835 C CA . LEU B 1 139 ? 44.313 41.332 229.077 1.00 18.05 139 LEU B CA 1
ATOM 2836 C C . LEU B 1 139 ? 45.737 40.870 228.739 1.00 18.34 139 LEU B C 1
ATOM 2837 O O . LEU B 1 139 ? 45.991 39.675 228.575 1.00 20.14 139 LEU B O 1
ATOM 2842 N N . GLY B 1 140 ? 46.655 41.821 228.646 1.00 19.41 140 GLY B N 1
ATOM 2843 C CA . GLY B 1 140 ? 48.034 41.501 228.322 1.00 23.94 140 GLY B CA 1
ATOM 2844 C C . GLY B 1 140 ? 48.104 40.797 226.986 1.00 24.99 140 GLY B C 1
ATOM 2845 O O . GLY B 1 140 ? 47.478 41.240 226.021 1.00 22.26 140 GLY B O 1
ATOM 2846 N N . ASP B 1 141 ? 48.850 39.696 226.932 0.85 24.16 141 ASP B N 1
ATOM 2847 C CA . ASP B 1 141 ? 48.994 38.933 225.697 0.85 23.66 141 ASP B CA 1
ATOM 2848 C C . ASP B 1 141 ? 48.120 37.681 225.676 0.85 23.77 141 ASP B C 1
ATOM 2849 O O . ASP B 1 141 ? 48.345 36.780 224.872 0.85 27.60 141 ASP B O 1
ATOM 2854 N N . LYS B 1 142 ? 47.132 37.619 226.562 1.00 20.71 142 LYS B N 1
ATOM 2855 C CA . LYS B 1 142 ? 46.255 36.452 226.626 1.00 22.98 142 LYS B CA 1
ATOM 2856 C C . LYS B 1 142 ? 45.193 36.530 225.541 1.00 20.97 142 LYS B C 1
ATOM 2857 O O . LYS B 1 142 ? 44.875 37.615 225.063 1.00 20.55 142 LYS B O 1
ATOM 2863 N N . TYR B 1 143 ? 44.634 35.382 225.171 1.00 24.93 143 TYR B N 1
ATOM 2864 C CA . TYR B 1 143 ? 43.562 35.337 224.172 1.00 17.89 143 TYR B CA 1
ATOM 2865 C C . TYR B 1 143 ? 42.267 35.925 224.693 1.00 19.75 143 TYR B C 1
ATOM 2866 O O . TYR B 1 143 ? 41.500 36.556 223.952 1.00 21.64 143 TYR B O 1
ATOM 2875 N N . TYR B 1 144 ? 42.015 35.677 225.970 1.00 16.48 144 TYR B N 1
ATOM 2876 C CA . TYR B 1 144 ? 40.800 36.138 226.639 1.00 18.48 144 TYR B CA 1
ATOM 2877 C C . TYR B 1 144 ? 41.139 36.710 228.001 1.00 19.03 144 TYR B C 1
ATOM 2878 O O . TYR B 1 144 ? 42.221 36.447 228.544 1.00 19.76 144 TYR B O 1
ATOM 2887 N N . PHE B 1 145 ? 40.241 37.507 228.560 1.00 17.21 145 PHE B N 1
ATOM 2888 C CA . PHE B 1 145 ? 40.429 37.923 229.937 1.00 15.97 145 PHE B CA 1
ATOM 2889 C C . PHE B 1 145 ? 40.459 36.670 230.817 1.00 18.41 145 PHE B C 1
ATOM 2890 O O . PHE B 1 145 ? 41.159 36.628 231.822 1.00 24.15 145 PHE B O 1
ATOM 2898 N N . GLY B 1 146 ? 39.706 35.645 230.418 1.00 28.91 146 GLY B N 1
ATOM 2899 C CA . GLY B 1 146 ? 39.702 34.374 231.119 1.00 34.72 146 GLY B CA 1
ATOM 2900 C C . GLY B 1 146 ? 40.908 33.487 230.849 1.00 34.70 146 GLY B C 1
ATOM 2901 O O . GLY B 1 146 ? 40.925 32.315 231.223 1.00 35.39 146 GLY B O 1
ATOM 2902 N N . GLY B 1 147 ? 41.922 34.040 230.194 1.00 24.65 147 GLY B N 1
ATOM 2903 C CA . GLY B 1 147 ? 43.102 33.267 229.862 1.00 24.04 147 GLY B CA 1
ATOM 2904 C C . GLY B 1 147 ? 42.948 32.635 228.492 1.00 25.92 147 GLY B C 1
ATOM 2905 O O . GLY B 1 147 ? 42.770 33.336 227.500 1.00 27.90 147 GLY B O 1
ATOM 2906 N N . ASN B 1 148 ? 43.001 31.308 228.439 1.00 23.51 148 ASN B N 1
ATOM 2907 C CA . ASN B 1 148 ? 42.927 30.585 227.178 1.00 26.75 148 ASN B CA 1
ATOM 2908 C C . ASN B 1 148 ? 41.504 30.349 226.687 1.00 25.10 148 ASN B C 1
ATOM 2909 O O . ASN B 1 148 ? 41.301 29.972 225.535 1.00 26.93 148 ASN B O 1
ATOM 2914 N N . GLU B 1 149 ? 40.526 30.563 227.565 1.00 23.95 149 GLU B N 1
ATOM 2915 C CA . GLU B 1 149 ? 39.128 30.357 227.208 1.00 27.99 149 GLU B CA 1
ATOM 2916 C C . GLU B 1 149 ? 38.241 31.551 227.571 1.00 25.77 149 GLU B C 1
ATOM 2917 O O . GLU B 1 149 ? 38.480 32.250 228.548 1.00 21.69 149 GLU B O 1
ATOM 2920 N N . PHE B 1 150 ? 37.224 31.772 226.746 1.00 20.89 150 PHE B N 1
ATOM 2921 C CA . PHE B 1 150 ? 36.177 32.770 226.972 1.00 21.16 150 PHE B CA 1
ATOM 2922 C C . PHE B 1 150 ? 35.522 32.614 228.352 1.00 20.96 150 PHE B C 1
ATOM 2923 O O . PHE B 1 150 ? 35.065 31.521 228.693 1.00 20.99 150 PHE B O 1
ATOM 2931 N N . GLY B 1 151 ? 35.474 33.694 229.136 1.00 17.89 151 GLY B N 1
ATOM 2932 C CA . GLY B 1 151 ? 34.904 33.634 230.477 1.00 18.01 151 GLY B CA 1
ATOM 2933 C C . GLY B 1 151 ? 34.084 34.826 230.963 1.00 15.71 151 GLY B C 1
ATOM 2934 O O . GLY B 1 151 ? 33.653 35.677 230.176 1.00 15.25 151 GLY B O 1
ATOM 2935 N N . LEU B 1 152 ? 33.901 34.908 232.278 1.00 19.31 152 LEU B N 1
ATOM 2936 C CA . LEU B 1 152 ? 33.038 35.931 232.860 1.00 16.24 152 LEU B CA 1
ATOM 2937 C C . LEU B 1 152 ? 33.421 37.350 232.439 1.00 16.04 152 LEU B C 1
ATOM 2938 O O . LEU B 1 152 ? 32.571 38.145 232.059 1.00 16.20 152 LEU B O 1
ATOM 2943 N N . VAL B 1 153 ? 34.708 37.683 232.502 1.00 15.98 153 VAL B N 1
ATOM 2944 C CA . VAL B 1 153 ? 35.102 39.061 232.249 1.00 16.49 153 VAL B CA 1
ATOM 2945 C C . VAL B 1 153 ? 34.932 39.403 230.760 1.00 14.81 153 VAL B C 1
ATOM 2946 O O . VAL B 1 153 ? 34.578 40.534 230.409 1.00 16.87 153 VAL B O 1
ATOM 2950 N N . ASP B 1 154 ? 35.166 38.416 229.891 1.00 16.35 154 ASP B N 1
ATOM 2951 C CA . ASP B 1 154 ? 34.909 38.569 228.462 1.00 15.24 154 ASP B CA 1
ATOM 2952 C C . ASP B 1 154 ? 33.447 38.906 228.222 1.00 16.11 154 ASP B C 1
ATOM 2953 O O . ASP B 1 154 ? 33.144 39.844 227.503 1.00 16.08 154 ASP B O 1
ATOM 2958 N N . ILE B 1 155 ? 32.553 38.147 228.854 1.00 14.36 155 ILE B N 1
ATOM 2959 C CA . ILE B 1 155 ? 31.121 38.433 228.752 1.00 13.66 155 ILE B CA 1
ATOM 2960 C C . ILE B 1 155 ? 30.796 39.828 229.307 1.00 18.80 155 ILE B C 1
ATOM 2961 O O . ILE B 1 155 ? 29.980 40.563 228.745 1.00 15.00 155 ILE B O 1
ATOM 2966 N N . ALA B 1 156 ? 31.462 40.199 230.396 1.00 14.93 156 ALA B N 1
ATOM 2967 C CA . ALA B 1 156 ? 31.197 41.475 231.050 1.00 13.59 156 ALA B CA 1
ATOM 2968 C C . ALA B 1 156 ? 31.545 42.681 230.159 1.00 18.08 156 ALA B C 1
ATOM 2969 O O . ALA B 1 156 ? 30.929 43.735 230.286 1.00 19.56 156 ALA B O 1
ATOM 2971 N N . PHE B 1 157 ? 32.526 42.536 229.265 1.00 12.73 157 PHE B N 1
ATOM 2972 C CA . PHE B 1 157 ? 32.961 43.692 228.471 1.00 12.23 157 PHE B CA 1
ATOM 2973 C C . PHE B 1 157 ? 32.616 43.637 226.954 1.00 10.66 157 PHE B C 1
ATOM 2974 O O . PHE B 1 157 ? 32.601 44.682 226.289 1.00 15.55 157 PHE B O 1
ATOM 2982 N N . ILE B 1 158 ? 32.332 42.458 226.403 1.00 12.31 158 ILE B N 1
ATOM 2983 C CA . ILE B 1 158 ? 32.272 42.340 224.942 1.00 13.39 158 ILE B CA 1
ATOM 2984 C C . ILE B 1 158 ? 31.132 43.168 224.341 1.00 15.29 158 ILE B C 1
ATOM 2985 O O . ILE B 1 158 ? 31.275 43.728 223.257 1.00 14.88 158 ILE B O 1
ATOM 2990 N N . GLY B 1 159 ? 30.039 43.323 225.076 1.00 19.52 159 GLY B N 1
ATOM 2991 C CA . GLY B 1 159 ? 28.963 44.169 224.597 1.00 19.60 159 GLY B CA 1
ATOM 2992 C C . GLY B 1 159 ? 29.366 45.604 224.278 1.00 16.18 159 GLY B C 1
ATOM 2993 O O . GLY B 1 159 ? 28.764 46.239 223.418 1.00 17.08 159 GLY B O 1
ATOM 2994 N N . PHE B 1 160 ? 30.388 46.121 224.964 1.00 13.79 160 PHE B N 1
ATOM 2995 C CA . PHE B 1 160 ? 30.872 47.478 224.691 1.00 16.18 160 PHE B CA 1
ATOM 2996 C C . PHE B 1 160 ? 31.434 47.638 223.280 1.00 15.94 160 PHE B C 1
ATOM 2997 O O . PHE B 1 160 ? 31.451 48.739 222.723 1.00 19.09 160 PHE B O 1
ATOM 3005 N N . TYR B 1 161 ? 31.884 46.534 222.703 1.00 16.68 161 TYR B N 1
ATOM 3006 C CA . TYR B 1 161 ? 32.383 46.540 221.340 1.00 15.00 161 TYR B CA 1
ATOM 3007 C C . TYR B 1 161 ? 31.363 47.124 220.364 1.00 17.53 161 TYR B C 1
ATOM 3008 O O . TYR B 1 161 ? 31.721 47.854 219.446 1.00 18.84 161 TYR B O 1
ATOM 3017 N N . SER B 1 162 ? 30.084 46.829 220.588 1.00 15.67 162 SER B N 1
ATOM 3018 C CA A SER B 1 162 ? 29.058 47.309 219.676 0.77 17.24 162 SER B CA 1
ATOM 3019 C CA B SER B 1 162 ? 29.015 47.315 219.723 0.23 17.30 162 SER B CA 1
ATOM 3020 C C . SER B 1 162 ? 28.866 48.829 219.781 1.00 19.68 162 SER B C 1
ATOM 3021 O O . SER B 1 162 ? 28.239 49.437 218.905 1.00 18.17 162 SER B O 1
ATOM 3026 N N . TRP B 1 163 ? 29.436 49.434 220.825 1.00 15.95 163 TRP B N 1
ATOM 3027 C CA . TRP B 1 163 ? 29.400 50.884 221.029 1.00 13.41 163 TRP B CA 1
ATOM 3028 C C . TRP B 1 163 ? 30.704 51.634 220.686 1.00 15.26 163 TRP B C 1
ATOM 3029 O O . TRP B 1 163 ? 30.714 52.862 220.679 1.00 15.67 163 TRP B O 1
ATOM 3040 N N . PHE B 1 164 ? 31.779 50.919 220.369 1.00 15.44 164 PHE B N 1
ATOM 3041 C CA . PHE B 1 164 ? 33.049 51.605 220.086 1.00 16.33 164 PHE B CA 1
ATOM 3042 C C . PHE B 1 164 ? 32.966 52.654 218.955 1.00 19.74 164 PHE B C 1
ATOM 3043 O O . PHE B 1 164 ? 33.481 53.771 219.088 1.00 19.09 164 PHE B O 1
ATOM 3051 N N . ARG B 1 165 ? 32.322 52.312 217.845 1.00 19.43 165 ARG B N 1
ATOM 3052 C CA . ARG B 1 165 ? 32.223 53.264 216.736 1.00 23.62 165 ARG B CA 1
ATOM 3053 C C . ARG B 1 165 ? 31.416 54.496 217.162 1.00 17.85 165 ARG B C 1
ATOM 3054 O O . ARG B 1 165 ? 31.707 55.621 216.744 1.00 19.11 165 ARG B O 1
ATOM 3056 N N . THR B 1 166 ? 30.386 54.268 217.971 1.00 17.49 166 THR B N 1
ATOM 3057 C CA . THR B 1 166 ? 29.591 55.370 218.493 1.00 17.06 166 THR B CA 1
ATOM 3058 C C . THR B 1 166 ? 30.439 56.298 219.353 1.00 15.84 166 THR B C 1
ATOM 3059 O O . THR B 1 166 ? 30.416 57.513 219.168 1.00 18.68 166 THR B O 1
ATOM 3063 N N . TYR B 1 167 ? 31.189 55.728 220.292 1.00 17.51 167 TYR B N 1
ATOM 3064 C CA . TYR B 1 167 ? 32.040 56.543 221.149 1.00 21.64 167 TYR B CA 1
ATOM 3065 C C . TYR B 1 167 ? 33.057 57.346 220.339 1.00 17.95 167 TYR B C 1
ATOM 3066 O O . TYR B 1 167 ? 33.314 58.510 220.638 1.00 18.32 167 TYR B O 1
ATOM 3075 N N . GLU B 1 168 ? 33.628 56.739 219.307 1.00 20.34 168 GLU B N 1
ATOM 3076 C CA . GLU B 1 168 ? 34.563 57.474 218.453 1.00 22.52 168 GLU B CA 1
ATOM 3077 C C . GLU B 1 168 ? 33.906 58.669 217.771 1.00 22.73 168 GLU B C 1
ATOM 3078 O O . GLU B 1 168 ? 34.474 59.760 217.715 1.00 26.41 168 GLU B O 1
ATOM 3084 N N . GLU B 1 169 ? 32.693 58.476 217.267 1.00 18.20 169 GLU B N 1
ATOM 3085 C CA . GLU B 1 169 ? 32.043 59.527 216.507 1.00 20.49 169 GLU B CA 1
ATOM 3086 C C . GLU B 1 169 ? 31.379 60.614 217.352 1.00 27.81 169 GLU B C 1
ATOM 3087 O O . GLU B 1 169 ? 31.445 61.793 217.001 1.00 29.46 169 GLU B O 1
ATOM 3093 N N . VAL B 1 170 ? 30.703 60.234 218.433 1.00 20.54 170 VAL B N 1
ATOM 3094 C CA . VAL B 1 170 ? 29.963 61.231 219.207 1.00 24.77 170 VAL B CA 1
ATOM 3095 C C . VAL B 1 170 ? 30.786 61.819 220.354 1.00 22.54 170 VAL B C 1
ATOM 3096 O O . VAL B 1 170 ? 30.467 62.893 220.863 1.00 22.84 170 VAL B O 1
ATOM 3100 N N . ALA B 1 171 ? 31.858 61.139 220.735 1.00 23.78 171 ALA B N 1
ATOM 3101 C CA . ALA B 1 171 ? 32.680 61.618 221.846 1.00 25.21 171 ALA B CA 1
ATOM 3102 C C . ALA B 1 171 ? 34.118 61.915 221.425 1.00 24.00 171 ALA B C 1
ATOM 3103 O O . ALA B 1 171 ? 34.954 62.249 222.264 1.00 22.17 171 ALA B O 1
ATOM 3105 N N . ASN B 1 172 ? 34.393 61.817 220.125 1.00 22.46 172 ASN B N 1
ATOM 3106 C CA . ASN B 1 172 ? 35.727 62.096 219.590 1.00 19.71 172 ASN B CA 1
ATOM 3107 C C . ASN B 1 172 ? 36.815 61.283 220.287 1.00 18.84 172 ASN B C 1
ATOM 3108 O O . ASN B 1 172 ? 37.875 61.798 220.609 1.00 23.68 172 ASN B O 1
ATOM 3113 N N . LEU B 1 173 ? 36.525 60.015 220.544 1.00 17.81 173 LEU B N 1
ATOM 3114 C CA . LEU B 1 173 ? 37.505 59.125 221.148 1.00 27.20 173 LEU B CA 1
ATOM 3115 C C . LEU B 1 173 ? 38.232 58.375 220.048 1.00 27.51 173 LEU B C 1
ATOM 3116 O O . LEU B 1 173 ? 37.689 58.174 218.959 1.00 24.55 173 LEU B O 1
ATOM 3121 N N . SER B 1 174 ? 39.464 57.969 220.322 1.00 22.14 174 SER B N 1
ATOM 3122 C CA . SER B 1 174 ? 40.139 57.058 219.414 1.00 23.02 174 SER B CA 1
ATOM 3123 C C . SER B 1 174 ? 40.308 55.729 220.130 1.00 22.02 174 SER B C 1
ATOM 3124 O O . SER B 1 174 ? 41.065 55.626 221.095 1.00 25.53 174 SER B O 1
ATOM 3127 N N . ILE B 1 175 ? 39.588 54.719 219.663 1.00 21.33 175 ILE B N 1
ATOM 3128 C CA . ILE B 1 175 ? 39.594 53.421 220.318 1.00 17.07 175 ILE B CA 1
ATOM 3129 C C . ILE B 1 175 ? 40.156 52.327 219.412 1.00 22.45 175 ILE B C 1
ATOM 3130 O O . ILE B 1 175 ? 41.075 51.600 219.791 1.00 24.11 175 ILE B O 1
ATOM 3135 N N . VAL B 1 176 ? 39.586 52.215 218.215 1.00 25.45 176 VAL B N 1
ATOM 3136 C CA . VAL B 1 176 ? 39.911 51.141 217.292 1.00 26.76 176 VAL B CA 1
ATOM 3137 C C . VAL B 1 176 ? 41.397 51.128 216.941 1.00 30.51 176 VAL B C 1
ATOM 3138 O O . VAL B 1 176 ? 42.051 50.085 216.989 1.00 33.70 176 VAL B O 1
ATOM 3142 N N . LEU B 1 177 ? 41.934 52.298 216.614 1.00 28.27 177 LEU B N 1
ATOM 3143 C CA . LEU B 1 177 ? 43.335 52.391 216.229 1.00 30.41 177 LEU B CA 1
ATOM 3144 C C . LEU B 1 177 ? 44.273 52.389 217.444 1.00 30.10 177 LEU B C 1
ATOM 3145 O O . LEU B 1 177 ? 45.454 52.068 217.315 1.00 32.94 177 LEU B O 1
ATOM 3150 N N . GLU B 1 178 ? 43.761 52.733 218.626 1.00 24.31 178 GLU B N 1
ATOM 3151 C CA . GLU B 1 178 ? 44.621 52.893 219.799 1.00 23.54 178 GLU B CA 1
ATOM 3152 C C . GLU B 1 178 ? 44.776 51.644 220.664 1.00 23.04 178 GLU B C 1
ATOM 3153 O O . GLU B 1 178 ? 45.738 51.527 221.430 1.00 28.83 178 GLU B O 1
ATOM 3159 N N . PHE B 1 179 ? 43.810 50.730 220.581 1.00 19.34 179 PHE B N 1
ATOM 3160 C CA . PHE B 1 179 ? 43.849 49.510 221.384 1.00 16.42 179 PHE B CA 1
ATOM 3161 C C . PHE B 1 179 ? 43.730 48.264 220.504 1.00 21.30 179 PHE B C 1
ATOM 3162 O O . PHE B 1 179 ? 42.754 47.510 220.602 1.00 20.17 179 PHE B O 1
ATOM 3170 N N . PRO B 1 180 ? 44.738 48.029 219.649 1.00 19.57 180 PRO B N 1
ATOM 3171 C CA . PRO B 1 180 ? 44.666 46.887 218.736 1.00 21.52 180 PRO B CA 1
ATOM 3172 C C . PRO B 1 180 ? 44.489 45.542 219.448 1.00 21.77 180 PRO B C 1
ATOM 3173 O O . PRO B 1 180 ? 43.823 44.662 218.905 1.00 21.06 180 PRO B O 1
ATOM 3177 N N . LYS B 1 181 ? 45.061 45.382 220.639 1.00 19.09 181 LYS B N 1
ATOM 3178 C CA . LYS B 1 181 ? 44.913 44.125 221.370 1.00 19.14 181 LYS B CA 1
ATOM 3179 C C . LYS B 1 181 ? 43.471 43.885 221.781 1.00 18.37 181 LYS B C 1
ATOM 3180 O O . LYS B 1 181 ? 43.004 42.745 221.782 1.00 21.31 181 LYS B O 1
ATOM 3186 N N . LEU B 1 182 ? 42.780 44.958 222.154 1.00 17.52 182 LEU B N 1
ATOM 3187 C CA . LEU B 1 182 ? 41.375 44.847 222.526 1.00 17.33 182 LEU B CA 1
ATOM 3188 C C . LEU B 1 182 ? 40.534 44.573 221.295 1.00 18.35 182 LEU B C 1
ATOM 3189 O O . LEU B 1 182 ? 39.604 43.777 221.346 1.00 15.85 182 LEU B O 1
ATOM 3194 N N . MET B 1 183 ? 40.887 45.188 220.173 0.94 15.44 183 MET B N 1
ATOM 3195 C CA . MET B 1 183 ? 40.140 44.934 218.941 0.94 15.79 183 MET B CA 1
ATOM 3196 C C . MET B 1 183 ? 40.281 43.466 218.519 0.94 19.56 183 MET B C 1
ATOM 3197 O O . MET B 1 183 ? 39.310 42.841 218.096 0.94 19.31 183 MET B O 1
ATOM 3202 N N . ALA B 1 184 ? 41.490 42.921 218.634 1.00 18.44 184 ALA B N 1
ATOM 3203 C CA . ALA B 1 184 ? 41.745 41.519 218.286 1.00 19.26 184 ALA B CA 1
ATOM 3204 C C . ALA B 1 184 ? 40.987 40.574 219.223 1.00 19.35 184 ALA B C 1
ATOM 3205 O O . ALA B 1 184 ? 40.479 39.524 218.811 1.00 18.44 184 ALA B O 1
ATOM 3207 N N . TRP B 1 185 ? 40.935 40.945 220.492 1.00 16.94 185 TRP B N 1
ATOM 3208 C CA . TRP B 1 185 ? 40.168 40.189 221.464 1.00 17.22 185 TRP B CA 1
ATOM 3209 C C . TRP B 1 185 ? 38.677 40.179 221.085 1.00 17.74 185 TRP B C 1
ATOM 3210 O O . TRP B 1 185 ? 38.040 39.127 221.081 1.00 16.02 185 TRP B O 1
ATOM 3221 N N . ALA B 1 186 ? 38.138 41.337 220.727 1.00 16.52 186 ALA B N 1
ATOM 3222 C CA . ALA B 1 186 ? 36.714 41.406 220.368 1.00 17.14 186 ALA B CA 1
ATOM 3223 C C . ALA B 1 186 ? 36.399 40.548 219.138 1.00 17.39 186 ALA B C 1
ATOM 3224 O O . ALA B 1 186 ? 35.385 39.852 219.096 1.00 21.87 186 ALA B O 1
ATOM 3226 N N . GLN B 1 187 ? 37.288 40.574 218.153 1.00 18.97 187 GLN B N 1
ATOM 3227 C CA . GLN B 1 187 ? 37.102 39.778 216.949 1.00 20.55 187 GLN B CA 1
ATOM 3228 C C . GLN B 1 187 ? 37.077 38.281 217.277 1.00 22.57 187 GLN B C 1
ATOM 3229 O O . GLN B 1 187 ? 36.354 37.511 216.652 1.00 22.38 187 GLN B O 1
ATOM 3235 N N . ARG B 1 188 ? 37.899 37.881 218.244 1.00 20.10 188 ARG B N 1
ATOM 3236 C CA . ARG B 1 188 ? 37.920 36.523 218.783 1.00 19.47 188 ARG B CA 1
ATOM 3237 C C . ARG B 1 188 ? 36.551 36.134 219.351 1.00 17.22 188 ARG B C 1
ATOM 3238 O O . ARG B 1 188 ? 36.000 35.075 219.016 1.00 23.50 188 ARG B O 1
ATOM 3246 N N . CYS B 1 189 ? 36.030 36.996 220.219 1.00 19.25 189 CYS B N 1
ATOM 3247 C CA . CYS B 1 189 ? 34.759 36.754 220.889 1.00 17.08 189 CYS B CA 1
ATOM 3248 C C . CYS B 1 189 ? 33.602 36.725 219.909 1.00 20.55 189 CYS B C 1
ATOM 3249 O O . CYS B 1 189 ? 32.669 35.934 220.051 1.00 20.16 189 CYS B O 1
ATOM 3252 N N . LEU B 1 190 ? 33.689 37.578 218.897 1.00 17.68 190 LEU B N 1
ATOM 3253 C CA . LEU B 1 190 ? 32.604 37.712 217.923 1.00 21.28 190 LEU B CA 1
ATOM 3254 C C . LEU B 1 190 ? 32.334 36.442 217.119 1.00 23.05 190 LEU B C 1
ATOM 3255 O O . LEU B 1 190 ? 31.275 36.304 216.502 1.00 25.82 190 LEU B O 1
ATOM 3260 N N . LYS B 1 191 ? 33.282 35.511 217.114 1.00 19.31 191 LYS B N 1
ATOM 3261 C CA . LYS B 1 191 ? 33.111 34.278 216.365 1.00 23.75 191 LYS B CA 1
ATOM 3262 C C . LYS B 1 191 ? 32.170 33.298 217.073 1.00 20.01 191 LYS B C 1
ATOM 3263 O O . LYS B 1 191 ? 31.651 32.374 216.454 1.00 23.50 191 LYS B O 1
ATOM 3269 N N . ARG B 1 192 ? 31.947 33.522 218.369 1.00 22.37 192 ARG B N 1
ATOM 3270 C CA . ARG B 1 192 ? 31.020 32.693 219.127 1.00 22.31 192 ARG B CA 1
ATOM 3271 C C . ARG B 1 192 ? 29.593 33.070 218.754 1.00 21.07 192 ARG B C 1
ATOM 3272 O O . ARG B 1 192 ? 29.264 34.257 218.690 1.00 20.05 192 ARG B O 1
ATOM 3280 N N . GLU B 1 193 ? 28.759 32.063 218.512 0.92 23.24 193 GLU B N 1
ATOM 3281 C CA . GLU B 1 193 ? 27.370 32.301 218.123 0.92 25.83 193 GLU B CA 1
ATOM 3282 C C . GLU B 1 193 ? 26.614 33.097 219.190 0.92 23.11 193 GLU B C 1
ATOM 3283 O O . GLU B 1 193 ? 25.795 33.954 218.864 0.92 22.78 193 GLU B O 1
ATOM 3286 N N . SER B 1 194 ? 26.911 32.840 220.457 1.00 21.60 194 SER B N 1
ATOM 3287 C CA . SER B 1 194 ? 26.246 33.563 221.539 1.00 21.25 194 SER B CA 1
ATOM 3288 C C . SER B 1 194 ? 26.509 35.072 221.436 1.00 19.86 194 SER B C 1
ATOM 3289 O O . SER B 1 194 ? 25.591 35.883 221.549 1.00 23.23 194 SER B O 1
ATOM 3292 N N . VAL B 1 195 ? 27.763 35.442 221.194 1.00 18.30 195 VAL B N 1
ATOM 3293 C CA . VAL B 1 195 ? 28.141 36.844 221.076 1.00 18.33 195 VAL B CA 1
ATOM 3294 C C . VAL B 1 195 ? 27.580 37.476 219.799 1.00 21.50 195 VAL B C 1
ATOM 3295 O O . VAL B 1 195 ? 27.021 38.576 219.839 1.00 23.38 195 VAL B O 1
ATOM 3299 N N . ALA B 1 196 ? 27.721 36.775 218.676 1.00 21.34 196 ALA B N 1
ATOM 3300 C CA . ALA B 1 196 ? 27.212 37.266 217.401 1.00 20.10 196 ALA B CA 1
ATOM 3301 C C . ALA B 1 196 ? 25.706 37.505 217.455 1.00 23.65 196 ALA B C 1
ATOM 3302 O O . ALA B 1 196 ? 25.208 38.477 216.887 1.00 28.33 196 ALA B O 1
ATOM 3304 N N . LYS B 1 197 ? 24.991 36.637 218.164 1.00 22.65 197 LYS B N 1
ATOM 3305 C CA . LYS B 1 197 ? 23.547 36.794 218.308 1.00 24.93 197 LYS B CA 1
ATOM 3306 C C . LYS B 1 197 ? 23.181 37.976 219.210 1.00 24.92 197 LYS B C 1
ATOM 3307 O O . LYS B 1 197 ? 22.168 38.635 218.992 1.00 27.63 197 LYS B O 1
ATOM 3311 N N . ALA B 1 198 ? 24.009 38.249 220.214 1.00 18.18 198 ALA B N 1
ATOM 3312 C CA . ALA B 1 198 ? 23.646 39.228 221.247 1.00 17.14 198 ALA B CA 1
ATOM 3313 C C . ALA B 1 198 ? 23.974 40.671 220.876 1.00 20.19 198 ALA B C 1
ATOM 3314 O O . ALA B 1 198 ? 23.237 41.589 221.244 1.00 22.04 198 ALA B O 1
ATOM 3316 N N . LEU B 1 199 ? 25.083 40.872 220.168 1.00 17.15 199 LEU B N 1
ATOM 3317 C CA . LEU B 1 199 ? 25.579 42.213 219.877 1.00 18.11 199 LEU B CA 1
ATOM 3318 C C . LEU B 1 199 ? 24.908 42.778 218.645 1.00 17.62 199 LEU B C 1
ATOM 3319 O O . LEU B 1 199 ? 24.925 42.145 217.604 1.00 20.30 199 LEU B O 1
ATOM 3324 N N . PRO B 1 200 ? 24.334 43.981 218.767 1.00 18.82 200 PRO B N 1
ATOM 3325 C CA . PRO B 1 200 ? 23.725 44.651 217.617 1.00 19.82 200 PRO B CA 1
ATOM 3326 C C . PRO B 1 200 ? 24.799 45.185 216.691 1.00 21.54 200 PRO B C 1
ATOM 3327 O O . PRO B 1 200 ? 25.938 45.356 217.108 1.00 18.72 200 PRO B O 1
ATOM 3331 N N . ASP B 1 201 ? 24.443 45.430 215.441 1.00 21.91 201 ASP B N 1
ATOM 3332 C CA . ASP B 1 201 ? 25.383 46.018 214.505 1.00 22.08 201 ASP B CA 1
ATOM 3333 C C . ASP B 1 201 ? 25.811 47.398 215.008 1.00 22.20 201 ASP B C 1
ATOM 3334 O O . ASP B 1 201 ? 24.990 48.185 215.489 1.00 22.25 201 ASP B O 1
ATOM 3339 N N . SER B 1 202 ? 27.110 47.667 214.921 1.00 24.46 202 SER B N 1
ATOM 3340 C CA A SER B 1 202 ? 27.677 48.927 215.391 0.41 24.82 202 SER B CA 1
ATOM 3341 C CA B SER B 1 202 ? 27.675 48.924 215.392 0.59 24.85 202 SER B CA 1
ATOM 3342 C C . SER B 1 202 ? 27.066 50.148 214.701 1.00 20.11 202 SER B C 1
ATOM 3343 O O . SER B 1 202 ? 26.918 51.201 215.316 1.00 20.58 202 SER B O 1
ATOM 3348 N N . ASP B 1 203 ? 26.717 50.014 213.417 1.00 19.95 203 ASP B N 1
ATOM 3349 C CA . ASP B 1 203 ? 26.115 51.130 212.681 1.00 23.51 203 ASP B CA 1
ATOM 3350 C C . ASP B 1 203 ? 24.705 51.430 213.187 1.00 22.99 203 ASP B C 1
ATOM 3351 O O . ASP B 1 203 ? 24.277 52.583 213.191 1.00 21.78 203 ASP B O 1
ATOM 3356 N N . LYS B 1 204 ? 23.988 50.389 213.595 1.00 23.04 204 LYS B N 1
ATOM 3357 C CA . LYS B 1 204 ? 22.667 50.567 214.185 1.00 24.58 204 LYS B CA 1
ATOM 3358 C C . LYS B 1 204 ? 22.730 51.341 215.497 1.00 20.82 204 LYS B C 1
ATOM 3359 O O . LYS B 1 204 ? 21.904 52.218 215.752 1.00 23.78 204 LYS B O 1
ATOM 3365 N N . VAL B 1 205 ? 23.702 51.008 216.339 1.00 17.71 205 VAL B N 1
ATOM 3366 C CA . VAL B 1 205 ? 23.864 51.723 217.595 1.00 18.81 205 VAL B CA 1
ATOM 3367 C C . VAL B 1 205 ? 24.190 53.186 217.305 1.00 17.12 205 VAL B C 1
ATOM 3368 O O . VAL B 1 205 ? 23.618 54.100 217.897 1.00 19.47 205 VAL B O 1
ATOM 3372 N N . LEU B 1 206 ? 25.107 53.402 216.373 1.00 17.37 206 LEU B N 1
ATOM 3373 C CA . LEU B 1 206 ? 25.506 54.751 216.007 1.00 18.25 206 LEU B CA 1
ATOM 3374 C C . LEU B 1 206 ? 24.337 55.575 215.481 1.00 19.13 206 LEU B C 1
ATOM 3375 O O . LEU B 1 206 ? 24.169 56.725 215.871 1.00 22.03 206 LEU B O 1
ATOM 3380 N N . LYS B 1 207 ? 23.524 54.994 214.596 1.00 21.36 207 LYS B N 1
ATOM 3381 C CA . LYS B 1 207 ? 22.391 55.728 214.057 1.00 22.61 207 LYS B CA 1
ATOM 3382 C C . LYS B 1 207 ? 21.415 56.127 215.156 1.00 21.13 207 LYS B C 1
ATOM 3383 O O . LYS B 1 207 ? 20.940 57.261 215.184 1.00 22.15 207 LYS B O 1
ATOM 3389 N N . SER B 1 208 ? 21.134 55.193 216.061 1.00 20.21 208 SER B N 1
ATOM 3390 C CA . SER B 1 208 ? 20.189 55.445 217.146 1.00 27.30 208 SER B CA 1
ATOM 3391 C C . SER B 1 208 ? 20.697 56.550 218.070 1.00 20.06 208 SER B C 1
ATOM 3392 O O . SER B 1 208 ? 19.963 57.459 218.433 1.00 23.06 208 SER B O 1
ATOM 3395 N N . VAL B 1 209 ? 21.974 56.485 218.431 1.00 19.32 209 VAL B N 1
ATOM 3396 C CA . VAL B 1 209 ? 22.543 57.483 219.324 1.00 19.36 209 VAL B CA 1
ATOM 3397 C C . VAL B 1 209 ? 22.640 58.856 218.660 1.00 24.55 209 VAL B C 1
ATOM 3398 O O . VAL B 1 209 ? 22.345 59.875 219.284 1.00 26.62 209 VAL B O 1
ATOM 3402 N N . SER B 1 210 ? 23.032 58.882 217.389 1.00 20.51 210 SER B N 1
ATOM 3403 C CA . SER B 1 210 ? 23.077 60.134 216.637 1.00 21.73 210 SER B CA 1
ATOM 3404 C C . SER B 1 210 ? 21.715 60.808 216.611 1.00 25.47 210 SER B C 1
ATOM 3405 O O . SER B 1 210 ? 21.601 62.015 216.838 1.00 29.27 210 SER B O 1
ATOM 3408 N N . ASP B 1 211 ? 20.682 60.019 216.317 1.00 29.84 211 ASP B N 1
ATOM 3409 C CA . ASP B 1 211 ? 19.320 60.529 216.281 1.00 30.18 211 ASP B CA 1
ATOM 3410 C C . ASP B 1 211 ? 18.934 61.110 217.634 1.00 24.47 211 ASP B C 1
ATOM 3411 O O . ASP B 1 211 ? 18.361 62.196 217.706 1.00 29.60 211 ASP B O 1
ATOM 3416 N N . HIS B 1 212 ? 19.265 60.393 218.701 1.00 23.18 212 HIS B N 1
ATOM 3417 C CA . HIS B 1 212 ? 18.974 60.868 220.048 1.00 28.84 212 HIS B CA 1
ATOM 3418 C C . HIS B 1 212 ? 19.654 62.207 220.314 1.00 26.61 212 HIS B C 1
ATOM 3419 O O . HIS B 1 212 ? 19.026 63.146 220.803 1.00 29.66 212 HIS B O 1
ATOM 3426 N N . ARG B 1 213 ? 20.930 62.305 219.953 1.00 24.55 213 ARG B N 1
ATOM 3427 C CA . ARG B 1 213 ? 21.687 63.532 220.186 1.00 24.93 213 ARG B CA 1
ATOM 3428 C C . ARG B 1 213 ? 21.135 64.710 219.379 1.00 29.59 213 ARG B C 1
ATOM 3429 O O . ARG B 1 213 ? 21.064 65.842 219.865 1.00 31.98 213 ARG B O 1
ATOM 3437 N N . LYS B 1 214 ? 20.722 64.445 218.147 1.00 30.43 214 LYS B N 1
ATOM 3438 C CA . LYS B 1 214 ? 20.136 65.482 217.318 1.00 31.56 214 LYS B CA 1
ATOM 3439 C C . LYS B 1 214 ? 18.816 65.966 217.919 1.00 33.82 214 LYS B C 1
ATOM 3440 O O . LYS B 1 214 ? 18.570 67.166 218.030 1.00 36.45 214 LYS B O 1
ATOM 3442 N N . ILE B 1 215 ? 17.963 65.026 218.302 1.00 31.79 215 ILE B N 1
ATOM 3443 C CA . ILE B 1 215 ? 16.632 65.369 218.785 1.00 37.50 215 ILE B CA 1
ATOM 3444 C C . ILE B 1 215 ? 16.641 65.931 220.211 1.00 39.16 215 ILE B C 1
ATOM 3445 O O . ILE B 1 215 ? 16.020 66.962 220.477 1.00 41.65 215 ILE B O 1
ATOM 3450 N N . ILE B 1 216 ? 17.356 65.265 221.113 1.00 39.72 216 ILE B N 1
ATOM 3451 C CA . ILE B 1 216 ? 17.348 65.630 222.529 1.00 41.77 216 ILE B CA 1
ATOM 3452 C C . ILE B 1 216 ? 18.364 66.720 222.880 1.00 41.95 216 ILE B C 1
ATOM 3453 O O . ILE B 1 216 ? 18.074 67.613 223.674 1.00 41.42 216 ILE B O 1
ATOM 3458 N N . LEU B 1 217 ? 19.551 66.658 222.287 1.00 40.29 217 LEU B N 1
ATOM 3459 C CA . LEU B 1 217 ? 20.593 67.623 222.618 1.00 45.64 217 LEU B CA 1
ATOM 3460 C C . LEU B 1 217 ? 20.706 68.743 221.586 1.00 49.04 217 LEU B C 1
ATOM 3461 O O . LEU B 1 217 ? 21.377 69.746 221.824 1.00 56.35 217 LEU B O 1
ATOM 3466 N N . GLY B 1 218 ? 20.048 68.578 220.444 1.00 42.95 218 GLY B N 1
ATOM 3467 C CA . GLY B 1 218 ? 20.141 69.559 219.382 1.00 44.31 218 GLY B CA 1
ATOM 3468 C C . GLY B 1 218 ? 21.515 69.549 218.740 1.00 46.32 218 GLY B C 1
ATOM 3469 O O . GLY B 1 218 ? 21.939 70.538 218.143 1.00 49.38 218 GLY B O 1
ATOM 3470 N N . ILE B 1 219 ? 22.210 68.423 218.866 1.00 45.78 219 ILE B N 1
ATOM 3471 C CA . ILE B 1 219 ? 23.555 68.271 218.322 1.00 47.12 219 ILE B CA 1
ATOM 3472 C C . ILE B 1 219 ? 23.570 67.333 217.119 1.00 48.23 219 ILE B C 1
ATOM 3473 O O . ILE B 1 219 ? 24.066 67.693 216.050 1.00 52.34 219 ILE B O 1
#

Secondary structure (DSSP, 8-state):
-EEEEE-TT-HHHHHHHHHHHHTT---EEEE--TTS--HHHHHH-TTT--S-EEEETTEEEESHHHHHHHHHHHSTTSS--S-SSHHHHHHHHHHHHHHHHHHTTTTHHHHH--HHHHHHHHHHHHHHHHHHHHHHTT-SBTTBTS--HHHHHHHGGGGGHHHHHHHS----TTT-HHHHHHHHHHTTSHHHHHHSPPHHHHHHHHHHHHH-/-EEEEE-TT-HHHHHHHHHHHHTT---EEEE--TTS--HHHHHH-TTT--S-EEEETTEEEESHHHHHHHHHHHSTTSS--S-SSHHHHHHHHHHHHHHHHHHTTTTTHHHH--HHHHHHHHHHHHHHHHHHHHHHTT-SBTTBTS--HHHHHHHGGGGGHHHHHHHH----TTT-HHHHHHHHHHTTSHHHHHHSPPHHHHHHHHHHHIIIII--

Sequence (428 aa):
EIILLDYWASMYGMRTRIALEEKKVKYEYREEDLSNKSPLLLQMNPIHKKIPVLIHEGKPICESIIQVQYIDELWPDTNPILPSDPYQRAQARFWADYIDKKTYVPCKALWSESGEKQEAAKIEFIEVLKTLDSSELGDKYYFGGNEFGLVDIAFIGFYSWFRTYEEVANLSIVLEFPKLMMAWAQRCLKRESVAKALPDSDKVLKSVSDHRKIEIILLDYWASMYGMRTRIALEEKKVKYEYREEDLSNKSPLLLQMNPIHKKIPVLIHEGKPICESIIQVQYIDELWPDTNPILPSDPYQQRAQARFWADYIDKKTYVPCKALWSESGEKQEAAKIEFIEVLKTLDSSELGDKYYFGGNEFGLVDIAFIGFYSSWFRTYEEVANLSIVLEFPKLMAWAQRCLKRESVAKALPDSSDKVLKSVSDHRKIILGI

Organism: Arabidopsis thaliana (NCBI:txid3702)

Foldseek 3Di:
DKEWEAAQLDLLSLLLLLLCVLLPHDYHYHHADPVDGDPLLCVQCVPPSDDTWMADPNHTDDGRLRSSVVSCVVRVVRNHAADPDPVSNVVLVVLLVVCCVQCVPLVCCLQQHDDPSNVVSLVSVVVVLVVVLVCCDPALENSGVDHHNNCSSCLSCVLQPVLSCPRSVDDDCVPRVVVVSSSVVVCVDPSNVVRHDHSVVVNVVSVVVNVD/DKEWEAAQLDLLSLLLLLLCVLLPDDYHYDYADPVDGDPLLCVQCVPPSDDTWMADPNHTDDGRLSSSVVSCVVRVPRNHAADPDPVSNVVLVVLLVVCCVLDPPLQVCLQQHDPPSNVSNLVSVVVVLVVVLVCCPPALENSGPDHHNNCSSCLLCVLCPVLSCPRSVDDDCVPRVVVVNSSVSVCVDPSSVVRHDHSVVVNVVSVVSCCVPVVD

CATH classification: 3.40.30.10 (+1 more: 1.20.1050.10)

InterPro domains:
  IPR004045 Glutathione S-transferase, N-terminal [PF02798] (4-76)
  IPR004045 Glutathione S-transferase, N-terminal [PS50404] (3-82)
  IPR004046 Glutathione S-transferase, C-terminal [PF00043] (119-193)
  IPR010987 Glutathione S-transferase, C-terminal-like [PS50405] (88-208)
  IPR036249 Thioredoxin-like superfamily [SSF52833] (5-106)
  IPR036282 Glutathione S-transferase, C-terminal domain superfamily [SSF47616] (76-212)
  IPR040079 Glutathione transferase family [SFLDS00019] (2-215)
  IPR045073 Glutathione S-transferase Omega/Tau-like [PTHR11260] (8-207)
  IPR045073 Glutathione S-transferase Omega/Tau-like [SFLDG01152] (2-215)
  IPR045074 Glutathione S-transferases Tau, C-terminal alpha-helical domain, plant [cd03185] (89-211)

GO terms:
  GO:0009407 toxin catabolic process (P, TAS)
  GO:0005739 mitochondrion (C, HDA)

Solvent-accessible surface area: 19426 Å² total; per-residue (Å²): 104,20,33,0,1,0,51,52,3,14,15,30,0,0,2,0,21,0,0,1,60,9,10,157,24,96,57,83,78,88,91,9,83,92,106,112,86,32,114,41,2,72,125,22,2,71,64,42,89,38,24,7,0,3,5,32,130,50,109,36,0,10,32,10,21,12,0,0,10,9,1,13,46,53,77,68,138,56,50,86,10,22,39,109,59,30,33,103,39,2,52,12,16,12,23,1,38,6,0,40,104,87,0,133,110,20,6,62,15,0,51,48,63,77,52,89,141,19,50,57,3,56,130,51,2,39,66,2,0,124,27,0,29,90,59,2,26,143,79,132,36,15,45,17,119,90,22,5,2,9,0,0,1,1,0,2,0,46,2,17,4,108,0,1,42,120,28,3,128,19,53,0,62,154,110,18,88,74,0,26,41,1,0,104,62,0,56,172,78,89,5,0,58,96,5,22,26,86,22,76,115,0,36,91,40,7,45,85,108,91,97,119,111,18,32,0,2,0,57,48,4,15,18,25,0,0,2,0,20,0,0,0,57,10,8,155,26,98,55,80,78,91,90,11,81,87,106,109,79,34,115,42,0,72,126,23,5,74,64,26,90,100,25,8,0,2,6,44,75,52,98,37,0,11,39,9,21,13,0,0,10,10,1,13,48,55,73,68,138,50,53,88,9,22,38,108,60,28,36,105,42,1,51,12,16,12,25,0,38,5,0,40,97,85,2,88,117,54,5,121,18,0,50,16,60,64,46,148,139,12,78,56,2,35,126,46,0,39,107,1,0,125,25,0,29,90,59,2,26,143,81,131,30,16,48,18,125,90,20,6,3,8,0,0,1,0,0,1,2,44,1,16,4,32,0,4,47,127,24,3,127,17,55,0,56,154,107,16,89,72,0,20,40,1,0,95,67,0,55,171,74,89,6,0,60,99,6,21,23,92,32,103,109,0,41,136,42,8,46,63,63,23,57,139,113,65,70,88

Nearest PDB structures (foldseek):
  5o84-assembly1_A-2  TM=1.002E+00  e=1.627E-34  Arabidopsis thaliana
  6ep7-assembly1_A  TM=1.004E+00  e=4.909E-34  Arabidopsis thaliana
  5g5a-assembly2_D  TM=9.666E-01  e=2.804E-27  Arabidopsis thaliana
  4chs-assembly1_B  TM=9.682E-01  e=9.409E-26  Glycine max
  5j4u-assembly1_A-2  TM=9.452E-01  e=1.911E-24  Populus trichocarpa

B-factor: mean 26.0, std 9.97, range [10.11, 86.96]

Radius of gyration: 22.06 Å; Cα contacts (8 Å, |Δi|>4): 631; chains: 2; bounding box: 50×50×59 Å